Protein AF-A0A1W0E7B6-F1 (afdb_monomer_lite)

Radius of gyration: 56.84 Å; chains: 1; bounding box: 159×125×133 Å

Foldseek 3Di:
DVVVVVVVVVVVVVVVCPDPPDDVVVLVVVPVPDDVSVVVVVVVVVVVVVVVCVCCVPVVVVVVVVVVVVVVVVVVVVVVVVVVVVVVVVVVVPPPPPVVVVVVVVVVVVVVVVVVVVLVVLVVVLVVLVVVLVPDPDLQSNLQSLVVSQVSLPPPVNCPPPVSVVVNVVSVVVLVVSLVVLLVVLVCCLQVVDDDCSLVSCVSNVCLVVSQVVCVPCVLVSLLVSLVVLVVVQVVPPDDVVVSVVVNVVSVVSSLVSLVVSVVVVCVVPVPPQDDQPPVRDRPDPDPSHDPSVVVVVSNVVSVVVVCVVPPPDPDDPDQDDPVVQWDLDPVVVPDDCPDVLNVVVPPDDPVPVCVVVVVDDSTRGPDDDDLVCLVVCLVRDPDPVSNVVSVVVNVVVVLVVVLVVLLVVLVVLLVDDWDQDPVVLATPSLVVVVVVLVVLVPDPPCVPSSVVNLVSNLVSVLVVLVVLCVVLQVDPLLDDDPVLLPDDDPPDDDPDDPSVVSSLVCLQPDQQDPVRAQLDPRSLSSLLNSLVSLVVCCVSSVDPSSVSSNRSSLSSLLSRLLSLLSNLVLVCQQVLPLVDCVSLVVNLVVVCSNCVSHVDLVSPPCSLVSVLSNCLPPLVRGPDLALVSLVSNVVSVVVSQVSVVVSVNDDDNVSNVVLSVCLSVVNHPDPSSVVNNVNRVVSVVVVVD

Secondary structure (DSSP, 8-state):
--HHHHHHHHHHHHHTT-STT--HHHHHHHGGG-HHHHHHHHHHHHHHHHHHHHHIIIIIHHHHHHHHHHHHHHHHHHHHHHHHHHHHHHHHHT-----HHHHHHHHHHHHHHHHHHHHHHHHHHHHHHHHHHHT---HHHHHHHHHHHHHHH--TTTTTSHHHHHHHHHHHHHHHHHHHHHHHHHHHHHHH----THHHHHHHHT-HHHHHHHHHHHHHHHHHHHHHHHHHHHHTS---HHHHHHHHHHHHHHHHHHHHHHHHHHHHHS---S----TT---------S--HHHHHHHHHHHHHHHHHHH-----------GGGT-B---GGGTS-TTSHHHHTT--TT-HHHHHHHHTS-S-B--SPPPHHHHHHHHHH---HHHHHHHHHHHHHHHHHHHHHHHHHHHHHHTTS---EETTTTEEHHHHHHHHHHHHHTT-TT-HHHHHHHHHHHHHHHHHHHHHHHHHH---TTTSPPHHHHS---TTS-SS-SSHHHHHHHHHHHS---GGGS--SHHHHHHHHHHHHHHHHHHHHH--HHHHHHHHHHHHHHHHHHHHHHHHHHHHHHHH--TT-THHHHHHHHHHHHHHHHH--GGGSTTHHHHHHHHHHH-TTT----SHHHHHHHHHHHHHHHHHHHHTT-----HHHHHHHHHHHTT---SHHHHHHHHHHHHHHHHH--

InterPro domains:
  IPR007191 Exocyst complex component Sec8, N-terminal [PF04048] (3-83)

pLDDT: mean 71.93, std 15.32, range [31.41, 93.06]

Sequence (690 aa):
MELETLIKELKVDWDTVLTDEFNPLYLSLLINKGTISSAKFRDMYHKLENAMEKIISQNYKGFSDSVLAYNKFYNQNKELLNVLSETEQIVNEKEYDFEIDQITNDFTKTEYFSAKYEICRRLMDIKLTYEEYESCEQTLKRCYQLVKCLDLVDNKEYVNIKGVFEYRKLIYKSYMELTESINMEIFDFVFFNKINNSFKGLLILGSLYELEVFVKTYFRIFLYNAIEEIILKMYQEKVVLEKLCKLIMKKVENIIKNYETIIELTLKNFKLKKTESDFFGNQNEPYHYVTKLECILDIVKDELGRFINKYSVSTEFDNKFSLESIIDNVDYNKIYPEDYNIFKNKKNEDDQSFLQTINSSMEYTLIITPKIDIAAFLLKNTTNSVLRIFLNKKVETEYTKFKLEKSKKKLDFIFEEEIKCDPNNKTLSIYKDIQDILQQQKFNDDQKSYDKHLVSHLNKKIIKLFENIFDEIFVSKIVVPDRKKIFMYDGEKGGFGIGFEEEFKESLYKKYINKSSLLLKKSKYQKAIYSLNMFKDLDHELNTRETLRCYEVFYNSFKKQLNLEFFYYFDLFFREGNFTQNFYLRKIVSVFEFIYSETQNTSLFEGLYDNLIYYCKNNLNVLNVKTKEDVKLFIEQVRIFDEIMGEIEFHENLDDLYVFFDEILENKSNDENGKILQAKLRANEARIKK

Organism: NCBI:txid646526

Structure (mmCIF, N/CA/C/O backbone):
data_AF-A0A1W0E7B6-F1
#
_entry.id   AF-A0A1W0E7B6-F1
#
loop_
_atom_site.group_PDB
_atom_site.id
_atom_site.type_symbol
_atom_site.label_atom_id
_atom_site.label_alt_id
_atom_site.label_comp_id
_atom_site.label_asym_id
_atom_site.label_entity_id
_atom_site.label_seq_id
_atom_site.pdbx_PDB_ins_code
_atom_site.Cartn_x
_atom_site.Cartn_y
_atom_site.Cartn_z
_atom_site.occupancy
_atom_site.B_iso_or_equiv
_atom_site.auth_seq_id
_atom_site.auth_comp_id
_atom_site.auth_asym_id
_atom_site.auth_atom_id
_atom_site.pdbx_PDB_model_num
ATOM 1 N N . MET A 1 1 ? -110.390 -48.330 44.887 1.00 50.03 1 MET A N 1
ATOM 2 C CA . MET A 1 1 ? -111.301 -48.791 45.955 1.00 50.03 1 MET A CA 1
ATOM 3 C C . MET A 1 1 ? -110.848 -50.100 46.605 1.00 50.03 1 MET A C 1
ATOM 5 O O . MET A 1 1 ? -111.227 -50.323 47.737 1.00 50.03 1 MET A O 1
ATOM 9 N N . GLU A 1 2 ? -109.993 -50.915 45.971 1.00 48.72 2 GLU A N 1
ATOM 10 C CA . GLU A 1 2 ? -109.374 -52.095 46.615 1.00 48.72 2 GLU A CA 1
ATOM 11 C C . GLU A 1 2 ? -108.080 -51.777 47.389 1.00 48.72 2 GLU A C 1
ATOM 13 O O . GLU A 1 2 ? -107.756 -52.469 48.340 1.00 48.72 2 GLU A O 1
ATOM 18 N N . LEU A 1 3 ? -107.351 -50.707 47.040 1.00 44.88 3 LEU A N 1
ATOM 19 C CA . LEU A 1 3 ? -106.068 -50.377 47.681 1.00 44.88 3 LEU A CA 1
ATOM 20 C C . LEU A 1 3 ? -106.219 -49.877 49.131 1.00 44.88 3 LEU A C 1
ATOM 22 O O . LEU A 1 3 ? -105.394 -50.187 49.979 1.00 44.88 3 LEU A O 1
ATOM 26 N N . GLU A 1 4 ? -107.273 -49.113 49.435 1.00 49.06 4 GLU A N 1
ATOM 27 C CA . GLU A 1 4 ? -107.500 -48.565 50.783 1.00 49.06 4 GLU A CA 1
ATOM 28 C C . GLU A 1 4 ? -108.019 -49.616 51.768 1.00 49.06 4 GLU A C 1
ATOM 30 O O . GLU A 1 4 ? -107.680 -49.573 52.951 1.00 49.06 4 GLU A O 1
ATOM 35 N N . THR A 1 5 ? -108.799 -50.585 51.288 1.00 52.38 5 THR A N 1
ATOM 36 C CA . THR A 1 5 ? -109.184 -51.775 52.054 1.00 52.38 5 THR A CA 1
ATOM 37 C C . THR A 1 5 ? -107.985 -52.691 52.272 1.00 52.38 5 THR A C 1
ATOM 39 O O . THR A 1 5 ? -107.769 -53.101 53.407 1.00 52.38 5 THR A O 1
ATOM 42 N N . LEU A 1 6 ? -107.137 -52.899 51.255 1.00 48.47 6 LEU A N 1
ATOM 43 C CA . LEU A 1 6 ? -105.905 -53.686 51.393 1.00 48.47 6 LEU A CA 1
ATOM 44 C C . LEU A 1 6 ? -104.922 -53.051 52.388 1.00 48.47 6 LEU A C 1
ATOM 46 O O . LEU A 1 6 ? -104.316 -53.750 53.192 1.00 48.47 6 LEU A O 1
ATOM 50 N N . ILE A 1 7 ? -104.786 -51.721 52.369 1.00 54.31 7 ILE A N 1
ATOM 51 C CA . ILE A 1 7 ? -103.926 -50.983 53.305 1.00 54.31 7 ILE A CA 1
ATOM 52 C C . ILE A 1 7 ? -104.501 -51.020 54.724 1.00 54.31 7 ILE A C 1
ATOM 54 O O . ILE A 1 7 ? -103.729 -51.141 55.670 1.00 54.31 7 ILE A O 1
ATOM 58 N N . LYS A 1 8 ? -105.828 -50.948 54.904 1.00 54.62 8 LYS A N 1
ATOM 59 C CA . LYS A 1 8 ? -106.458 -51.090 56.229 1.00 54.62 8 LYS A CA 1
ATOM 60 C C . LYS A 1 8 ? -106.343 -52.507 56.787 1.00 54.62 8 LYS A C 1
ATOM 62 O O . LYS A 1 8 ? -106.053 -52.637 57.971 1.00 54.62 8 LYS A O 1
ATOM 67 N N . GLU A 1 9 ? -106.514 -53.538 55.963 1.00 51.94 9 GLU A N 1
ATOM 68 C CA . GLU A 1 9 ? -106.298 -54.931 56.377 1.00 51.94 9 GLU A CA 1
ATOM 69 C C . GLU A 1 9 ? -104.824 -55.185 56.722 1.00 51.94 9 GLU A C 1
ATOM 71 O O . GLU A 1 9 ? -104.536 -55.702 57.797 1.00 51.94 9 GLU A O 1
ATOM 76 N N . LEU A 1 10 ? -103.882 -54.700 55.902 1.00 51.69 10 LEU A N 1
ATOM 77 C CA . LEU A 1 10 ? -102.447 -54.774 56.204 1.00 51.69 10 LEU A CA 1
ATOM 78 C C . LEU A 1 10 ? -102.067 -54.020 57.486 1.00 51.69 10 LEU A C 1
ATOM 80 O O . LEU A 1 10 ? -101.167 -54.463 58.189 1.00 51.69 10 LEU A O 1
ATOM 84 N N . LYS A 1 11 ? -102.742 -52.911 57.818 1.00 53.53 11 LYS A N 1
ATOM 85 C CA . LYS A 1 11 ? -102.480 -52.148 59.051 1.00 53.53 11 LYS A CA 1
ATOM 86 C C . LYS A 1 11 ? -102.979 -52.863 60.306 1.00 53.53 11 LYS A C 1
ATOM 88 O O . LYS A 1 11 ? -102.265 -52.899 61.299 1.00 53.53 11 LYS A O 1
ATOM 93 N N . VAL A 1 12 ? -104.171 -53.458 60.251 1.00 53.03 12 VAL A N 1
ATOM 94 C CA . VAL A 1 12 ? -104.749 -54.223 61.372 1.00 53.03 12 VAL A CA 1
ATOM 95 C C . VAL A 1 12 ? -103.953 -55.510 61.635 1.00 53.03 12 VAL A C 1
ATOM 97 O O . VAL A 1 12 ? -103.745 -55.873 62.794 1.00 53.03 12 VAL A O 1
ATOM 100 N N . ASP A 1 13 ? -103.437 -56.145 60.580 1.00 53.38 13 ASP A N 1
ATOM 101 C CA . ASP A 1 13 ? -102.588 -57.338 60.687 1.00 53.38 13 ASP A CA 1
ATOM 102 C C . ASP A 1 13 ? -101.136 -57.010 61.094 1.00 53.38 13 ASP A C 1
ATOM 104 O O . ASP A 1 13 ? -100.462 -57.850 61.683 1.00 53.38 13 ASP A O 1
ATOM 108 N N . TRP A 1 14 ? -100.640 -55.792 60.841 1.00 55.25 14 TRP A N 1
ATOM 109 C CA . TRP A 1 14 ? -99.322 -55.346 61.319 1.00 55.25 14 TRP A CA 1
ATOM 110 C C . TRP A 1 14 ? -99.341 -54.865 62.775 1.00 55.25 14 TRP A C 1
ATOM 112 O O . TRP A 1 14 ? -98.423 -55.194 63.527 1.00 55.25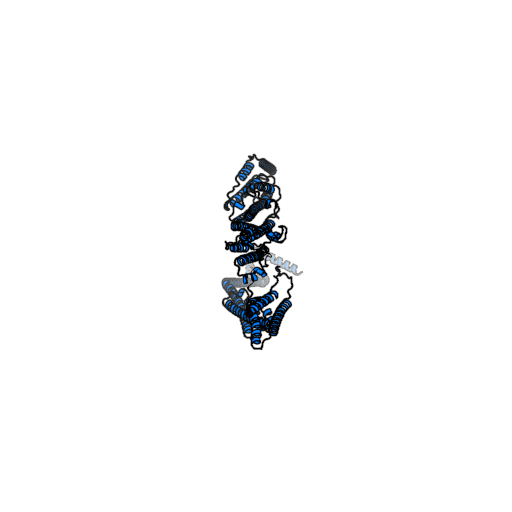 14 TRP A O 1
ATOM 122 N N . ASP A 1 15 ? -100.393 -54.169 63.213 1.00 50.72 15 ASP A N 1
ATOM 123 C CA . ASP A 1 15 ? -100.521 -53.693 64.601 1.00 50.72 15 ASP A CA 1
ATOM 124 C C . ASP A 1 15 ? -100.741 -54.844 65.608 1.00 50.72 15 ASP A C 1
ATOM 126 O O . ASP A 1 15 ? -100.479 -54.687 66.798 1.00 50.72 15 ASP A O 1
ATOM 130 N N . THR A 1 16 ? -101.158 -56.030 65.146 1.00 54.31 16 THR A N 1
ATOM 131 C CA . THR A 1 16 ? -101.228 -57.256 65.969 1.00 54.31 16 THR A CA 1
ATOM 132 C C . THR A 1 16 ? -99.928 -58.071 65.983 1.00 54.31 16 THR A C 1
ATOM 134 O O . THR A 1 16 ? -99.744 -58.898 66.875 1.00 54.31 16 THR A O 1
ATOM 137 N N . VAL A 1 17 ? -99.011 -57.833 65.039 1.00 53.62 17 VAL A N 1
ATOM 138 C CA . VAL A 1 17 ? -97.683 -58.478 64.976 1.00 53.62 17 VAL A CA 1
ATOM 139 C C . VAL A 1 17 ? -96.616 -57.657 65.723 1.00 53.62 17 VAL A C 1
ATOM 141 O O . VAL A 1 17 ? -95.625 -58.219 66.182 1.00 53.62 17 VAL A O 1
ATOM 144 N N . LEU A 1 18 ? -96.839 -56.350 65.903 1.00 50.09 18 LEU A N 1
ATOM 145 C CA . LEU A 1 18 ? -95.927 -55.383 66.536 1.00 50.09 18 LEU A CA 1
ATOM 146 C C . LEU A 1 18 ? -96.307 -55.003 67.984 1.00 50.09 18 LEU A C 1
ATOM 148 O O . LEU A 1 18 ? -96.071 -53.879 68.418 1.00 50.09 18 LEU A O 1
ATOM 152 N N . THR A 1 19 ? -96.879 -55.922 68.764 1.00 51.16 19 THR A N 1
ATOM 153 C CA . THR A 1 19 ? -96.852 -55.813 70.236 1.00 51.16 19 THR A CA 1
ATOM 154 C C . THR A 1 19 ? -95.654 -56.600 70.767 1.00 51.16 19 THR A C 1
ATOM 156 O O . THR A 1 19 ? -95.524 -57.776 70.427 1.00 51.16 19 THR A O 1
ATOM 159 N N . ASP A 1 20 ? -94.817 -55.969 71.601 1.00 49.91 20 ASP A N 1
ATOM 160 C CA . ASP A 1 20 ? -93.484 -56.408 72.089 1.00 49.91 20 ASP A CA 1
ATOM 161 C C . ASP A 1 20 ? -93.406 -57.783 72.807 1.00 49.91 20 ASP A C 1
ATOM 163 O O . ASP A 1 20 ? -92.355 -58.172 73.311 1.00 49.91 20 ASP A O 1
ATOM 167 N N . GLU A 1 21 ? -94.483 -58.570 72.814 1.00 48.38 21 GLU A N 1
ATOM 168 C CA . GLU A 1 21 ? -94.536 -59.940 73.343 1.00 48.38 21 GLU A CA 1
ATOM 169 C C . GLU A 1 21 ? -94.915 -60.998 72.281 1.00 48.38 21 GLU A C 1
ATOM 171 O O . GLU A 1 21 ? -95.285 -62.127 72.618 1.00 48.38 21 GLU A O 1
ATOM 176 N N . PHE A 1 22 ? -94.816 -60.691 70.978 1.00 50.75 22 PHE A N 1
ATOM 177 C CA . PHE A 1 22 ? -95.059 -61.688 69.927 1.00 50.75 22 PHE A CA 1
ATOM 178 C C . PHE A 1 22 ? -93.894 -62.687 69.805 1.00 50.75 22 PHE A C 1
ATOM 180 O O . PHE A 1 22 ? -92.924 -62.477 69.077 1.00 50.75 22 PHE A O 1
ATOM 187 N N . ASN A 1 23 ? -94.005 -63.817 70.511 1.00 51.53 23 ASN A N 1
ATOM 188 C CA . ASN A 1 23 ? -93.104 -64.961 70.376 1.00 51.53 23 ASN A CA 1
ATOM 189 C C . ASN A 1 23 ? -93.722 -66.050 69.463 1.00 51.53 23 ASN A C 1
ATOM 191 O O . ASN A 1 23 ? -94.582 -66.816 69.918 1.00 51.53 23 ASN A O 1
ATOM 195 N N . PRO A 1 24 ? -93.281 -66.194 68.197 1.00 53.72 24 PRO A N 1
ATOM 196 C CA . PRO A 1 24 ? -93.840 -67.170 67.253 1.00 53.72 24 PRO A CA 1
ATOM 197 C C . PRO A 1 24 ? -93.625 -68.648 67.657 1.00 53.72 24 PRO A C 1
ATOM 199 O O . PRO A 1 24 ? -94.302 -69.538 67.130 1.00 53.72 24 PRO A O 1
ATOM 202 N N . LEU A 1 25 ? -92.760 -68.939 68.640 1.00 54.44 25 LEU A N 1
ATOM 203 C CA . LEU A 1 25 ? -92.642 -70.276 69.246 1.00 54.44 25 LEU A CA 1
ATOM 204 C C . LEU A 1 25 ? -93.849 -70.649 70.129 1.00 54.44 25 LEU A C 1
ATOM 206 O O . LEU A 1 25 ? -94.170 -71.827 70.266 1.00 54.44 25 LEU A O 1
ATOM 210 N N . TYR A 1 26 ? -94.562 -69.673 70.700 1.00 55.41 26 TYR A N 1
ATOM 211 C CA . TYR A 1 26 ? -95.718 -69.942 71.565 1.00 55.41 26 TYR A CA 1
ATOM 212 C C . TYR A 1 26 ? -96.959 -70.365 70.761 1.00 55.41 26 TYR A C 1
ATOM 214 O O . TYR A 1 26 ? -97.662 -71.308 71.130 1.00 55.41 26 TYR A O 1
ATOM 222 N N . LEU A 1 27 ? -97.198 -69.728 69.609 1.00 54.59 27 LEU A N 1
ATOM 223 C CA . LEU A 1 27 ? -98.312 -70.071 68.717 1.00 54.59 27 LEU A CA 1
ATOM 224 C C . LEU A 1 27 ? -98.106 -71.408 67.997 1.00 54.59 27 LEU A C 1
ATOM 226 O O . LEU A 1 27 ? -99.077 -72.134 67.804 1.00 54.59 27 LEU A O 1
ATOM 230 N N . SER A 1 28 ? -96.864 -71.778 67.672 1.00 54.62 28 SER A N 1
ATOM 231 C CA . SER A 1 28 ? -96.553 -73.102 67.109 1.00 54.62 28 SER A CA 1
ATOM 232 C C . SER A 1 28 ? -96.745 -74.242 68.125 1.00 54.62 28 SER A C 1
ATOM 234 O O . SER A 1 28 ? -97.174 -75.328 67.737 1.00 54.62 28 SER A O 1
ATOM 236 N N . LEU A 1 29 ? -96.560 -73.987 69.428 1.00 56.34 29 LEU A N 1
ATOM 237 C CA . LEU A 1 29 ? -96.907 -74.925 70.511 1.00 56.34 29 LEU A CA 1
ATOM 238 C C . LEU A 1 29 ? -98.427 -75.033 70.772 1.00 56.34 29 LEU A C 1
ATOM 240 O O . LEU A 1 29 ? -98.905 -76.083 71.207 1.00 56.34 29 LEU A O 1
ATOM 244 N N . LEU A 1 30 ? -99.209 -73.987 70.474 1.00 55.53 30 LEU A N 1
ATOM 245 C CA . LEU A 1 30 ? -100.675 -73.959 70.637 1.00 55.53 30 LEU A CA 1
ATOM 246 C C . LEU A 1 30 ? -101.456 -74.697 69.529 1.00 55.53 30 LEU A C 1
ATOM 248 O O . LEU A 1 30 ? -102.655 -74.943 69.691 1.00 55.53 30 LEU A O 1
ATOM 252 N N . ILE A 1 31 ? -100.798 -75.109 68.437 1.00 54.28 31 ILE A N 1
ATOM 253 C CA . ILE A 1 31 ? -101.421 -75.844 67.314 1.00 54.28 31 ILE A CA 1
ATOM 254 C C . ILE A 1 31 ? -101.988 -77.208 67.755 1.00 54.28 31 ILE A C 1
ATOM 256 O O . ILE A 1 31 ? -102.942 -77.701 67.157 1.00 54.28 31 ILE A O 1
ATOM 260 N N . ASN A 1 32 ? -101.513 -77.777 68.868 1.00 53.94 32 ASN A N 1
ATOM 261 C CA . ASN A 1 32 ? -102.018 -79.053 69.387 1.00 53.94 32 ASN A CA 1
ATOM 262 C C . ASN A 1 32 ? -103.383 -78.984 70.108 1.00 53.94 32 ASN A C 1
ATOM 264 O O . ASN A 1 32 ? -103.811 -79.998 70.659 1.00 53.94 32 ASN A O 1
ATOM 268 N N . LYS A 1 33 ? -104.086 -77.837 70.137 1.00 53.06 33 LYS A N 1
ATOM 269 C CA . LYS A 1 33 ? -105.360 -77.713 70.885 1.00 53.06 33 LYS A CA 1
ATOM 270 C C . LYS A 1 33 ? -106.560 -77.087 70.157 1.00 53.06 33 LYS A C 1
ATOM 272 O O . LYS A 1 33 ? -107.577 -76.859 70.805 1.00 53.06 33 LYS A O 1
ATOM 277 N N . GLY A 1 34 ? -106.538 -76.877 68.837 1.00 52.47 34 GLY A N 1
ATOM 278 C CA . GLY A 1 34 ? -107.773 -76.479 68.141 1.00 52.47 34 GLY A CA 1
ATOM 279 C C . GLY A 1 34 ? -107.627 -76.143 66.659 1.00 52.47 34 GLY A C 1
ATOM 280 O O . GLY A 1 34 ? -106.734 -75.415 66.251 1.00 52.47 34 GLY A O 1
ATOM 281 N N . THR A 1 35 ? -108.552 -76.650 65.847 1.00 56.91 35 THR A N 1
ATOM 282 C CA . THR A 1 35 ? -108.522 -76.670 64.371 1.00 56.91 35 THR A CA 1
ATOM 283 C C . THR A 1 35 ? -108.724 -75.317 63.679 1.00 56.91 35 THR A C 1
ATOM 285 O O . THR A 1 35 ? -108.456 -75.198 62.488 1.00 56.91 35 THR A O 1
ATOM 288 N N . ILE A 1 36 ? -109.153 -74.274 64.394 1.00 57.19 36 ILE A N 1
ATOM 289 C CA . ILE A 1 36 ? -109.418 -72.952 63.797 1.00 57.19 36 ILE A CA 1
ATOM 290 C C . ILE A 1 36 ? -108.149 -72.074 63.782 1.00 57.19 36 ILE A C 1
ATOM 292 O O . ILE A 1 36 ? -107.973 -71.255 62.879 1.00 57.19 36 ILE A O 1
ATOM 296 N N . SER A 1 37 ? -107.212 -72.276 64.717 1.00 53.25 37 SER A N 1
ATOM 297 C CA . SER A 1 37 ? -105.930 -71.552 64.758 1.00 53.25 37 SER A CA 1
ATOM 298 C C . SER A 1 37 ? -104.890 -72.103 63.773 1.00 53.25 37 SER A C 1
ATOM 300 O O . SER A 1 37 ? -104.013 -71.355 63.343 1.00 53.25 37 SER A O 1
ATOM 302 N N . SER A 1 38 ? -105.010 -73.363 63.334 1.00 55.19 38 SER A N 1
ATOM 303 C CA . SER A 1 38 ? -104.079 -73.950 62.358 1.00 55.19 38 SER A CA 1
ATOM 304 C C . SER A 1 38 ? -104.297 -73.428 60.936 1.00 55.19 38 SER A C 1
ATOM 306 O O . SER A 1 38 ? -103.330 -73.282 60.197 1.00 55.19 38 SER A O 1
ATOM 308 N N . ALA A 1 39 ? -105.540 -73.129 60.543 1.00 58.75 39 ALA A N 1
ATOM 309 C CA . ALA A 1 39 ? -105.844 -72.601 59.211 1.00 58.75 39 ALA A CA 1
ATOM 310 C C . ALA A 1 39 ? -105.296 -71.175 59.035 1.00 58.75 39 ALA A C 1
ATOM 312 O O . ALA A 1 39 ? -104.615 -70.899 58.052 1.00 58.75 39 ALA A O 1
ATOM 313 N N . LYS A 1 40 ? -105.487 -70.308 60.042 1.00 56.91 40 LYS A N 1
ATOM 314 C CA . LYS A 1 40 ? -104.899 -68.958 60.053 1.00 56.91 40 LYS A CA 1
ATOM 315 C C . LYS A 1 40 ? -103.371 -68.988 60.066 1.00 56.91 40 LYS A C 1
ATOM 317 O O . LYS A 1 40 ? -102.754 -68.220 59.339 1.00 56.91 40 LYS A O 1
ATOM 322 N N . PHE A 1 41 ? -102.757 -69.894 60.833 1.00 57.34 41 PHE A N 1
ATOM 323 C CA . PHE A 1 41 ? -101.302 -70.064 60.811 1.00 57.34 41 PHE A CA 1
ATOM 324 C C . PHE A 1 41 ? -100.801 -70.523 59.437 1.00 57.34 41 PHE A C 1
ATOM 326 O O . PHE A 1 41 ? -99.801 -70.006 58.959 1.00 57.34 41 PHE A O 1
ATOM 333 N N . ARG A 1 42 ? -101.504 -71.450 58.776 1.00 60.72 42 ARG A N 1
ATOM 334 C CA . ARG A 1 42 ? -101.107 -71.976 57.461 1.00 60.72 42 ARG A CA 1
ATOM 335 C C . ARG A 1 42 ? -101.204 -70.924 56.357 1.00 60.72 42 ARG A C 1
ATOM 337 O O . ARG A 1 42 ? -100.279 -70.805 55.562 1.00 60.72 42 ARG A O 1
ATOM 344 N N . ASP A 1 43 ? -102.267 -70.123 56.354 1.00 61.62 43 ASP A N 1
ATOM 345 C CA . ASP A 1 43 ? -102.406 -69.006 55.411 1.00 61.62 43 ASP A CA 1
ATOM 346 C C . ASP A 1 43 ? -101.363 -67.916 55.663 1.00 61.62 43 ASP A C 1
ATOM 348 O O . ASP A 1 43 ? -100.777 -67.380 54.721 1.00 61.62 43 ASP A O 1
ATOM 352 N N . MET A 1 44 ? -101.087 -67.604 56.931 1.00 60.97 44 MET A N 1
ATOM 353 C CA . MET A 1 44 ? -100.050 -66.640 57.291 1.00 60.97 44 MET A CA 1
ATOM 354 C C . MET A 1 44 ? -98.655 -67.167 56.926 1.00 60.97 44 MET A C 1
ATOM 356 O O . MET A 1 44 ? -97.840 -66.408 56.409 1.00 60.97 44 MET A O 1
ATOM 360 N N . TYR A 1 45 ? -98.407 -68.468 57.103 1.00 63.44 45 TYR A N 1
ATOM 361 C CA . TYR A 1 45 ? -97.166 -69.130 56.708 1.00 63.44 45 TYR A CA 1
ATOM 362 C C . TYR A 1 45 ? -96.969 -69.088 55.194 1.00 63.44 45 TYR A C 1
ATOM 364 O O . TYR A 1 45 ? -95.926 -68.632 54.754 1.00 63.44 45 TYR A O 1
ATOM 372 N N . HIS A 1 46 ? -97.973 -69.442 54.386 1.00 69.06 46 HIS A N 1
ATOM 373 C CA . HIS A 1 46 ? -97.854 -69.374 52.924 1.00 69.06 46 HIS A CA 1
ATOM 374 C C . HIS A 1 46 ? -97.705 -67.944 52.395 1.00 69.06 46 HIS A C 1
ATOM 376 O O . HIS A 1 46 ? -97.018 -67.715 51.399 1.00 69.06 46 HIS A O 1
ATOM 382 N N . LYS A 1 47 ? -98.326 -66.952 53.046 1.00 64.50 47 LYS A N 1
ATOM 383 C CA . LYS A 1 47 ? -98.107 -65.539 52.703 1.00 64.50 47 LYS A CA 1
ATOM 384 C C . LYS A 1 47 ? -96.690 -65.088 53.060 1.00 64.50 47 LYS A C 1
ATOM 386 O O . LYS A 1 47 ? -96.074 -64.382 52.264 1.00 64.50 47 LYS A O 1
ATOM 391 N N . LEU A 1 48 ? -96.170 -65.514 54.211 1.00 63.66 48 LEU A N 1
ATOM 392 C CA . LEU A 1 48 ? -94.807 -65.217 54.647 1.00 63.66 48 LEU A CA 1
ATOM 393 C C . LEU A 1 48 ? -93.771 -65.925 53.768 1.00 63.66 48 LEU A C 1
ATOM 395 O O . LEU A 1 48 ? -92.795 -65.306 53.371 1.00 63.66 48 LEU A O 1
ATOM 399 N N . GLU A 1 49 ? -94.028 -67.173 53.391 1.00 63.94 49 GLU A N 1
ATOM 400 C CA . GLU A 1 49 ? -93.216 -67.977 52.478 1.00 63.94 49 GLU A CA 1
ATOM 401 C C . GLU A 1 49 ? -93.162 -67.331 51.089 1.00 63.94 49 GLU A C 1
ATOM 403 O O . GLU A 1 49 ? -92.075 -67.069 50.589 1.00 63.94 49 GLU A O 1
ATOM 408 N N . ASN A 1 50 ? -94.303 -66.916 50.524 1.00 68.50 50 ASN A N 1
ATOM 409 C CA . ASN A 1 50 ? -94.340 -66.179 49.254 1.00 68.50 50 ASN A CA 1
ATOM 410 C C . ASN A 1 50 ? -93.649 -64.806 49.332 1.00 68.50 50 ASN A C 1
ATOM 412 O O . ASN A 1 50 ? -93.011 -64.369 48.372 1.00 68.50 50 ASN A O 1
ATOM 416 N N . ALA A 1 51 ? -93.795 -64.086 50.449 1.00 61.22 51 ALA A N 1
ATOM 417 C CA . ALA A 1 51 ? -93.121 -62.805 50.649 1.00 61.22 51 ALA A CA 1
ATOM 418 C C . ALA A 1 51 ? -91.605 -62.994 50.800 1.00 61.22 51 ALA A C 1
ATOM 420 O O . ALA A 1 51 ? -90.836 -62.252 50.191 1.00 61.22 51 ALA A O 1
ATOM 421 N N . MET A 1 52 ? -91.171 -64.014 51.543 1.00 58.59 52 MET A N 1
ATOM 422 C CA . MET A 1 52 ? -89.768 -64.388 51.684 1.00 58.59 52 MET A CA 1
ATOM 423 C C . MET A 1 52 ? -89.185 -64.876 50.362 1.00 58.59 52 MET A C 1
ATOM 425 O O . MET A 1 52 ? -88.105 -64.424 50.009 1.00 58.59 52 MET A O 1
ATOM 429 N N . GLU A 1 53 ? -89.885 -65.700 49.583 1.00 67.06 53 GLU A N 1
ATOM 430 C CA . GLU A 1 53 ? -89.446 -66.092 48.238 1.00 67.06 53 GLU A CA 1
ATOM 431 C C . GLU A 1 53 ? -89.319 -64.882 47.312 1.00 67.06 53 GLU A C 1
ATOM 433 O O . GLU A 1 53 ? -88.332 -64.763 46.587 1.00 67.06 53 GLU A O 1
ATOM 438 N N . LYS A 1 54 ? -90.254 -63.926 47.359 1.00 65.19 54 LYS A N 1
ATOM 439 C CA . LYS A 1 54 ? -90.128 -62.681 46.585 1.00 65.19 54 LYS A CA 1
ATOM 440 C C . LYS A 1 54 ? -88.934 -61.839 47.034 1.00 65.19 54 LYS A C 1
ATOM 442 O O . LYS A 1 54 ? -88.172 -61.387 46.185 1.00 65.19 54 LYS A O 1
ATOM 447 N N . ILE A 1 55 ? -88.721 -61.679 48.339 1.00 59.50 55 ILE A N 1
ATOM 448 C CA . ILE A 1 55 ? -87.584 -60.926 48.888 1.00 59.50 55 ILE A CA 1
ATOM 449 C C . ILE A 1 55 ? -86.260 -61.631 48.575 1.00 59.50 55 ILE A C 1
ATOM 451 O O . ILE A 1 55 ? -85.315 -60.975 48.159 1.00 59.50 55 ILE A O 1
ATOM 455 N N . ILE A 1 56 ? -86.179 -62.953 48.711 1.00 59.62 56 ILE A N 1
ATOM 456 C CA . ILE A 1 56 ? -84.990 -63.744 48.371 1.00 59.62 56 ILE A CA 1
ATOM 457 C C . ILE A 1 56 ? -84.747 -63.679 46.858 1.00 59.62 56 ILE A C 1
ATOM 459 O O . ILE A 1 56 ? -83.643 -63.367 46.426 1.00 59.62 56 ILE A O 1
ATOM 463 N N . SER A 1 57 ? -85.765 -63.871 46.021 1.00 65.88 57 SER A N 1
ATOM 464 C CA . SER A 1 57 ? -85.594 -63.817 44.563 1.00 65.88 57 SER A CA 1
ATOM 465 C C . SER A 1 57 ? -85.192 -62.427 44.049 1.00 65.88 57 SER A C 1
ATOM 467 O O . SER A 1 57 ? -84.446 -62.347 43.075 1.00 65.88 57 SER A O 1
ATOM 469 N N . GLN A 1 58 ? -85.623 -61.339 44.700 1.00 65.25 58 GLN A N 1
ATOM 470 C CA . GLN A 1 58 ? -85.255 -59.972 44.309 1.00 65.25 58 GLN A CA 1
ATOM 471 C C . GLN A 1 58 ? -83.951 -59.490 44.965 1.00 65.25 58 GLN A C 1
ATOM 473 O O . GLN A 1 58 ? -83.051 -59.036 44.259 1.00 65.25 58 GLN A O 1
ATOM 478 N N . ASN A 1 59 ? -83.792 -59.630 46.283 1.00 60.16 59 ASN A N 1
ATOM 479 C CA . ASN A 1 59 ? -82.621 -59.122 47.009 1.00 60.16 59 ASN A CA 1
ATOM 480 C C . ASN A 1 59 ? -81.420 -60.068 46.947 1.00 60.16 59 ASN A C 1
ATOM 482 O O . ASN A 1 59 ? -80.292 -59.590 46.871 1.00 60.16 59 ASN A O 1
ATOM 486 N N . TYR A 1 60 ? -81.617 -61.390 46.944 1.00 63.16 60 TYR A N 1
ATOM 487 C CA . TYR A 1 60 ? -80.502 -62.340 46.831 1.00 63.16 60 TYR A CA 1
ATOM 488 C C . TYR A 1 60 ? -79.946 -62.365 45.406 1.00 63.16 60 TYR A C 1
ATOM 490 O O . TYR A 1 60 ? -78.738 -62.483 45.224 1.00 63.16 60 TYR A O 1
ATOM 498 N N . LYS A 1 61 ? -80.800 -62.155 44.394 1.00 65.06 61 LYS A N 1
ATOM 499 C CA . LYS A 1 61 ? -80.352 -61.925 43.017 1.00 65.06 61 LYS A CA 1
ATOM 500 C C . LYS A 1 61 ? -79.616 -60.591 42.889 1.00 65.06 61 LYS A C 1
ATOM 502 O O . LYS A 1 61 ? -78.512 -60.580 42.369 1.00 65.06 61 LYS A O 1
ATOM 507 N N . GLY A 1 62 ? -80.137 -59.508 43.474 1.00 65.31 62 GLY A N 1
ATOM 508 C CA . GLY A 1 62 ? -79.437 -58.218 43.526 1.00 65.31 62 GLY A CA 1
ATOM 509 C C . GLY A 1 62 ? -78.080 -58.278 44.243 1.00 65.31 62 GLY A C 1
ATOM 510 O O . GLY A 1 62 ? -77.105 -57.704 43.760 1.00 65.31 62 GLY A O 1
ATOM 511 N N . PHE A 1 63 ? -77.978 -59.013 45.354 1.00 67.44 63 PHE A N 1
ATOM 512 C CA . PHE A 1 63 ? -76.719 -59.224 46.072 1.00 67.44 63 PHE A CA 1
ATOM 513 C C . PHE A 1 63 ? -75.759 -60.126 45.288 1.00 67.44 63 PHE A C 1
ATOM 515 O O . PHE A 1 63 ? -74.594 -59.777 45.134 1.00 67.44 63 PHE A O 1
ATOM 522 N N . SER A 1 64 ? -76.245 -61.239 44.732 1.00 71.69 64 SER A N 1
ATOM 523 C CA . SER A 1 64 ? -75.460 -62.131 43.870 1.00 71.69 64 SER A CA 1
ATOM 524 C C . SER A 1 64 ? -74.910 -61.387 42.652 1.00 71.69 64 SER A C 1
ATOM 526 O O . SER A 1 64 ? -73.719 -61.472 42.371 1.00 71.69 64 SER A O 1
ATOM 528 N N . ASP A 1 65 ? -75.741 -60.600 41.970 1.00 74.00 65 ASP A N 1
ATOM 529 C CA . ASP A 1 65 ? -75.343 -59.805 40.807 1.00 74.00 65 ASP A CA 1
ATOM 530 C C . ASP A 1 65 ? -74.337 -58.713 41.203 1.00 74.00 65 ASP A C 1
ATOM 532 O O . ASP A 1 65 ? -73.363 -58.477 40.487 1.00 74.00 65 ASP A O 1
ATOM 536 N N . SER A 1 66 ? -74.502 -58.105 42.383 1.00 72.56 66 SER A N 1
ATOM 537 C CA . SER A 1 66 ? -73.553 -57.119 42.920 1.00 72.56 66 SER A CA 1
ATOM 538 C C . SER A 1 66 ? -72.207 -57.744 43.297 1.00 72.56 66 SER A C 1
ATOM 540 O O . SER A 1 66 ? -71.164 -57.164 43.008 1.00 72.56 66 SER A O 1
ATOM 542 N N . VAL A 1 67 ? -72.199 -58.941 43.891 1.00 75.88 67 VAL A N 1
ATOM 543 C CA . VAL A 1 67 ? -70.972 -59.688 44.217 1.00 75.88 67 VAL A CA 1
ATOM 544 C C . VAL A 1 67 ? -70.279 -60.174 42.945 1.00 75.88 67 VAL A C 1
ATOM 546 O O . VAL A 1 67 ? -69.055 -60.101 42.851 1.00 75.88 67 VAL A O 1
ATOM 549 N N . LEU A 1 68 ? -71.034 -60.612 41.934 1.00 77.62 68 LEU A N 1
ATOM 550 C CA . LEU A 1 68 ? -70.487 -60.969 40.624 1.00 77.62 68 LEU A CA 1
ATOM 551 C C . LEU A 1 68 ? -69.880 -59.752 39.919 1.00 77.62 68 LEU A C 1
ATOM 553 O O . LEU A 1 68 ? -68.777 -59.852 39.381 1.00 77.62 68 LEU A O 1
ATOM 557 N N . ALA A 1 69 ? -70.549 -58.598 39.963 1.00 76.69 69 ALA A N 1
ATOM 558 C CA . ALA A 1 69 ? -70.011 -57.348 39.439 1.00 76.69 69 ALA A CA 1
ATOM 559 C C . ALA A 1 69 ? -68.741 -56.929 40.192 1.00 76.69 69 ALA A C 1
ATOM 561 O O . ALA A 1 69 ? -67.736 -56.614 39.560 1.00 76.69 69 ALA A O 1
ATOM 562 N N . TYR A 1 70 ? -68.744 -57.002 41.526 1.00 79.75 70 TYR A N 1
ATOM 563 C CA . TYR A 1 70 ? -67.576 -56.697 42.350 1.00 79.75 70 TYR A CA 1
ATOM 564 C C . TYR A 1 70 ? -66.398 -57.627 42.046 1.00 79.75 70 TYR A C 1
ATOM 566 O O . TYR A 1 70 ? -65.292 -57.147 41.816 1.00 79.75 70 TYR A O 1
ATOM 574 N N . ASN A 1 71 ? -66.627 -58.940 41.953 1.00 80.56 71 ASN A N 1
ATOM 575 C CA . ASN A 1 71 ? -65.592 -59.901 41.565 1.00 80.56 71 ASN A CA 1
ATOM 576 C C . ASN A 1 71 ? -65.065 -59.635 40.152 1.00 80.56 71 ASN A C 1
ATOM 578 O O . ASN A 1 71 ? -63.867 -59.765 39.910 1.00 80.56 71 ASN A O 1
ATOM 582 N N . LYS A 1 72 ? -65.932 -59.222 39.221 1.00 82.56 72 LYS A N 1
ATOM 583 C CA . LYS A 1 72 ? -65.513 -58.837 37.871 1.00 82.56 72 LYS A CA 1
ATOM 584 C C . LYS A 1 72 ? -64.611 -57.601 37.897 1.00 82.56 72 LYS A C 1
ATOM 586 O O . LYS A 1 72 ? -63.552 -57.636 37.280 1.00 82.56 72 LYS A O 1
ATOM 591 N N . PHE A 1 73 ? -64.977 -56.559 38.643 1.00 81.56 73 PHE A N 1
ATOM 592 C CA . PHE A 1 73 ? -64.140 -55.365 38.806 1.00 81.56 73 PHE A CA 1
ATOM 593 C C . PHE A 1 73 ? -62.829 -55.668 39.533 1.00 81.56 73 PHE A C 1
ATOM 595 O O . PHE A 1 73 ? -61.779 -55.170 39.140 1.00 81.56 73 PHE A O 1
ATOM 602 N N . TYR A 1 74 ? -62.865 -56.515 40.560 1.00 86.06 74 TYR A N 1
ATOM 603 C CA . TYR A 1 74 ? -61.673 -56.951 41.278 1.00 86.06 74 TYR A CA 1
ATOM 604 C C . TYR A 1 74 ? -60.703 -57.697 40.354 1.00 86.06 74 TYR A C 1
ATOM 606 O O . TYR A 1 74 ? -59.514 -57.383 40.329 1.00 86.06 74 TYR A O 1
ATOM 614 N N . ASN A 1 75 ? -61.209 -58.625 39.537 1.00 84.38 75 ASN A N 1
ATOM 615 C CA . ASN A 1 75 ? -60.396 -59.351 38.563 1.00 84.38 75 ASN A CA 1
ATOM 616 C C . ASN A 1 75 ? -59.832 -58.422 37.480 1.00 84.38 75 ASN A C 1
ATOM 618 O O . ASN A 1 75 ? -58.649 -58.517 37.178 1.00 84.38 75 ASN A O 1
ATOM 622 N N . GLN A 1 76 ? -60.626 -57.477 36.965 1.00 84.00 76 GLN A N 1
ATOM 623 C CA . GLN A 1 76 ? -60.152 -56.476 35.999 1.00 84.00 76 GLN A CA 1
ATOM 624 C C . GLN A 1 76 ? -59.073 -55.563 36.584 1.00 84.00 76 GLN A C 1
ATOM 626 O O . GLN A 1 76 ? -58.086 -55.273 35.917 1.00 84.00 76 GLN A O 1
ATOM 631 N N . ASN A 1 77 ? -59.220 -55.136 37.838 1.00 83.12 77 ASN A N 1
ATOM 632 C CA . ASN A 1 77 ? -58.198 -54.341 38.514 1.00 83.12 77 ASN A CA 1
ATOM 633 C C . ASN A 1 77 ? -56.921 -55.147 38.750 1.00 83.12 77 ASN A C 1
ATOM 635 O O . ASN A 1 77 ? -55.831 -54.597 38.641 1.00 83.12 77 ASN A O 1
ATOM 639 N N . LYS A 1 78 ? -57.042 -56.446 39.042 1.00 87.25 78 LYS A N 1
ATOM 640 C CA . LYS A 1 78 ? -55.894 -57.345 39.174 1.00 87.25 78 LYS A CA 1
ATOM 641 C C . LYS A 1 78 ? -55.188 -57.565 37.834 1.00 87.25 78 LYS A C 1
ATOM 643 O O . LYS A 1 78 ? -53.965 -57.537 37.795 1.00 87.25 78 LYS A O 1
ATOM 648 N N . GLU A 1 79 ? -55.937 -57.725 36.744 1.00 86.06 79 GLU A N 1
ATOM 649 C CA . GLU A 1 79 ? -55.383 -57.773 35.385 1.00 86.06 79 GLU A CA 1
ATOM 650 C C . GLU A 1 79 ? -54.697 -56.457 35.015 1.00 86.06 79 GLU A C 1
ATOM 652 O O . GLU A 1 79 ? -53.575 -56.487 34.528 1.00 86.06 79 GLU A O 1
ATOM 657 N N . LEU A 1 80 ? -55.306 -55.306 35.311 1.00 82.81 80 LEU A N 1
ATOM 658 C CA . LEU A 1 80 ? -54.692 -53.993 35.089 1.00 82.81 80 LEU A CA 1
ATOM 659 C C . LEU A 1 80 ? -53.410 -53.805 35.899 1.00 82.81 80 LEU A C 1
ATOM 661 O O . LEU A 1 80 ? -52.455 -53.247 35.376 1.00 82.81 80 LEU A O 1
ATOM 665 N N . LEU A 1 81 ? -53.375 -54.273 37.148 1.00 86.31 81 LEU A N 1
ATOM 666 C CA . LEU A 1 81 ? -52.172 -54.259 37.981 1.00 86.31 81 LEU A CA 1
ATOM 667 C C . LEU A 1 81 ? -51.072 -55.139 37.393 1.00 86.31 81 LEU A C 1
ATOM 669 O O . LEU A 1 81 ? -49.925 -54.709 37.348 1.00 86.31 81 LEU A O 1
ATOM 673 N N . ASN A 1 82 ? -51.425 -56.330 36.906 1.00 86.31 82 ASN A N 1
ATOM 674 C CA . ASN A 1 82 ? -50.476 -57.210 36.236 1.00 86.31 82 ASN A CA 1
ATOM 675 C C . ASN A 1 82 ? -49.954 -56.569 34.946 1.00 86.31 82 ASN A C 1
ATOM 677 O O . ASN A 1 82 ? -48.747 -56.504 34.766 1.00 86.31 82 ASN A O 1
ATOM 681 N N . VAL A 1 83 ? -50.834 -56.016 34.105 1.00 82.50 83 VAL A N 1
ATOM 682 C CA . VAL A 1 83 ? -50.444 -55.301 32.880 1.00 82.50 83 VAL A CA 1
ATOM 683 C C . VAL A 1 83 ? -49.570 -54.097 33.211 1.00 82.50 83 VAL A C 1
ATOM 685 O O . VAL A 1 83 ? -48.572 -53.895 32.537 1.00 82.50 83 VAL A O 1
ATOM 688 N N . LEU A 1 84 ? -49.894 -53.332 34.259 1.00 83.50 84 LEU A N 1
ATOM 689 C CA . LEU A 1 84 ? -49.069 -52.218 34.725 1.00 83.50 84 LEU A CA 1
ATOM 690 C C . LEU A 1 84 ? -47.690 -52.700 35.160 1.00 83.50 84 LEU A C 1
ATOM 692 O O . LEU A 1 84 ? -46.701 -52.137 34.705 1.00 83.50 84 LEU A O 1
ATOM 696 N N . SER A 1 85 ? -47.624 -53.761 35.967 1.00 82.88 85 SER A N 1
ATOM 697 C CA . SER A 1 85 ? -46.356 -54.338 36.408 1.00 82.88 85 SER A CA 1
ATOM 698 C C . SER A 1 85 ? -45.551 -54.911 35.245 1.00 82.88 85 SER A C 1
ATOM 700 O O . SER A 1 85 ? -44.352 -54.693 35.198 1.00 82.88 85 SER A O 1
ATOM 702 N N . GLU A 1 86 ? -46.196 -55.548 34.264 1.00 82.12 86 GLU A N 1
ATOM 703 C CA . GLU A 1 86 ? -45.554 -56.034 33.042 1.00 82.12 86 GLU A CA 1
ATOM 704 C C . GLU A 1 86 ? -45.067 -54.868 32.184 1.00 82.12 86 GLU A C 1
ATOM 706 O O . GLU A 1 86 ? -43.952 -54.916 31.682 1.00 82.12 86 GLU A O 1
ATOM 711 N N . THR A 1 87 ? -45.841 -53.788 32.035 1.00 75.44 87 THR A N 1
ATOM 712 C CA . THR A 1 87 ? -45.374 -52.589 31.327 1.00 75.44 87 THR A CA 1
ATOM 713 C C . THR A 1 87 ? -44.249 -51.887 32.068 1.00 75.44 87 THR A C 1
ATOM 715 O O . THR A 1 87 ? -43.325 -51.422 31.419 1.00 75.44 87 THR A O 1
ATOM 718 N N . GLU A 1 88 ? -44.280 -51.833 33.398 1.00 78.06 88 GLU A N 1
ATOM 719 C CA . GLU A 1 88 ? -43.203 -51.274 34.214 1.00 78.06 88 GLU A CA 1
ATOM 720 C C . GLU A 1 88 ? -41.943 -52.137 34.103 1.00 78.06 88 GLU A C 1
ATOM 722 O O . GLU A 1 88 ? -40.852 -51.605 33.922 1.00 78.06 88 GLU A O 1
ATOM 727 N N . GLN A 1 89 ? -42.087 -53.465 34.097 1.00 76.44 89 GLN A N 1
ATOM 728 C CA . GLN A 1 89 ? -40.986 -54.389 33.845 1.00 76.44 89 GLN A CA 1
ATOM 729 C C . GLN A 1 89 ? -40.446 -54.241 32.425 1.00 76.44 89 GLN A C 1
ATOM 731 O O . GLN A 1 89 ? -39.246 -54.125 32.264 1.00 76.44 89 GLN A O 1
ATOM 736 N N . ILE A 1 90 ? -41.298 -54.155 31.400 1.00 72.25 90 ILE A N 1
ATOM 737 C CA . ILE A 1 90 ? -40.879 -53.933 30.009 1.00 72.25 90 ILE A CA 1
ATOM 738 C C . ILE A 1 90 ? -40.201 -52.570 29.852 1.00 72.25 90 ILE A C 1
ATOM 740 O O . ILE A 1 90 ? -39.278 -52.456 29.056 1.00 72.25 90 ILE A O 1
ATOM 744 N N . VAL A 1 91 ? -40.642 -51.537 30.571 1.00 65.38 91 VAL A N 1
ATOM 745 C CA . VAL A 1 91 ? -40.030 -50.200 30.540 1.00 65.38 91 VAL A CA 1
ATOM 746 C C . VAL A 1 91 ? -38.695 -50.185 31.288 1.00 65.38 91 VAL A C 1
ATOM 748 O O . VAL A 1 91 ? -37.765 -49.560 30.801 1.00 65.38 91 VAL A O 1
ATOM 751 N N . ASN A 1 92 ? -38.562 -50.909 32.401 1.00 65.38 92 ASN A N 1
ATOM 752 C CA . ASN A 1 92 ? -37.302 -51.014 33.147 1.00 65.38 92 ASN A CA 1
ATOM 753 C C . ASN A 1 92 ? -36.302 -51.991 32.493 1.00 65.38 92 ASN A C 1
ATOM 755 O O . ASN A 1 92 ? -35.102 -51.752 32.522 1.00 65.38 92 ASN A O 1
ATOM 759 N N . GLU A 1 93 ? -36.770 -53.077 31.870 1.00 62.53 93 GLU A N 1
ATOM 760 C CA . GLU A 1 93 ? -35.958 -54.001 31.057 1.00 62.53 93 GLU A CA 1
ATOM 761 C C . GLU A 1 93 ? -35.594 -53.385 29.698 1.00 62.53 93 GLU A C 1
ATOM 763 O O . GLU A 1 93 ? -34.611 -53.785 29.076 1.00 62.53 93 GLU A O 1
ATOM 768 N N . LYS A 1 94 ? -36.370 -52.392 29.245 1.00 55.84 94 LYS A N 1
ATOM 769 C CA . LYS A 1 94 ? -36.037 -51.495 28.138 1.00 55.84 94 LYS A CA 1
ATOM 770 C C . LYS A 1 94 ? -35.733 -50.094 28.662 1.00 55.84 94 LYS A C 1
ATOM 772 O O . LYS A 1 94 ? -36.286 -49.109 28.163 1.00 55.84 94 LYS A O 1
ATOM 777 N N . GLU A 1 95 ? -34.777 -49.984 29.581 1.00 50.88 95 GLU A N 1
ATOM 778 C CA . GLU A 1 95 ? -33.835 -48.877 29.449 1.00 50.88 95 GLU A CA 1
ATOM 779 C C . GLU A 1 95 ? -33.242 -49.015 28.045 1.00 50.88 95 GLU A C 1
ATOM 781 O O . GLU A 1 95 ? -32.352 -49.821 27.782 1.00 50.88 95 GLU A O 1
ATOM 786 N N . TYR A 1 96 ? -33.843 -48.315 27.083 1.00 53.69 96 TYR A N 1
ATOM 787 C CA . TYR A 1 96 ? -33.198 -48.079 25.814 1.00 53.69 96 TYR A CA 1
ATOM 788 C C . TYR A 1 96 ? -31.967 -47.248 26.159 1.00 53.69 96 TYR A C 1
ATOM 790 O O . TYR A 1 96 ? -32.034 -46.018 26.178 1.00 53.69 96 TYR A O 1
ATOM 798 N N . ASP A 1 97 ? -30.847 -47.928 26.400 1.00 50.41 97 ASP A N 1
ATOM 799 C CA . ASP A 1 97 ? -29.538 -47.430 26.018 1.00 50.41 97 ASP A CA 1
ATOM 800 C C . ASP A 1 97 ? -29.629 -47.213 24.506 1.00 50.41 97 ASP A C 1
ATOM 802 O O . ASP A 1 97 ? -29.222 -48.027 23.675 1.00 50.41 97 ASP A O 1
ATOM 806 N N . PHE A 1 98 ? -30.256 -46.102 24.114 1.00 51.44 98 PHE A N 1
ATOM 807 C CA . PHE A 1 98 ? -29.859 -45.451 22.895 1.00 51.44 98 PHE A CA 1
ATOM 808 C C . PHE A 1 98 ? -28.387 -45.183 23.134 1.00 51.44 98 PHE A C 1
ATOM 810 O O . PHE A 1 98 ? -28.029 -44.249 23.850 1.00 51.44 98 PHE A O 1
ATOM 817 N N . GLU A 1 99 ? -27.539 -46.042 22.576 1.00 55.12 99 GLU A N 1
ATOM 818 C CA . GLU A 1 99 ? -26.144 -45.733 22.355 1.00 55.12 99 GLU A CA 1
ATOM 819 C C . GLU A 1 99 ? -26.153 -44.545 21.390 1.00 55.12 99 GLU A C 1
ATOM 821 O O . GLU A 1 99 ? -26.002 -44.680 20.175 1.00 55.12 99 GLU A O 1
ATOM 826 N N . ILE A 1 100 ? -26.437 -43.358 21.934 1.00 58.66 100 ILE A N 1
ATOM 827 C CA . ILE A 1 100 ? -26.417 -42.082 21.233 1.00 58.66 100 ILE A CA 1
ATOM 828 C C . ILE A 1 100 ? -25.055 -41.979 20.560 1.00 58.66 100 ILE A C 1
ATOM 830 O O . ILE A 1 100 ? -24.986 -41.560 19.413 1.00 58.66 100 ILE A O 1
ATOM 834 N N . ASP A 1 101 ? -24.004 -42.497 21.193 1.00 58.62 101 ASP A N 1
ATOM 835 C CA . ASP A 1 101 ? -22.680 -42.641 20.605 1.00 58.62 101 ASP A CA 1
ATOM 836 C C . ASP A 1 101 ? -22.660 -43.529 19.349 1.00 58.62 101 ASP A C 1
ATOM 838 O O . ASP A 1 101 ? -22.047 -43.132 18.363 1.00 58.62 101 ASP A O 1
ATOM 842 N N . GLN A 1 102 ? -23.343 -44.681 19.296 1.00 60.34 102 GLN A N 1
ATOM 843 C CA . GLN A 1 102 ? -23.429 -45.499 18.072 1.00 60.34 102 GLN A CA 1
ATOM 844 C C . GLN A 1 102 ? -24.241 -44.822 16.971 1.00 60.34 102 GLN A C 1
ATOM 846 O O . GLN A 1 102 ? -23.794 -44.794 15.828 1.00 60.34 102 GLN A O 1
ATOM 851 N N . ILE A 1 103 ? -25.394 -44.232 17.295 1.00 59.75 103 ILE A N 1
ATOM 852 C CA . ILE A 1 103 ? -26.229 -43.539 16.302 1.00 59.75 103 ILE A CA 1
ATOM 853 C C . ILE A 1 103 ? -25.500 -42.303 15.768 1.00 59.75 103 ILE A C 1
ATOM 855 O O . ILE A 1 103 ? -25.484 -42.072 14.562 1.00 59.75 103 ILE A O 1
ATOM 859 N N . THR A 1 104 ? -24.829 -41.545 16.635 1.00 59.00 104 THR A N 1
ATOM 860 C CA . THR A 1 104 ? -24.000 -40.398 16.238 1.00 59.00 104 THR A CA 1
ATOM 861 C C . THR A 1 104 ? -22.789 -40.866 15.427 1.00 59.00 104 THR A C 1
ATOM 863 O O . THR A 1 104 ? -22.455 -40.250 14.415 1.00 59.00 104 THR A O 1
ATOM 866 N N . ASN A 1 105 ? -22.167 -41.994 15.785 1.00 63.75 105 ASN A N 1
ATOM 867 C CA . ASN A 1 105 ? -21.093 -42.612 15.003 1.00 63.75 105 ASN A CA 1
ATOM 868 C C . ASN A 1 105 ? -21.571 -43.105 13.629 1.00 63.75 105 ASN A C 1
ATOM 870 O O . ASN A 1 105 ? -20.832 -43.007 12.654 1.00 63.75 105 ASN A O 1
ATOM 874 N N . ASP A 1 106 ? -22.790 -43.616 13.509 1.00 62.03 106 ASP A N 1
ATOM 875 C CA . ASP A 1 106 ? -23.327 -44.092 12.235 1.00 62.03 106 ASP A CA 1
ATOM 876 C C . ASP A 1 106 ? -23.827 -42.937 11.354 1.00 62.03 106 ASP A C 1
ATOM 878 O O . ASP A 1 106 ? -23.599 -42.952 10.141 1.00 62.03 106 ASP A O 1
ATOM 882 N N . PHE A 1 107 ? -24.388 -41.874 11.940 1.00 59.06 107 PHE A N 1
ATOM 883 C CA . PHE A 1 107 ? -24.668 -40.620 11.231 1.00 59.06 107 PHE A CA 1
ATOM 884 C C . PHE A 1 107 ? -23.382 -39.961 10.718 1.00 59.06 107 PHE A C 1
ATOM 886 O O . PHE A 1 107 ? -23.284 -39.661 9.527 1.00 59.06 107 PHE A O 1
ATOM 893 N N . THR A 1 108 ? -22.359 -39.820 11.566 1.00 60.62 108 THR A N 1
ATOM 894 C CA . THR A 1 108 ? -21.056 -39.260 11.158 1.00 60.62 108 THR A CA 1
ATOM 895 C C . THR A 1 108 ? -20.345 -40.137 10.127 1.00 60.62 108 THR A C 1
ATOM 897 O O . THR A 1 108 ? -19.767 -39.603 9.181 1.00 60.62 108 THR A O 1
ATOM 900 N N . LYS A 1 109 ? -20.434 -41.474 10.214 1.00 67.62 109 LYS A N 1
ATOM 901 C CA . LYS A 1 109 ? -19.962 -42.378 9.146 1.00 67.62 109 LYS A CA 1
ATOM 902 C C . LYS A 1 109 ? -20.709 -42.141 7.837 1.00 67.62 109 LYS A C 1
ATOM 904 O O . LYS A 1 109 ? -20.079 -42.142 6.784 1.00 67.62 109 LYS A O 1
ATOM 909 N N . THR A 1 110 ? -22.023 -41.940 7.874 1.00 71.06 110 THR A N 1
ATOM 910 C CA . THR A 1 110 ? -22.836 -41.736 6.665 1.00 71.06 110 THR A CA 1
ATOM 911 C C . THR A 1 110 ? -22.500 -40.408 5.984 1.00 71.06 110 THR A C 1
ATOM 913 O O . THR A 1 110 ? -22.285 -40.382 4.771 1.00 71.06 110 THR A O 1
ATOM 916 N N . GLU A 1 111 ? -22.350 -39.327 6.751 1.00 67.00 111 GLU A N 1
ATOM 917 C CA . GLU A 1 111 ? -21.862 -38.037 6.244 1.00 67.00 111 GLU A CA 1
ATOM 918 C C . GLU A 1 111 ? -20.433 -38.147 5.702 1.00 67.00 111 GLU A C 1
ATOM 920 O O . GLU A 1 111 ? -20.145 -37.672 4.603 1.00 67.00 111 GLU A O 1
ATOM 925 N N . TYR A 1 112 ? -19.555 -38.858 6.413 1.00 72.38 112 TYR A N 1
ATOM 926 C CA . TYR A 1 112 ? -18.191 -39.136 5.970 1.00 72.38 112 TYR A CA 1
ATOM 927 C C . TYR A 1 112 ? -18.156 -39.910 4.643 1.00 72.38 112 TYR A C 1
ATOM 929 O O . TYR A 1 112 ? -17.404 -39.550 3.734 1.00 72.38 112 TYR A O 1
ATOM 937 N N . PHE A 1 113 ? -18.977 -40.952 4.484 1.00 72.06 113 PHE A N 1
ATOM 938 C CA . PHE A 1 113 ? -19.063 -41.717 3.237 1.00 72.06 113 PHE A CA 1
ATOM 939 C C . PHE A 1 113 ? -19.694 -40.909 2.102 1.00 72.06 113 PHE A C 1
ATOM 941 O O . PHE A 1 113 ? -19.236 -41.029 0.965 1.00 72.06 113 PHE A O 1
ATOM 948 N N . SER A 1 114 ? -20.679 -40.058 2.396 1.00 71.69 114 SER A N 1
ATOM 949 C CA . SER A 1 114 ? -21.272 -39.137 1.422 1.00 71.69 114 SER A CA 1
ATOM 950 C C . SER A 1 114 ? -20.239 -38.133 0.909 1.00 71.69 114 SER A C 1
ATOM 952 O O . SER A 1 114 ? -20.039 -38.018 -0.300 1.00 71.69 114 SER A O 1
ATOM 954 N N . ALA A 1 115 ? -19.504 -37.483 1.817 1.00 72.25 115 ALA A N 1
ATOM 955 C CA . ALA A 1 115 ? -18.427 -36.560 1.467 1.00 72.25 115 ALA A CA 1
ATOM 956 C C . ALA A 1 115 ? -17.316 -37.267 0.674 1.00 72.25 115 ALA A C 1
ATOM 958 O O . ALA A 1 115 ? -16.850 -36.766 -0.350 1.00 72.25 115 ALA A O 1
ATOM 959 N N . LYS A 1 116 ? -16.926 -38.482 1.085 1.00 75.62 116 LYS A N 1
ATOM 960 C CA . LYS A 1 116 ? -15.939 -39.295 0.362 1.00 75.62 116 LYS A CA 1
ATOM 961 C C . LYS A 1 116 ? -16.413 -39.661 -1.046 1.00 75.62 116 LYS A C 1
ATOM 963 O O . LYS A 1 116 ? -15.622 -39.589 -1.984 1.00 75.62 116 LYS A O 1
ATOM 968 N N . TYR A 1 117 ? -17.680 -40.039 -1.209 1.00 77.56 117 TYR A N 1
ATOM 969 C CA . TYR A 1 117 ? -18.263 -40.350 -2.514 1.00 77.56 117 TYR A CA 1
ATOM 970 C C . TYR A 1 117 ? -18.300 -39.120 -3.425 1.00 77.56 117 TYR A C 1
ATOM 972 O O . TYR A 1 117 ? -17.934 -39.220 -4.596 1.00 77.56 117 TYR A O 1
ATOM 980 N N . GLU A 1 118 ? -18.676 -37.956 -2.895 1.00 78.06 118 GLU A N 1
ATOM 981 C CA . GLU A 1 118 ? -18.688 -36.702 -3.648 1.00 78.06 118 GLU A CA 1
ATOM 982 C C . GLU A 1 118 ? -17.284 -36.308 -4.121 1.00 78.06 118 GLU A C 1
ATOM 984 O O . GLU A 1 118 ? -17.095 -36.020 -5.306 1.00 78.06 118 GLU A O 1
ATOM 989 N N . ILE A 1 119 ? -16.282 -36.406 -3.241 1.00 76.38 119 ILE A N 1
ATOM 990 C CA . ILE A 1 119 ? -14.874 -36.192 -3.598 1.00 76.38 119 ILE A CA 1
ATOM 991 C C . ILE A 1 119 ? -14.454 -37.177 -4.698 1.00 76.38 119 ILE A C 1
ATOM 993 O O . ILE A 1 119 ? -13.945 -36.759 -5.736 1.00 76.38 119 ILE A O 1
ATOM 997 N N . CYS A 1 120 ? -14.703 -38.480 -4.529 1.00 77.88 120 CYS A N 1
ATOM 998 C CA . CYS A 1 120 ? -14.342 -39.490 -5.528 1.00 77.88 120 CYS A CA 1
ATOM 999 C C . CYS A 1 120 ? -15.021 -39.257 -6.886 1.00 77.88 120 CYS A C 1
ATOM 1001 O O . CYS A 1 120 ? -14.381 -39.432 -7.922 1.00 77.88 120 CYS A O 1
ATOM 1003 N N . ARG A 1 121 ? -16.287 -38.829 -6.898 1.00 80.75 121 ARG A N 1
ATOM 1004 C CA . ARG A 1 121 ? -17.022 -38.504 -8.125 1.00 80.75 121 ARG A CA 1
ATOM 1005 C C . ARG A 1 121 ? -16.386 -37.328 -8.863 1.00 80.75 121 ARG A C 1
ATOM 1007 O O . ARG A 1 121 ? -16.133 -37.433 -10.057 1.00 80.75 121 ARG A O 1
ATOM 1014 N N . ARG A 1 122 ? -16.063 -36.245 -8.153 1.00 78.19 122 ARG A N 1
ATOM 1015 C CA . ARG A 1 122 ? -15.404 -35.067 -8.743 1.00 78.19 122 ARG A CA 1
ATOM 1016 C C . ARG A 1 122 ? -14.012 -35.389 -9.282 1.00 78.19 122 ARG A C 1
ATOM 1018 O O . ARG A 1 122 ? -13.652 -34.921 -10.357 1.00 78.19 122 ARG A O 1
ATOM 1025 N N . LEU A 1 123 ? -13.255 -36.237 -8.584 1.00 80.50 123 LEU A N 1
ATOM 1026 C CA . LEU A 1 123 ? -11.959 -36.727 -9.065 1.00 80.50 123 LEU A CA 1
ATOM 1027 C C . LEU A 1 123 ? -12.090 -37.571 -10.336 1.00 80.50 123 LEU A C 1
ATOM 1029 O O . LEU A 1 123 ? -11.251 -37.468 -11.231 1.00 80.50 123 LEU A O 1
ATOM 1033 N N . MET A 1 124 ? -13.149 -38.375 -10.437 1.00 81.69 124 MET A N 1
ATOM 1034 C CA . MET A 1 124 ? -13.447 -39.132 -11.650 1.00 81.69 124 MET A CA 1
ATOM 1035 C C . MET A 1 124 ? -13.799 -38.203 -12.821 1.00 81.69 124 MET A C 1
ATOM 1037 O O . MET A 1 124 ? -13.299 -38.411 -13.923 1.00 81.69 124 MET A O 1
ATOM 1041 N N . ASP A 1 125 ? -14.586 -37.150 -12.582 1.00 82.00 125 ASP A N 1
ATOM 1042 C CA . ASP A 1 125 ? -14.945 -36.161 -13.609 1.00 82.00 125 ASP A CA 1
ATOM 1043 C C . ASP A 1 125 ? -13.706 -35.424 -14.153 1.00 82.00 125 ASP A C 1
ATOM 1045 O O . ASP A 1 125 ? -13.574 -35.234 -15.365 1.00 82.00 125 ASP A O 1
ATOM 1049 N N . ILE A 1 126 ? -12.766 -35.055 -13.272 1.00 82.69 126 ILE A N 1
ATOM 1050 C CA . ILE A 1 126 ? -11.474 -34.456 -13.649 1.00 82.69 126 ILE A CA 1
ATOM 1051 C C . ILE A 1 126 ? -10.677 -35.416 -14.538 1.00 82.69 126 ILE A C 1
ATOM 1053 O O . ILE A 1 126 ? -10.192 -35.021 -15.599 1.00 82.69 126 ILE A O 1
ATOM 1057 N N . LYS A 1 127 ? -10.567 -36.684 -14.124 1.00 84.12 127 LYS A N 1
ATOM 1058 C CA . LYS A 1 127 ? -9.826 -37.706 -14.867 1.00 84.12 127 LYS A CA 1
ATOM 1059 C C . LYS A 1 127 ? -10.415 -37.932 -16.262 1.00 84.12 127 LYS A C 1
ATOM 1061 O O . LYS A 1 127 ? -9.675 -37.896 -17.239 1.00 84.12 127 LYS A O 1
ATOM 1066 N N . LEU A 1 128 ? -11.732 -38.115 -16.360 1.00 85.50 128 LEU A N 1
ATOM 1067 C CA . LEU A 1 128 ? -12.418 -38.323 -17.640 1.00 85.50 128 LEU A CA 1
ATOM 1068 C C . LEU A 1 128 ? -12.236 -37.125 -18.579 1.00 85.50 128 LEU A C 1
ATOM 1070 O O . LEU A 1 128 ? -11.933 -37.303 -19.754 1.00 85.50 128 LEU A O 1
ATOM 1074 N N . THR A 1 129 ? -12.348 -35.901 -18.055 1.00 84.75 129 THR A N 1
ATOM 1075 C CA . THR A 1 129 ? -12.164 -34.681 -18.861 1.00 84.75 129 THR A CA 1
ATOM 1076 C C . THR A 1 129 ? -10.720 -34.556 -19.376 1.00 84.75 129 THR A C 1
ATOM 1078 O O . THR A 1 129 ? -10.496 -34.099 -20.498 1.00 84.75 129 THR A O 1
ATOM 1081 N N . TYR A 1 130 ? -9.726 -35.003 -18.601 1.00 86.50 130 TYR A N 1
ATOM 1082 C CA . TYR A 1 130 ? -8.328 -35.005 -19.038 1.00 86.50 130 TYR A CA 1
ATOM 1083 C C . TYR A 1 130 ? -8.031 -36.099 -20.077 1.00 86.50 130 TYR A C 1
ATOM 1085 O O . TYR A 1 130 ? -7.346 -35.834 -21.063 1.00 86.50 130 TYR A O 1
ATOM 1093 N N . GLU A 1 131 ? -8.601 -37.296 -19.929 1.00 86.31 131 GLU A N 1
ATOM 1094 C CA . GLU A 1 131 ? -8.514 -38.361 -20.944 1.00 86.31 131 GLU A CA 1
ATOM 1095 C C . GLU A 1 131 ? -9.188 -37.937 -22.269 1.00 86.31 131 GLU A C 1
ATOM 1097 O O . GLU A 1 131 ? -8.683 -38.212 -23.364 1.00 86.31 131 GLU A O 1
ATOM 1102 N N . GLU A 1 132 ? -10.294 -37.187 -22.198 1.00 85.69 132 GLU A N 1
ATOM 1103 C CA . GLU A 1 132 ? -10.924 -36.548 -23.363 1.00 85.69 132 GLU A CA 1
ATOM 1104 C C . GLU A 1 132 ? -10.018 -35.492 -24.019 1.00 85.69 132 GLU A C 1
ATOM 1106 O O . GLU A 1 132 ? -10.048 -35.324 -25.239 1.00 85.69 132 GLU A O 1
ATOM 1111 N N . TYR A 1 133 ? -9.202 -34.780 -23.237 1.00 88.50 133 TYR A N 1
ATOM 1112 C CA . TYR A 1 133 ? -8.201 -33.850 -23.763 1.00 88.50 133 TYR A CA 1
ATOM 1113 C C . TYR A 1 133 ? -7.064 -34.583 -24.493 1.00 88.50 133 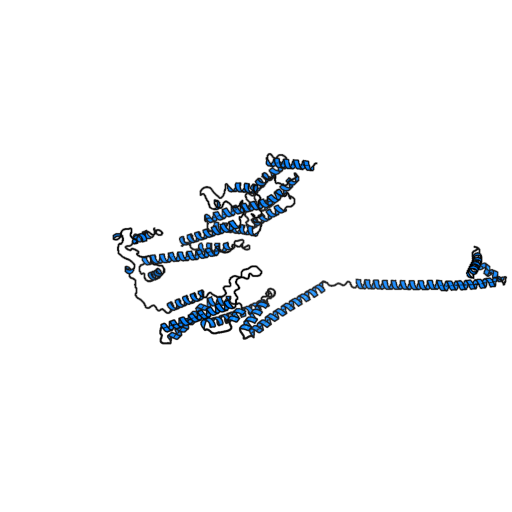TYR A C 1
ATOM 1115 O O . TYR A 1 133 ? -6.699 -34.171 -25.597 1.00 88.50 133 TYR A O 1
ATOM 1123 N N . GLU A 1 134 ? -6.524 -35.661 -23.915 1.00 85.44 134 GLU A N 1
ATOM 1124 C CA . GLU A 1 134 ? -5.418 -36.426 -24.513 1.00 85.44 134 GLU A CA 1
ATOM 1125 C C . GLU A 1 134 ? -5.823 -37.123 -25.817 1.00 85.44 134 GLU A C 1
ATOM 1127 O O . GLU A 1 134 ? -5.036 -37.191 -26.760 1.00 85.44 134 GLU A O 1
ATOM 1132 N N . SER A 1 135 ? -7.063 -37.607 -25.892 1.00 85.12 135 SER A N 1
ATOM 1133 C CA . SER A 1 135 ? -7.593 -38.314 -27.064 1.00 85.12 135 SER A CA 1
ATOM 1134 C C . SER A 1 135 ? -8.084 -37.393 -28.189 1.00 85.12 135 SER A C 1
ATOM 1136 O O . SER A 1 135 ? -8.392 -37.868 -29.285 1.00 85.12 135 SER A O 1
ATOM 1138 N N . CYS A 1 136 ? -8.174 -36.079 -27.961 1.00 85.50 136 CYS A N 1
ATOM 1139 C CA . CYS A 1 136 ? -8.707 -35.146 -28.948 1.00 85.50 136 CYS A CA 1
ATOM 1140 C C . CYS A 1 136 ? -7.613 -34.582 -29.866 1.00 85.50 136 CYS A C 1
ATOM 1142 O O . CYS A 1 136 ? -6.696 -33.911 -29.411 1.00 85.50 136 CYS A O 1
ATOM 1144 N N . GLU A 1 137 ? -7.759 -34.743 -31.184 1.00 79.75 137 GLU A N 1
ATOM 1145 C CA . GLU A 1 137 ? -6.818 -34.172 -32.166 1.00 79.75 137 GLU A CA 1
ATOM 1146 C C . GLU A 1 137 ? -7.104 -32.696 -32.505 1.00 79.75 137 GLU A C 1
ATOM 1148 O O . GLU A 1 137 ? -6.232 -31.969 -32.977 1.00 79.75 137 GLU A O 1
ATOM 1153 N N . GLN A 1 138 ? -8.329 -32.213 -32.268 1.00 84.12 138 GLN A N 1
ATOM 1154 C CA . GLN A 1 138 ? -8.742 -30.861 -32.660 1.00 84.12 138 GLN A CA 1
ATOM 1155 C C . GLN A 1 138 ? -8.288 -29.808 -31.638 1.00 84.12 138 GLN A C 1
ATOM 1157 O O . GLN A 1 138 ? -8.824 -29.750 -30.531 1.00 84.12 138 GLN A O 1
ATOM 1162 N N . THR A 1 139 ? -7.394 -28.894 -32.037 1.00 80.62 139 THR A N 1
ATOM 1163 C CA . THR A 1 139 ? -6.793 -27.857 -31.169 1.00 80.62 139 THR A CA 1
ATOM 1164 C C . THR A 1 139 ? -7.818 -27.046 -30.368 1.00 80.62 139 THR A C 1
ATOM 1166 O O . THR A 1 139 ? -7.646 -26.851 -29.169 1.00 80.62 139 THR A O 1
ATOM 1169 N N . LEU A 1 140 ? -8.931 -26.619 -30.980 1.00 81.88 140 LEU A N 1
ATOM 1170 C CA . LEU A 1 140 ? -9.970 -25.846 -30.278 1.00 81.88 140 LEU A CA 1
ATOM 1171 C C . LEU A 1 140 ? -10.688 -26.655 -29.193 1.00 81.88 140 LEU A C 1
ATOM 1173 O O . LEU A 1 140 ? -10.943 -26.139 -28.108 1.00 81.88 140 LEU A O 1
ATOM 1177 N N . LYS A 1 141 ? -11.010 -27.922 -29.472 1.00 83.25 141 LYS A N 1
ATOM 1178 C CA . LYS A 1 141 ? -11.651 -28.801 -28.487 1.00 83.25 141 LYS A CA 1
ATOM 1179 C C . LYS A 1 141 ? -10.695 -29.130 -27.347 1.00 83.25 141 LYS A C 1
ATOM 1181 O O . LYS A 1 141 ? -11.122 -29.111 -26.199 1.00 83.25 141 LYS A O 1
ATOM 1186 N N . ARG A 1 142 ? -9.407 -29.332 -27.649 1.00 84.62 142 ARG A N 1
ATOM 1187 C CA . ARG A 1 142 ? -8.359 -29.472 -26.630 1.00 84.62 142 ARG A CA 1
ATOM 1188 C C . ARG A 1 142 ? -8.306 -28.257 -25.704 1.00 84.62 142 ARG A C 1
ATOM 1190 O O . ARG A 1 142 ? -8.270 -28.446 -24.497 1.00 84.62 142 ARG A O 1
ATOM 1197 N N . CYS A 1 143 ? -8.380 -27.037 -26.246 1.00 81.50 143 CYS A N 1
ATOM 1198 C CA . CYS A 1 143 ? -8.416 -25.814 -25.434 1.00 81.50 143 CYS A CA 1
ATOM 1199 C C . CYS A 1 143 ? -9.618 -25.803 -24.475 1.00 81.50 143 CYS A C 1
ATOM 1201 O O . CYS A 1 143 ? -9.440 -25.590 -23.282 1.00 81.50 143 CYS A O 1
ATOM 1203 N N . TYR A 1 144 ? -10.828 -26.092 -24.971 1.00 82.44 144 TYR A N 1
ATOM 1204 C CA . TYR A 1 144 ? -12.034 -26.133 -24.131 1.00 82.44 144 TYR A CA 1
ATOM 1205 C C . TYR A 1 144 ? -11.956 -27.182 -23.020 1.00 82.44 144 TYR A C 1
ATOM 1207 O O . TYR A 1 144 ? -12.313 -26.892 -21.879 1.00 82.44 144 TYR A O 1
ATOM 1215 N N . GLN A 1 145 ? -11.497 -28.391 -23.344 1.00 83.19 145 GLN A N 1
ATOM 1216 C CA . GLN A 1 145 ? -11.397 -29.468 -22.359 1.00 83.19 145 GLN A CA 1
ATOM 1217 C C . GLN A 1 145 ? -10.345 -29.161 -21.297 1.00 83.19 145 GLN A C 1
ATOM 1219 O O . GLN A 1 145 ? -10.563 -29.422 -20.119 1.00 83.19 145 GLN A O 1
ATOM 1224 N N . LEU A 1 146 ? -9.235 -28.536 -21.685 1.00 82.81 146 LEU A N 1
ATOM 1225 C CA . LEU A 1 146 ? -8.174 -28.184 -20.755 1.00 82.81 146 LEU A CA 1
ATOM 1226 C C . LEU A 1 146 ? -8.580 -27.061 -19.792 1.00 82.81 146 LEU A C 1
ATOM 1228 O O . LEU A 1 146 ? -8.290 -27.156 -18.603 1.00 82.81 146 LEU A O 1
ATOM 1232 N N . VAL A 1 147 ? -9.307 -26.046 -20.270 1.00 81.12 147 VAL A N 1
ATOM 1233 C CA . VAL A 1 147 ? -9.888 -24.999 -19.406 1.00 81.12 147 VAL A CA 1
ATOM 1234 C C . VAL A 1 147 ? -10.886 -25.611 -18.428 1.00 81.12 147 VAL A C 1
ATOM 1236 O O . VAL A 1 147 ? -10.807 -25.366 -17.231 1.00 81.12 147 VAL A O 1
ATOM 1239 N N . LYS A 1 148 ? -11.755 -26.504 -18.911 1.00 82.69 148 LYS A N 1
ATOM 1240 C CA . LYS A 1 148 ? -12.696 -27.233 -18.056 1.00 82.69 148 LYS A CA 1
ATOM 1241 C C . LYS A 1 148 ? -11.977 -28.085 -17.000 1.00 82.69 148 LYS A C 1
ATOM 1243 O O . LYS A 1 148 ? -12.432 -28.146 -15.861 1.00 82.69 148 LYS A O 1
ATOM 1248 N N . CYS A 1 149 ? -10.850 -28.714 -17.342 1.00 81.81 149 CYS A N 1
ATOM 1249 C CA . CYS A 1 149 ? -10.000 -29.416 -16.376 1.00 81.81 149 CYS A CA 1
ATOM 1250 C C . CYS A 1 149 ? -9.432 -28.469 -15.314 1.00 81.81 149 CYS A C 1
ATOM 1252 O O . CYS A 1 149 ? -9.450 -28.814 -14.135 1.00 81.81 149 CYS A O 1
ATOM 1254 N N . LEU A 1 150 ? -8.943 -27.292 -15.712 1.00 80.06 150 LEU A N 1
ATOM 1255 C CA . LEU A 1 150 ? -8.415 -26.289 -14.784 1.00 80.06 150 LEU A CA 1
ATOM 1256 C C . LEU A 1 150 ? -9.502 -25.786 -13.827 1.00 80.06 150 LEU A C 1
ATOM 1258 O O . LEU A 1 150 ? -9.291 -25.819 -12.617 1.00 80.06 150 LEU A O 1
ATOM 1262 N N . ASP A 1 151 ? -10.689 -25.455 -14.339 1.00 79.25 151 ASP A N 1
ATOM 1263 C CA . ASP A 1 151 ? -11.832 -25.010 -13.530 1.00 79.25 151 ASP A CA 1
ATOM 1264 C C . ASP A 1 151 ? -12.264 -26.062 -12.496 1.00 79.25 151 ASP A C 1
ATOM 1266 O O . ASP A 1 151 ? -12.594 -25.736 -11.354 1.00 79.25 151 ASP A O 1
ATOM 1270 N N . LEU A 1 152 ? -12.256 -27.345 -12.878 1.00 77.81 152 LEU A N 1
ATOM 1271 C CA . LEU A 1 152 ? -12.619 -28.444 -11.980 1.00 77.81 152 LEU A CA 1
ATOM 1272 C C . LEU A 1 152 ? -11.552 -28.707 -10.904 1.00 77.81 152 LEU A C 1
ATOM 1274 O O . LEU A 1 152 ? -11.893 -29.109 -9.790 1.00 77.81 152 LEU A O 1
ATOM 1278 N N . VAL A 1 153 ? -10.273 -28.489 -11.221 1.00 76.06 153 VAL A N 1
ATOM 1279 C CA . VAL A 1 153 ? -9.134 -28.765 -10.329 1.00 76.06 153 VAL A CA 1
ATOM 1280 C C . VAL A 1 153 ? -8.816 -27.596 -9.392 1.00 76.06 153 VAL A C 1
ATOM 1282 O O . VAL A 1 153 ? -8.323 -27.827 -8.287 1.00 76.06 153 VAL A O 1
ATOM 1285 N N . ASP A 1 154 ? -9.122 -26.358 -9.784 1.00 68.56 154 ASP A N 1
ATOM 1286 C CA . ASP A 1 154 ? -8.828 -25.146 -9.006 1.00 68.56 154 ASP A CA 1
ATOM 1287 C C . ASP A 1 154 ? -9.815 -24.867 -7.854 1.00 68.56 154 ASP A C 1
ATOM 1289 O O . ASP A 1 154 ? -9.706 -23.852 -7.159 1.00 68.56 154 ASP A O 1
ATOM 1293 N N . ASN A 1 155 ? -10.740 -25.788 -7.563 1.00 73.12 155 ASN A N 1
ATOM 1294 C CA . ASN A 1 155 ? -11.562 -25.698 -6.359 1.00 73.12 155 ASN A CA 1
ATOM 1295 C C . ASN A 1 155 ? -10.686 -25.844 -5.092 1.00 73.12 155 ASN A C 1
ATOM 1297 O O . ASN A 1 155 ? -10.020 -26.861 -4.876 1.00 73.12 155 ASN A O 1
ATOM 1301 N N . LYS A 1 156 ? -10.707 -24.805 -4.241 1.00 66.19 156 LYS A N 1
ATOM 1302 C CA . LYS A 1 156 ? -9.841 -24.623 -3.058 1.00 66.19 156 LYS A CA 1
ATOM 1303 C C . LYS A 1 156 ? -9.864 -25.805 -2.085 1.00 66.19 156 LYS A C 1
ATOM 1305 O O . LYS A 1 156 ? -8.875 -26.039 -1.396 1.00 66.19 156 LYS A O 1
ATOM 1310 N N . GLU A 1 157 ? -10.961 -26.552 -2.043 1.00 68.31 157 GLU A N 1
ATOM 1311 C CA . GLU A 1 157 ? -11.143 -27.698 -1.147 1.00 68.31 157 GLU A CA 1
ATOM 1312 C C . GLU A 1 157 ? -10.298 -28.919 -1.556 1.00 68.31 157 GLU A C 1
ATOM 1314 O O . GLU A 1 157 ? -9.850 -29.678 -0.695 1.00 68.31 157 GLU A O 1
ATOM 1319 N N . TYR A 1 158 ? -10.005 -29.091 -2.851 1.00 66.94 158 TYR A N 1
ATOM 1320 C CA . TYR A 1 158 ? -9.316 -30.281 -3.375 1.00 66.94 158 TYR A CA 1
ATOM 1321 C C . TYR A 1 158 ? -7.797 -30.122 -3.488 1.00 66.94 158 TYR A C 1
ATOM 1323 O O . TYR A 1 158 ? -7.078 -31.121 -3.551 1.00 66.94 158 TYR A O 1
ATOM 1331 N N . VAL A 1 159 ? -7.288 -28.886 -3.459 1.00 65.38 159 VAL A N 1
ATOM 1332 C CA . VAL A 1 159 ? -5.849 -28.575 -3.587 1.00 65.38 159 VAL A CA 1
ATOM 1333 C C . VAL A 1 159 ? -5.015 -29.211 -2.464 1.00 65.38 159 VAL A C 1
ATOM 1335 O O . VAL A 1 159 ? -3.849 -29.541 -2.673 1.00 65.38 159 VAL A O 1
ATOM 1338 N N . ASN A 1 160 ? -5.622 -29.454 -1.299 1.00 67.88 160 ASN A N 1
ATOM 1339 C CA . ASN A 1 160 ? -4.965 -30.066 -0.140 1.00 67.88 160 ASN A CA 1
ATOM 1340 C C . ASN A 1 160 ? -4.786 -31.593 -0.261 1.00 67.88 160 ASN A C 1
ATOM 1342 O O . ASN A 1 160 ? -4.092 -32.202 0.555 1.00 67.88 160 ASN A O 1
ATOM 1346 N N . ILE A 1 161 ? -5.389 -32.238 -1.266 1.00 73.12 161 ILE A N 1
ATOM 1347 C CA . ILE A 1 161 ? -5.269 -33.683 -1.480 1.00 73.12 161 ILE A CA 1
ATOM 1348 C C . ILE A 1 161 ? -3.990 -33.963 -2.283 1.00 73.12 161 ILE A C 1
ATOM 1350 O O . ILE A 1 161 ? -3.866 -33.564 -3.440 1.00 73.12 161 ILE A O 1
ATOM 1354 N N . LYS A 1 162 ? -3.045 -34.710 -1.692 1.00 70.75 162 LYS A N 1
ATOM 1355 C CA . LYS A 1 162 ? -1.702 -34.960 -2.260 1.00 70.75 162 LYS A CA 1
ATOM 1356 C C . LYS A 1 162 ? -1.712 -35.428 -3.728 1.00 70.75 162 LYS A C 1
ATOM 1358 O O . LYS A 1 162 ? -0.937 -34.915 -4.527 1.00 70.75 162 LYS A O 1
ATOM 1363 N N . GLY A 1 163 ? -2.604 -36.353 -4.096 1.00 70.81 163 GLY A N 1
ATOM 1364 C CA . GLY A 1 163 ? -2.712 -36.855 -5.476 1.00 70.81 163 GLY A CA 1
ATOM 1365 C C . GLY A 1 163 ? -3.322 -35.855 -6.468 1.00 70.81 163 GLY A C 1
ATOM 1366 O O . GLY A 1 163 ? -2.955 -35.846 -7.639 1.00 70.81 163 GLY A O 1
ATOM 1367 N N . VAL A 1 164 ? -4.203 -34.963 -6.003 1.00 76.62 164 VAL A N 1
ATOM 1368 C CA . VAL A 1 164 ? -4.817 -33.912 -6.835 1.00 76.62 164 VAL A CA 1
ATOM 1369 C C . VAL A 1 164 ? -3.794 -32.847 -7.186 1.00 76.62 164 VAL A C 1
ATOM 1371 O O . VAL A 1 164 ? -3.768 -32.364 -8.312 1.00 76.62 164 VAL A O 1
ATOM 1374 N N . PHE A 1 165 ? -2.902 -32.521 -6.253 1.00 76.19 165 PHE A N 1
ATOM 1375 C CA . PHE A 1 165 ? -1.826 -31.569 -6.497 1.00 76.19 165 PHE A CA 1
ATOM 1376 C C . PHE A 1 165 ? -0.846 -32.043 -7.584 1.00 76.19 165 PHE A C 1
ATOM 1378 O O . PHE A 1 165 ? -0.429 -31.252 -8.432 1.00 76.19 165 PHE A O 1
ATOM 1385 N N . GLU A 1 166 ? -0.495 -33.331 -7.601 1.00 78.31 166 GLU A N 1
ATOM 1386 C CA . GLU A 1 166 ? 0.334 -33.914 -8.667 1.00 78.31 166 GLU A CA 1
ATOM 1387 C C . GLU A 1 166 ? -0.395 -33.905 -10.017 1.00 78.31 166 GLU A C 1
ATOM 1389 O O . GLU A 1 166 ? 0.189 -33.518 -11.032 1.00 78.31 166 GLU A O 1
ATOM 1394 N N . TYR A 1 167 ? -1.690 -34.228 -10.025 1.00 79.62 167 TYR A N 1
ATOM 1395 C CA . TYR A 1 167 ? -2.515 -34.187 -11.234 1.00 79.62 167 TYR A CA 1
ATOM 1396 C C . TYR A 1 167 ? -2.700 -32.760 -11.773 1.00 79.62 167 TYR A C 1
ATOM 1398 O O . TYR A 1 167 ? -2.613 -32.515 -12.974 1.00 79.62 167 TYR A O 1
ATOM 1406 N N . ARG A 1 168 ? -2.844 -31.779 -10.879 1.00 80.56 168 ARG A N 1
ATOM 1407 C CA . ARG A 1 168 ? -2.885 -30.349 -11.205 1.00 80.56 168 ARG A CA 1
ATOM 1408 C C . ARG A 1 168 ? -1.609 -29.891 -11.903 1.00 80.56 168 ARG A C 1
ATOM 1410 O O . ARG A 1 168 ? -1.678 -29.185 -12.905 1.00 80.56 168 ARG A O 1
ATOM 1417 N N . LYS A 1 169 ? -0.439 -30.315 -11.413 1.00 82.19 169 LYS A N 1
ATOM 1418 C CA . LYS A 1 169 ? 0.846 -30.020 -12.071 1.00 82.19 169 LYS A CA 1
ATOM 1419 C C . LYS A 1 169 ? 0.909 -30.592 -13.484 1.00 82.19 169 LYS A C 1
ATOM 1421 O O . LYS A 1 169 ? 1.411 -29.915 -14.376 1.00 82.19 169 LYS A O 1
ATOM 1426 N N . LEU A 1 170 ? 0.403 -31.809 -13.683 1.00 85.19 170 LEU A N 1
ATOM 1427 C CA . LEU A 1 170 ? 0.335 -32.432 -15.004 1.00 85.19 170 LEU A CA 1
ATOM 1428 C C . LEU A 1 170 ? -0.549 -31.611 -15.958 1.00 85.19 170 LEU A C 1
ATOM 1430 O O . LEU A 1 170 ? -0.105 -31.271 -17.052 1.00 85.19 170 LEU A O 1
ATOM 1434 N N . ILE A 1 171 ? -1.745 -31.213 -15.512 1.00 84.75 171 ILE A N 1
ATOM 1435 C CA . ILE A 1 171 ? -2.681 -30.395 -16.301 1.00 84.75 171 ILE A CA 1
ATOM 1436 C C . ILE A 1 171 ? -2.067 -29.037 -16.656 1.00 84.75 171 ILE A C 1
ATOM 1438 O O . ILE A 1 171 ? -2.116 -28.634 -17.817 1.00 84.75 171 ILE A O 1
ATOM 1442 N N . TYR A 1 172 ? -1.426 -28.353 -15.703 1.00 83.69 172 TYR A N 1
ATOM 1443 C CA . TYR A 1 172 ? -0.736 -27.092 -15.993 1.00 83.69 172 TYR A CA 1
ATOM 1444 C C . TYR A 1 172 ? 0.428 -27.265 -16.961 1.00 83.69 172 TYR A C 1
ATOM 1446 O O . TYR A 1 172 ? 0.633 -26.413 -17.822 1.00 83.69 172 TYR A O 1
ATOM 1454 N N . LYS A 1 173 ? 1.187 -28.360 -16.859 1.00 87.19 173 LYS A N 1
ATOM 1455 C CA . LYS A 1 173 ? 2.254 -28.643 -17.821 1.00 87.19 173 LYS A CA 1
ATOM 1456 C C . LYS A 1 173 ? 1.679 -28.770 -19.234 1.00 87.19 173 LYS A C 1
ATOM 1458 O O . LYS A 1 173 ? 2.168 -28.111 -20.146 1.00 87.19 173 LYS A O 1
ATOM 1463 N N . SER A 1 174 ? 0.597 -29.531 -19.392 1.00 85.75 174 SER A N 1
ATOM 1464 C CA . SER A 1 174 ? -0.119 -29.651 -20.666 1.00 85.75 174 SER A CA 1
ATOM 1465 C C . SER A 1 174 ? -0.691 -28.316 -21.161 1.00 85.75 174 SER A C 1
ATOM 1467 O O . SER A 1 174 ? -0.698 -28.068 -22.364 1.00 85.75 174 SER A O 1
ATOM 1469 N N . TYR A 1 175 ? -1.137 -27.441 -20.255 1.00 84.75 175 TYR A N 1
ATOM 1470 C CA . TYR A 1 175 ? -1.583 -26.080 -20.578 1.00 84.75 175 TYR A CA 1
ATOM 1471 C C . TYR A 1 175 ? -0.459 -25.213 -21.133 1.00 84.75 175 TYR A C 1
ATOM 1473 O O . TYR A 1 175 ? -0.653 -24.557 -22.159 1.00 84.75 175 TYR A O 1
ATOM 1481 N N . MET A 1 176 ? 0.722 -25.252 -20.518 1.00 82.69 176 MET A N 1
ATOM 1482 C CA . MET A 1 176 ? 1.879 -24.502 -21.008 1.00 82.69 176 MET A CA 1
ATOM 1483 C C . MET A 1 176 ? 2.336 -25.017 -22.377 1.00 82.69 176 MET A C 1
ATOM 1485 O O . MET A 1 176 ? 2.522 -24.217 -23.291 1.00 82.69 176 MET A O 1
ATOM 1489 N N . GLU A 1 177 ? 2.426 -26.339 -22.552 1.00 87.06 177 GLU A N 1
ATOM 1490 C CA . GLU A 1 177 ? 2.807 -26.969 -23.826 1.00 87.06 177 GLU A CA 1
ATOM 1491 C C . GLU A 1 177 ? 1.828 -26.609 -24.963 1.00 87.06 177 GLU A C 1
ATOM 1493 O O . GLU A 1 177 ? 2.245 -26.247 -26.066 1.00 87.06 177 GLU A O 1
ATOM 1498 N N . LEU A 1 178 ? 0.515 -26.653 -24.701 1.00 86.19 178 LEU A N 1
ATOM 1499 C CA . LEU A 1 178 ? -0.501 -26.284 -25.691 1.00 86.19 178 LEU A CA 1
ATOM 1500 C C . LEU A 1 178 ? -0.468 -24.783 -26.018 1.00 86.19 178 LEU A C 1
ATOM 1502 O O . LEU A 1 178 ? -0.596 -24.403 -27.184 1.00 86.19 178 LEU A O 1
ATOM 1506 N N . THR A 1 179 ? -0.279 -23.936 -25.005 1.00 83.31 179 THR A N 1
ATOM 1507 C CA . THR A 1 179 ? -0.177 -22.478 -25.167 1.00 83.31 179 THR A CA 1
ATOM 1508 C C . THR A 1 179 ? 1.033 -22.101 -26.017 1.00 83.31 179 THR A C 1
ATOM 1510 O O . THR A 1 179 ? 0.910 -21.291 -26.934 1.00 83.31 179 THR A O 1
ATOM 1513 N N . GLU A 1 180 ? 2.187 -22.726 -25.782 1.00 86.06 180 GLU A N 1
ATOM 1514 C CA . GLU A 1 180 ? 3.395 -22.507 -26.581 1.00 86.06 180 GLU A CA 1
ATOM 1515 C C . GLU A 1 180 ? 3.195 -22.934 -28.044 1.00 86.06 180 GLU A C 1
ATOM 1517 O O . GLU A 1 180 ? 3.528 -22.176 -28.958 1.00 86.06 180 GLU A O 1
ATOM 1522 N N . SER A 1 181 ? 2.561 -24.089 -28.282 1.00 86.81 181 SER A N 1
ATOM 1523 C CA . SER A 1 181 ? 2.209 -24.544 -29.636 1.00 86.81 181 SER A CA 1
ATOM 1524 C C . SER A 1 181 ? 1.307 -23.541 -30.364 1.00 86.81 181 SER A C 1
ATOM 1526 O O . SER A 1 181 ? 1.532 -23.237 -31.535 1.00 86.81 181 SER A O 1
ATOM 1528 N N . ILE A 1 182 ? 0.301 -22.990 -29.681 1.00 85.50 182 ILE A N 1
ATOM 1529 C CA . ILE A 1 182 ? -0.613 -21.991 -30.254 1.00 85.50 182 ILE A CA 1
ATOM 1530 C C . ILE A 1 182 ? 0.112 -20.668 -30.528 1.00 85.50 182 ILE A C 1
ATOM 1532 O O . ILE A 1 182 ? -0.093 -20.071 -31.587 1.00 85.50 182 ILE A O 1
ATOM 1536 N N . ASN A 1 183 ? 0.990 -20.227 -29.625 1.00 85.75 183 ASN A N 1
ATOM 1537 C CA . ASN A 1 183 ? 1.802 -19.022 -29.811 1.00 85.75 183 ASN A CA 1
ATOM 1538 C C . ASN A 1 183 ? 2.733 -19.145 -31.025 1.00 85.75 183 ASN A C 1
ATOM 1540 O O . ASN A 1 183 ? 2.857 -18.200 -31.808 1.00 85.75 183 ASN A O 1
ATOM 1544 N N . MET A 1 184 ? 3.323 -20.323 -31.234 1.00 85.69 184 MET A N 1
ATOM 1545 C CA . MET A 1 184 ? 4.122 -20.628 -32.422 1.00 85.69 184 MET A CA 1
ATOM 1546 C C . MET A 1 184 ? 3.296 -20.585 -33.710 1.00 85.69 184 MET A C 1
ATOM 1548 O O . MET A 1 184 ? 3.734 -20.000 -34.699 1.00 85.69 184 MET A O 1
ATOM 1552 N N . GLU A 1 185 ? 2.078 -21.129 -33.708 1.00 85.00 185 GLU A N 1
ATOM 1553 C CA . GLU A 1 185 ? 1.175 -21.038 -34.863 1.00 85.00 185 GLU A CA 1
ATOM 1554 C C . GLU A 1 185 ? 0.759 -19.586 -35.172 1.00 85.00 185 GLU A C 1
ATOM 1556 O O . GLU A 1 185 ? 0.647 -19.201 -36.338 1.00 85.00 185 GLU A O 1
ATOM 1561 N N . ILE A 1 186 ? 0.582 -18.750 -34.143 1.00 83.81 186 ILE A N 1
ATOM 1562 C CA . ILE A 1 186 ? 0.323 -17.309 -34.301 1.00 83.81 186 ILE A CA 1
ATOM 1563 C C . ILE A 1 186 ? 1.543 -16.601 -34.904 1.00 83.81 186 ILE A C 1
ATOM 1565 O O . ILE A 1 186 ? 1.394 -15.759 -35.791 1.00 83.81 186 ILE A O 1
ATOM 1569 N N . PHE A 1 187 ? 2.757 -16.957 -34.487 1.00 85.06 187 PHE A N 1
ATOM 1570 C CA . PHE A 1 187 ? 3.989 -16.460 -35.105 1.00 85.06 187 PHE A CA 1
ATOM 1571 C C . PHE A 1 187 ? 4.112 -16.886 -36.571 1.00 85.06 187 PHE A C 1
ATOM 1573 O O . PHE A 1 187 ? 4.489 -16.078 -37.422 1.00 85.06 187 PHE A O 1
ATOM 1580 N N . ASP A 1 188 ? 3.719 -18.114 -36.896 1.00 84.94 188 ASP A N 1
ATOM 1581 C CA . ASP A 1 188 ? 3.677 -18.602 -38.272 1.00 84.94 188 ASP A CA 1
ATOM 1582 C C . ASP A 1 188 ? 2.711 -17.788 -39.150 1.00 84.94 188 ASP A C 1
ATOM 1584 O O . ASP A 1 188 ? 2.995 -17.529 -40.326 1.00 84.94 188 ASP A O 1
ATOM 1588 N N . PHE A 1 189 ? 1.607 -17.297 -38.583 1.00 85.62 189 PHE A N 1
ATOM 1589 C CA . PHE A 1 189 ? 0.753 -16.312 -39.242 1.00 85.62 189 PHE A CA 1
ATOM 1590 C C . PHE A 1 189 ? 1.466 -14.960 -39.420 1.00 85.62 189 PHE A C 1
ATOM 1592 O O . PHE A 1 189 ? 1.526 -14.443 -40.537 1.00 85.62 189 PHE A O 1
ATOM 1599 N N . VAL A 1 190 ? 2.073 -14.404 -38.366 1.00 84.62 190 VAL A N 1
ATOM 1600 C CA . VAL A 1 190 ? 2.762 -13.098 -38.422 1.00 84.62 190 VAL A CA 1
ATOM 1601 C C . VAL A 1 190 ? 3.865 -13.084 -39.482 1.00 84.62 190 VAL A C 1
ATOM 1603 O O . VAL A 1 190 ? 3.892 -12.197 -40.337 1.00 84.62 190 VAL A O 1
ATOM 1606 N N . PHE A 1 191 ? 4.745 -14.085 -39.472 1.00 84.56 191 PHE A N 1
ATOM 1607 C CA . PHE A 1 191 ? 5.936 -14.111 -40.320 1.00 84.56 191 PHE A CA 1
ATOM 1608 C C . PHE A 1 191 ? 5.712 -14.787 -41.676 1.00 84.56 191 PHE A C 1
ATOM 1610 O O . PHE A 1 191 ? 6.326 -14.372 -42.665 1.00 84.56 191 PHE A O 1
ATOM 1617 N N . PHE A 1 192 ? 4.838 -15.791 -41.775 1.00 82.12 192 PHE A N 1
ATOM 1618 C CA . PHE A 1 192 ? 4.660 -16.594 -42.995 1.00 82.12 192 PHE A CA 1
ATOM 1619 C C . PHE A 1 192 ? 3.239 -16.568 -43.568 1.00 82.12 192 PHE A C 1
ATOM 1621 O O . PHE A 1 192 ? 3.014 -17.159 -44.623 1.00 82.12 192 PHE A O 1
ATOM 1628 N N . ASN A 1 193 ? 2.305 -15.846 -42.939 1.00 78.75 193 ASN A N 1
ATOM 1629 C CA . ASN A 1 193 ? 0.905 -15.729 -43.356 1.00 78.75 193 ASN A CA 1
ATOM 1630 C C . ASN A 1 193 ? 0.182 -17.086 -43.480 1.00 78.75 193 ASN A C 1
ATOM 1632 O O . ASN A 1 193 ? -0.685 -17.269 -44.337 1.00 78.75 193 ASN A O 1
ATOM 1636 N N . LYS A 1 194 ? 0.551 -18.064 -42.642 1.00 78.25 194 LYS A N 1
ATOM 1637 C CA . LYS A 1 194 ? -0.159 -19.346 -42.550 1.00 78.25 194 LYS A CA 1
ATOM 1638 C C . LYS A 1 194 ? -1.403 -19.162 -41.679 1.00 78.25 194 LYS A C 1
ATOM 1640 O O . LYS A 1 194 ? -1.292 -18.840 -40.504 1.00 78.25 194 LYS A O 1
ATOM 1645 N N . ILE A 1 195 ? -2.589 -19.325 -42.260 1.00 61.56 195 ILE A N 1
ATOM 1646 C CA . ILE A 1 195 ? -3.864 -19.106 -41.561 1.00 61.56 195 ILE A CA 1
ATOM 1647 C C . ILE A 1 195 ? -4.245 -20.363 -40.768 1.00 61.56 195 ILE A C 1
ATOM 1649 O O . ILE A 1 195 ? -4.362 -21.438 -41.353 1.00 61.56 195 ILE A O 1
ATOM 1653 N N . ASN A 1 196 ? -4.516 -20.219 -39.466 1.00 65.44 196 ASN A N 1
ATOM 1654 C CA . ASN A 1 196 ? -5.139 -21.262 -38.645 1.00 65.44 196 ASN A CA 1
ATOM 1655 C C . ASN A 1 196 ? -6.098 -20.658 -37.592 1.00 65.44 196 ASN A C 1
ATOM 1657 O O . ASN A 1 196 ? -6.056 -19.465 -37.290 1.00 65.44 196 ASN A O 1
ATOM 1661 N N . ASN A 1 197 ? -6.984 -21.481 -37.022 1.00 69.75 197 ASN A N 1
ATOM 1662 C CA . ASN A 1 197 ? -7.920 -21.124 -35.946 1.00 69.75 197 ASN A CA 1
ATOM 1663 C C . ASN A 1 197 ? -7.233 -20.902 -34.576 1.00 69.75 197 ASN A C 1
ATOM 1665 O O . ASN A 1 197 ? -7.916 -20.782 -33.559 1.00 69.75 197 ASN A O 1
ATOM 1669 N N . SER A 1 198 ? -5.904 -20.836 -34.528 1.00 75.94 198 SER A N 1
ATOM 1670 C CA . SER A 1 198 ? -5.076 -20.780 -33.314 1.00 75.94 198 SER A CA 1
ATOM 1671 C C . SER A 1 198 ? -5.374 -19.556 -32.456 1.00 75.94 198 SER A C 1
ATOM 1673 O O . SER A 1 198 ? -5.403 -19.657 -31.235 1.00 75.94 198 SER A O 1
ATOM 1675 N N . PHE A 1 199 ? -5.725 -18.425 -33.077 1.00 72.38 199 PHE A N 1
ATOM 1676 C CA . PHE A 1 199 ? -6.132 -17.225 -32.344 1.00 72.38 199 PHE A CA 1
ATOM 1677 C C . PHE A 1 199 ? -7.405 -17.448 -31.510 1.00 72.38 199 PHE A C 1
ATOM 1679 O O . PHE A 1 199 ? -7.500 -16.973 -30.384 1.00 72.38 199 PHE A O 1
ATOM 1686 N N . LYS A 1 200 ? -8.370 -18.237 -32.007 1.00 72.56 200 LYS A N 1
ATOM 1687 C CA . LYS A 1 200 ? -9.543 -18.630 -31.204 1.00 72.56 200 LYS A CA 1
ATOM 1688 C C . LYS A 1 200 ? -9.140 -19.542 -30.043 1.00 72.56 200 LYS A C 1
ATOM 1690 O O . LYS A 1 200 ? -9.719 -19.422 -28.972 1.00 72.56 200 LYS A O 1
ATOM 1695 N N . GLY A 1 201 ? -8.150 -20.415 -30.245 1.00 70.56 201 GLY A N 1
ATOM 1696 C CA . GLY A 1 201 ? -7.575 -21.249 -29.185 1.00 70.56 201 GLY A CA 1
ATOM 1697 C C . GLY A 1 201 ? -6.946 -20.414 -28.070 1.00 70.56 201 GLY A C 1
ATOM 1698 O O . GLY A 1 201 ? -7.254 -20.633 -26.905 1.00 70.56 201 GLY A O 1
ATOM 1699 N N . LEU A 1 202 ? -6.168 -19.391 -28.433 1.00 75.19 202 LEU A N 1
ATOM 1700 C CA . LEU A 1 202 ? -5.580 -18.437 -27.489 1.00 75.19 202 LEU A CA 1
ATOM 1701 C C . LEU A 1 202 ? -6.648 -17.703 -26.659 1.00 75.19 202 LEU A C 1
ATOM 1703 O O . LEU A 1 202 ? -6.518 -17.579 -25.445 1.00 75.19 202 LEU A O 1
ATOM 1707 N N . LEU A 1 203 ? -7.734 -17.255 -27.302 1.00 72.44 203 LEU A N 1
ATOM 1708 C CA . LEU A 1 203 ? -8.852 -16.610 -26.603 1.00 72.44 203 LEU A CA 1
ATOM 1709 C C . LEU A 1 203 ? -9.550 -17.551 -25.615 1.00 72.44 203 LEU A C 1
ATOM 1711 O O . LEU A 1 203 ? -9.921 -17.113 -24.532 1.00 72.44 203 LEU A O 1
ATOM 1715 N N . ILE A 1 204 ? -9.732 -18.824 -25.983 1.00 73.44 204 ILE A N 1
ATOM 1716 C CA . ILE A 1 204 ? -10.349 -19.834 -25.109 1.00 73.44 204 ILE A CA 1
ATOM 1717 C C . ILE A 1 204 ? -9.458 -20.107 -23.895 1.00 73.44 204 ILE A C 1
ATOM 1719 O O . ILE A 1 204 ? -9.973 -20.209 -22.790 1.00 73.44 204 ILE A O 1
ATOM 1723 N N . LEU A 1 205 ? -8.140 -20.202 -24.095 1.00 75.12 205 LEU A N 1
ATOM 1724 C CA . LEU A 1 205 ? -7.173 -20.433 -23.018 1.00 75.12 205 LEU A CA 1
ATOM 1725 C C . LEU A 1 205 ? -6.977 -19.211 -22.109 1.00 75.12 205 LEU A C 1
ATOM 1727 O O . LEU A 1 205 ? -6.487 -19.365 -20.999 1.00 75.12 205 LEU A O 1
ATOM 1731 N N . GLY A 1 206 ? -7.348 -18.009 -22.561 1.00 69.12 206 GLY A N 1
ATOM 1732 C CA . GLY A 1 206 ? -7.121 -16.773 -21.811 1.00 69.12 206 GLY A CA 1
ATOM 1733 C C . GLY A 1 206 ? -5.649 -16.345 -21.755 1.00 69.12 206 GLY A C 1
ATOM 1734 O O . GLY A 1 206 ? -5.294 -15.506 -20.932 1.00 69.12 206 GLY A O 1
ATOM 1735 N N . SER A 1 207 ? -4.799 -16.874 -22.641 1.00 73.81 207 SER A N 1
ATOM 1736 C CA . SER A 1 207 ? -3.334 -16.798 -22.545 1.00 73.81 207 SER A CA 1
ATOM 1737 C C . SER A 1 207 ? -2.687 -15.618 -23.295 1.00 73.81 207 SER A C 1
ATOM 1739 O O . SER A 1 207 ? -1.625 -15.726 -23.916 1.00 73.81 207 SER A O 1
ATOM 1741 N N . LEU A 1 208 ? -3.344 -14.454 -23.283 1.00 73.12 208 LEU A N 1
ATOM 1742 C CA . LEU A 1 208 ? -2.858 -13.252 -23.984 1.00 73.12 208 LEU A CA 1
ATOM 1743 C C . LEU A 1 208 ? -1.560 -12.700 -23.391 1.00 73.12 208 LEU A C 1
ATOM 1745 O O . LEU A 1 208 ? -0.712 -12.192 -24.125 1.00 73.12 208 LEU A O 1
ATOM 1749 N N . TYR A 1 209 ? -1.400 -12.810 -22.074 1.00 74.88 209 TYR A N 1
ATOM 1750 C CA . TYR A 1 209 ? -0.187 -12.374 -21.391 1.00 74.88 209 TYR A CA 1
ATOM 1751 C C . TYR A 1 209 ? 1.015 -13.235 -21.799 1.00 74.88 209 TYR A C 1
ATOM 1753 O O . TYR A 1 209 ? 2.097 -12.724 -22.089 1.00 74.88 209 TYR A O 1
ATOM 1761 N N . GLU A 1 210 ? 0.816 -14.546 -21.904 1.00 76.44 210 GLU A N 1
ATOM 1762 C CA . GLU A 1 210 ? 1.823 -15.503 -22.343 1.00 76.44 210 GLU A CA 1
ATOM 1763 C C . GLU A 1 210 ? 2.244 -15.234 -23.789 1.00 76.44 210 GLU A C 1
ATOM 1765 O O . GLU A 1 210 ? 3.436 -15.303 -24.093 1.00 76.44 210 GLU A O 1
ATOM 1770 N N . LEU A 1 211 ? 1.308 -14.846 -24.664 1.00 78.50 211 LEU A N 1
ATOM 1771 C CA . LEU A 1 211 ? 1.636 -14.376 -26.011 1.00 78.50 211 LEU A CA 1
ATOM 1772 C C . LEU A 1 211 ? 2.515 -13.118 -25.971 1.00 78.50 211 LEU A C 1
ATOM 1774 O O . LEU A 1 211 ? 3.470 -13.023 -26.735 1.00 78.50 211 LEU A O 1
ATOM 1778 N N . GLU A 1 212 ? 2.251 -12.162 -25.079 1.00 75.38 212 GLU A N 1
ATOM 1779 C CA . GLU A 1 212 ? 3.064 -10.945 -24.953 1.00 75.38 212 GLU A CA 1
ATOM 1780 C C . GLU A 1 212 ? 4.505 -11.247 -24.505 1.00 75.38 212 GLU A C 1
ATOM 1782 O O . GLU A 1 212 ? 5.472 -10.715 -25.067 1.00 75.38 212 GLU A O 1
ATOM 1787 N N . VAL A 1 213 ? 4.664 -12.125 -23.511 1.00 80.38 213 VAL A N 1
ATOM 1788 C CA . VAL A 1 213 ? 5.978 -12.594 -23.042 1.00 80.38 213 VAL A CA 1
ATOM 1789 C C . VAL A 1 213 ? 6.711 -13.337 -24.161 1.00 80.38 213 VAL A C 1
ATOM 1791 O O . VAL A 1 213 ? 7.909 -13.115 -24.384 1.00 80.38 213 VAL A O 1
ATOM 1794 N N . PHE A 1 214 ? 5.984 -14.162 -24.915 1.00 81.94 214 PHE A N 1
ATOM 1795 C CA . PHE A 1 214 ? 6.516 -14.869 -26.073 1.00 81.94 214 PHE A CA 1
ATOM 1796 C C . PHE A 1 214 ? 6.974 -13.891 -27.169 1.00 81.94 214 PHE A C 1
ATOM 1798 O O . PHE A 1 214 ? 8.086 -14.014 -27.688 1.00 81.94 214 PHE A O 1
ATOM 1805 N N . VAL A 1 215 ? 6.181 -12.850 -27.453 1.00 82.06 215 VAL A N 1
ATOM 1806 C CA . VAL A 1 215 ? 6.520 -11.781 -28.404 1.00 82.06 215 VAL A CA 1
ATOM 1807 C C . VAL A 1 215 ? 7.811 -11.073 -28.012 1.00 82.06 215 VAL A C 1
ATOM 1809 O O . VAL A 1 215 ? 8.735 -10.987 -28.822 1.00 82.06 215 VAL A O 1
ATOM 1812 N N . LYS A 1 216 ? 7.927 -10.624 -26.761 1.00 81.44 216 LYS A N 1
ATOM 1813 C CA . LYS A 1 216 ? 9.128 -9.929 -26.266 1.00 81.44 216 LYS A CA 1
ATOM 1814 C C . LYS A 1 216 ? 10.397 -10.776 -26.387 1.00 81.44 216 LYS A C 1
ATOM 1816 O O . LYS A 1 216 ? 11.465 -10.237 -26.668 1.00 81.44 216 LYS A O 1
ATOM 1821 N N . THR A 1 217 ? 10.272 -12.086 -26.196 1.00 82.25 217 THR A N 1
ATOM 1822 C CA . THR A 1 217 ? 11.407 -13.016 -26.200 1.00 82.25 217 THR A CA 1
ATOM 1823 C C . THR A 1 217 ? 11.844 -13.396 -27.616 1.00 82.25 217 THR A C 1
ATOM 1825 O O . THR A 1 217 ? 13.034 -13.340 -27.932 1.00 82.25 217 THR A O 1
ATOM 1828 N N . TYR A 1 218 ? 10.901 -13.761 -28.489 1.00 85.06 218 TYR A N 1
ATOM 1829 C CA . TYR A 1 218 ? 11.220 -14.432 -29.754 1.00 85.06 218 TYR A CA 1
ATOM 1830 C C . TYR A 1 218 ? 11.079 -13.555 -31.000 1.00 85.06 218 TYR A C 1
ATOM 1832 O O . TYR A 1 218 ? 11.720 -13.846 -32.011 1.00 85.06 218 TYR A O 1
ATOM 1840 N N . PHE A 1 219 ? 10.307 -12.463 -30.965 1.00 85.00 219 PHE A N 1
ATOM 1841 C CA . PHE A 1 219 ? 9.989 -11.677 -32.169 1.00 85.00 219 PHE A CA 1
ATOM 1842 C C . PHE A 1 219 ? 11.237 -11.186 -32.915 1.00 85.00 219 PHE A C 1
ATOM 1844 O O . PHE A 1 219 ? 11.322 -11.287 -34.138 1.00 85.00 219 PHE A O 1
ATOM 1851 N N . ARG A 1 220 ? 12.250 -10.732 -32.171 1.00 85.31 220 ARG A N 1
ATOM 1852 C CA . ARG A 1 220 ? 13.542 -10.294 -32.711 1.00 85.31 220 ARG A CA 1
ATOM 1853 C C . ARG A 1 220 ? 14.273 -11.405 -33.476 1.00 85.31 220 ARG A C 1
ATOM 1855 O O . ARG A 1 220 ? 14.821 -11.150 -34.543 1.00 85.31 220 ARG A O 1
ATOM 1862 N N . ILE A 1 221 ? 14.265 -12.627 -32.943 1.00 86.31 221 ILE A N 1
ATOM 1863 C CA . ILE A 1 221 ? 14.935 -13.792 -33.543 1.00 86.31 221 ILE A CA 1
ATOM 1864 C C . ILE A 1 221 ? 14.233 -14.187 -34.847 1.00 86.31 221 ILE A C 1
ATOM 1866 O O . ILE A 1 221 ? 14.884 -14.366 -35.874 1.00 86.31 221 ILE A O 1
ATOM 1870 N N . PHE A 1 222 ? 12.900 -14.267 -34.833 1.00 84.44 222 PHE A N 1
ATOM 1871 C CA . PHE A 1 222 ? 12.118 -14.602 -36.027 1.00 84.44 222 PHE A CA 1
ATOM 1872 C C . PHE A 1 222 ? 12.227 -13.535 -37.118 1.00 84.44 222 PHE A C 1
ATOM 1874 O O . PHE A 1 222 ? 12.357 -13.875 -38.294 1.00 84.44 222 PHE A O 1
ATOM 1881 N N . LEU A 1 223 ? 12.237 -12.253 -36.740 1.00 85.50 223 LEU A N 1
ATOM 1882 C CA . LEU A 1 223 ? 12.448 -11.152 -37.675 1.00 85.50 223 LEU A CA 1
ATOM 1883 C C . LEU A 1 223 ? 13.830 -11.229 -38.331 1.00 85.50 223 LEU A C 1
ATOM 1885 O O . LEU A 1 223 ? 13.931 -11.088 -39.550 1.00 85.50 223 LEU A O 1
ATOM 1889 N N . TYR A 1 224 ? 14.871 -11.496 -37.538 1.00 84.31 224 TYR A N 1
ATOM 1890 C CA . TYR A 1 224 ? 16.225 -11.681 -38.046 1.00 84.31 224 TYR A CA 1
ATOM 1891 C C . TYR A 1 224 ? 16.281 -12.820 -39.072 1.00 84.31 224 TYR A C 1
ATOM 1893 O O . TYR A 1 224 ? 16.698 -12.601 -40.209 1.00 84.31 224 TYR A O 1
ATOM 1901 N N . ASN A 1 225 ? 15.760 -13.997 -38.725 1.00 85.19 225 ASN A N 1
ATOM 1902 C CA . ASN A 1 225 ? 15.752 -15.156 -39.622 1.00 85.19 225 ASN A CA 1
ATOM 1903 C C . ASN A 1 225 ? 14.964 -14.886 -40.916 1.00 85.19 225 ASN A C 1
ATOM 1905 O O . ASN A 1 225 ? 15.410 -15.249 -42.002 1.00 85.19 225 ASN A O 1
ATOM 1909 N N . ALA A 1 226 ? 13.818 -14.203 -40.823 1.00 83.56 226 ALA A N 1
ATOM 1910 C CA . ALA A 1 226 ? 12.987 -13.876 -41.981 1.00 83.56 226 ALA A CA 1
ATOM 1911 C C . ALA A 1 226 ? 13.675 -12.911 -42.966 1.00 83.56 226 ALA A C 1
ATOM 1913 O O . ALA A 1 226 ? 13.446 -13.002 -44.174 1.00 83.56 226 ALA A O 1
ATOM 1914 N N . ILE A 1 227 ? 14.501 -11.984 -42.468 1.00 84.19 227 ILE A N 1
ATOM 1915 C CA . ILE A 1 227 ? 15.285 -11.055 -43.296 1.00 84.19 227 ILE A CA 1
ATOM 1916 C C . ILE A 1 227 ? 16.536 -11.755 -43.849 1.00 84.19 227 ILE A C 1
ATOM 1918 O O . ILE A 1 227 ? 16.841 -11.617 -45.036 1.00 84.19 227 ILE A O 1
ATOM 1922 N N . GLU A 1 228 ? 17.231 -12.543 -43.027 1.00 83.12 228 GLU A N 1
ATOM 1923 C CA . GLU A 1 228 ? 18.427 -13.293 -43.423 1.00 83.12 228 GLU A CA 1
ATOM 1924 C C . GLU A 1 228 ? 18.124 -14.309 -44.537 1.00 83.12 228 GLU A C 1
ATOM 1926 O O . GLU A 1 228 ? 18.884 -14.404 -45.501 1.00 83.12 228 GLU A O 1
ATOM 1931 N N . GLU A 1 229 ? 16.973 -14.986 -44.491 1.00 84.12 229 GLU A N 1
ATOM 1932 C CA . GLU A 1 229 ? 16.532 -15.912 -45.543 1.00 84.12 229 GLU A CA 1
ATOM 1933 C C . GLU A 1 229 ? 16.409 -15.221 -46.916 1.00 84.12 229 GLU A C 1
ATOM 1935 O O . GLU A 1 229 ? 16.787 -15.789 -47.944 1.00 84.12 229 GLU A O 1
ATOM 1940 N N . ILE A 1 230 ? 15.920 -13.975 -46.949 1.00 82.56 230 ILE A N 1
ATOM 1941 C CA . ILE A 1 230 ? 15.807 -13.180 -48.183 1.00 82.56 230 ILE A CA 1
ATOM 1942 C C . ILE A 1 230 ? 17.197 -12.825 -48.716 1.00 82.56 230 ILE A C 1
ATOM 1944 O O . ILE A 1 230 ? 17.438 -12.935 -49.920 1.00 82.56 230 ILE A O 1
ATOM 1948 N N . ILE A 1 231 ? 18.113 -12.425 -47.831 1.00 77.44 231 ILE A N 1
ATOM 1949 C CA . ILE A 1 231 ? 19.491 -12.063 -48.187 1.00 77.44 231 ILE A CA 1
ATOM 1950 C C . ILE A 1 231 ? 20.238 -13.282 -48.745 1.00 77.44 231 ILE A C 1
ATOM 1952 O O . ILE A 1 231 ? 20.859 -13.183 -49.804 1.00 77.44 231 ILE A O 1
ATOM 1956 N N . LEU A 1 232 ? 20.134 -14.442 -48.088 1.00 80.12 232 LEU A N 1
ATOM 1957 C CA . LEU A 1 232 ? 20.783 -15.685 -48.519 1.00 80.12 232 LEU A CA 1
ATOM 1958 C C . LEU A 1 232 ? 20.246 -16.186 -49.867 1.00 80.12 232 LEU A C 1
ATOM 1960 O O . LEU A 1 232 ? 21.037 -16.565 -50.730 1.00 80.12 232 LEU A O 1
ATOM 1964 N N . LYS A 1 233 ? 18.924 -16.133 -50.086 1.00 78.06 233 LYS A N 1
ATOM 1965 C CA . LYS A 1 233 ? 18.303 -16.467 -51.383 1.00 78.06 233 LYS A CA 1
ATOM 1966 C C . LYS A 1 233 ? 18.784 -15.544 -52.501 1.00 78.06 233 LYS A C 1
ATOM 1968 O O . LYS A 1 233 ? 19.086 -15.997 -53.599 1.00 78.06 233 LYS A O 1
ATOM 1973 N N . MET A 1 234 ? 18.890 -14.250 -52.214 1.00 71.94 234 MET A N 1
ATOM 1974 C CA . MET A 1 234 ? 19.342 -13.243 -53.173 1.00 71.94 234 MET A CA 1
ATOM 1975 C C . MET A 1 234 ? 20.835 -13.345 -53.492 1.00 71.94 234 MET A C 1
ATOM 1977 O O . MET A 1 234 ? 21.209 -13.027 -54.611 1.00 71.94 234 MET A O 1
ATOM 1981 N N . TYR A 1 235 ? 21.683 -13.811 -52.569 1.00 66.56 235 TYR A N 1
ATOM 1982 C CA . TYR A 1 235 ? 23.116 -14.022 -52.823 1.00 66.56 235 TYR A CA 1
ATOM 1983 C C . TYR A 1 235 ? 23.381 -15.089 -53.906 1.00 66.56 235 TYR A C 1
ATOM 1985 O O . TYR A 1 235 ? 24.433 -15.086 -54.540 1.00 66.56 235 TYR A O 1
ATOM 1993 N N . GLN A 1 236 ? 22.417 -15.987 -54.144 1.00 65.00 236 GLN A N 1
ATOM 1994 C CA . GLN A 1 236 ? 22.484 -17.029 -55.175 1.00 65.00 236 GLN A CA 1
ATOM 1995 C C . GLN A 1 236 ? 22.048 -16.532 -56.571 1.00 65.00 236 GLN A C 1
ATOM 1997 O O . GLN A 1 236 ? 22.405 -17.143 -57.578 1.00 65.00 236 GLN A O 1
ATOM 2002 N N . GLU A 1 237 ? 21.322 -15.412 -56.659 1.00 60.34 237 GLU A N 1
ATOM 2003 C CA . GLU A 1 237 ? 20.926 -14.757 -57.914 1.00 60.34 237 GLU A CA 1
ATOM 2004 C C . GLU A 1 237 ? 21.864 -13.565 -58.211 1.00 60.34 237 GLU A C 1
ATOM 2006 O O . GLU A 1 237 ? 22.290 -12.863 -57.301 1.00 60.34 237 GLU A O 1
ATOM 2011 N N . LYS A 1 238 ? 22.200 -13.268 -59.479 1.00 55.06 238 LYS A N 1
ATOM 2012 C CA . LYS A 1 238 ? 22.980 -12.050 -59.811 1.00 55.06 238 LYS A CA 1
ATOM 2013 C C . LYS A 1 238 ? 22.232 -10.797 -59.311 1.00 55.06 238 LYS A C 1
ATOM 2015 O O . LYS A 1 238 ? 21.134 -10.498 -59.778 1.00 55.06 238 LYS A O 1
ATOM 2020 N N . VAL A 1 239 ? 22.825 -10.089 -58.346 1.00 61.12 239 VAL A N 1
ATOM 2021 C CA . VAL A 1 239 ? 22.139 -9.132 -57.456 1.00 61.12 239 VAL A CA 1
ATOM 2022 C C . VAL A 1 239 ? 21.935 -7.745 -58.078 1.00 61.12 239 VAL A C 1
ATOM 2024 O O . VAL A 1 239 ? 22.868 -7.143 -58.601 1.00 61.12 239 VAL A O 1
ATOM 2027 N N . VAL A 1 240 ? 20.733 -7.184 -57.888 1.00 73.25 240 VAL A N 1
ATOM 2028 C CA . VAL A 1 240 ? 20.458 -5.735 -57.940 1.00 73.25 240 VAL A CA 1
ATOM 2029 C C . VAL A 1 240 ? 20.017 -5.296 -56.540 1.00 73.25 240 VAL A C 1
ATOM 2031 O O . VAL A 1 240 ? 19.002 -5.781 -56.038 1.00 73.25 240 VAL A O 1
ATOM 2034 N N . LEU A 1 241 ? 20.765 -4.385 -55.906 1.00 69.12 241 LEU A N 1
ATOM 2035 C CA . LEU A 1 241 ? 20.528 -3.908 -54.530 1.00 69.12 241 LEU A CA 1
ATOM 2036 C C . LEU A 1 241 ? 19.097 -3.380 -54.329 1.00 69.12 241 LEU A C 1
ATOM 2038 O O . LEU A 1 241 ? 18.457 -3.641 -53.315 1.00 69.12 241 LEU A O 1
ATOM 2042 N N . GLU A 1 242 ? 18.560 -2.701 -55.340 1.00 73.81 242 GLU A N 1
ATOM 2043 C CA . GLU A 1 242 ? 17.195 -2.176 -55.328 1.00 73.81 242 GLU A CA 1
ATOM 2044 C C . GLU A 1 242 ? 16.134 -3.287 -55.198 1.00 73.81 242 GLU A C 1
ATOM 2046 O O . GLU A 1 242 ? 15.143 -3.124 -54.483 1.00 73.81 242 GLU A O 1
ATOM 2051 N N . LYS A 1 243 ? 16.356 -4.448 -55.837 1.00 79.25 243 LYS A N 1
ATOM 2052 C CA . LYS A 1 243 ? 15.462 -5.617 -55.752 1.00 79.25 243 LYS A CA 1
ATOM 2053 C C . LYS A 1 243 ? 15.481 -6.212 -54.339 1.00 79.25 243 LYS A C 1
ATOM 2055 O O . LYS A 1 243 ? 14.422 -6.555 -53.820 1.00 79.25 243 LYS A O 1
ATOM 2060 N N . LEU A 1 244 ? 16.654 -6.268 -53.701 1.00 80.31 244 LEU A N 1
ATOM 2061 C CA . LEU A 1 244 ? 16.813 -6.744 -52.322 1.00 80.31 244 LEU A CA 1
ATOM 2062 C C . LEU A 1 244 ? 16.062 -5.846 -51.328 1.00 80.31 244 LEU A C 1
ATOM 2064 O O . LEU A 1 244 ? 15.246 -6.340 -50.550 1.00 80.31 244 LEU A O 1
ATOM 2068 N N . CYS A 1 245 ? 16.274 -4.528 -51.398 1.00 78.75 245 CYS A N 1
ATOM 2069 C CA . CYS A 1 245 ? 15.603 -3.572 -50.514 1.00 78.75 245 CYS A CA 1
ATOM 2070 C C . CYS A 1 245 ? 14.076 -3.628 -50.668 1.00 78.75 245 CYS A C 1
ATOM 2072 O O . CYS A 1 245 ? 13.358 -3.646 -49.670 1.00 78.75 245 CYS A O 1
ATOM 2074 N N . LYS A 1 246 ? 13.567 -3.733 -51.905 1.00 83.88 246 LYS A N 1
ATOM 2075 C CA . LYS A 1 246 ? 12.125 -3.877 -52.173 1.00 83.88 246 LYS A CA 1
ATOM 2076 C C . LYS A 1 246 ? 11.534 -5.155 -51.567 1.00 83.88 246 LYS A C 1
ATOM 2078 O O . LYS A 1 246 ? 10.424 -5.115 -51.040 1.00 83.88 246 LYS A O 1
ATOM 2083 N N . LEU A 1 247 ? 12.256 -6.277 -51.614 1.00 83.50 247 LEU A N 1
ATOM 2084 C CA . LEU A 1 247 ? 11.802 -7.544 -51.027 1.00 83.50 247 LEU A CA 1
ATOM 2085 C C . LEU A 1 247 ? 11.775 -7.501 -49.496 1.00 83.50 247 LEU A C 1
ATOM 2087 O O . LEU A 1 247 ? 10.794 -7.948 -48.900 1.00 83.50 247 LEU A O 1
ATOM 2091 N N . ILE A 1 248 ? 12.806 -6.924 -48.872 1.00 85.06 248 ILE A N 1
ATOM 2092 C CA . ILE A 1 248 ? 12.869 -6.757 -47.413 1.00 85.06 248 ILE A CA 1
ATOM 2093 C C . ILE A 1 248 ? 11.748 -5.824 -46.941 1.00 85.06 248 ILE A C 1
ATOM 2095 O O . ILE A 1 248 ? 11.000 -6.198 -46.041 1.00 85.06 248 ILE A O 1
ATOM 2099 N N . MET A 1 249 ? 11.558 -4.666 -47.587 1.00 84.38 249 MET A N 1
ATOM 2100 C CA . MET A 1 249 ? 10.472 -3.741 -47.232 1.00 84.38 249 MET A CA 1
ATOM 2101 C C . MET A 1 249 ? 9.100 -4.406 -47.346 1.00 84.38 249 MET A C 1
ATOM 2103 O O . MET A 1 249 ? 8.325 -4.366 -46.396 1.00 84.38 249 MET A O 1
ATOM 2107 N N . LYS A 1 250 ? 8.824 -5.112 -48.451 1.00 86.81 250 LYS A N 1
ATOM 2108 C CA . LYS A 1 250 ? 7.552 -5.828 -48.634 1.00 86.81 250 LYS A CA 1
ATOM 2109 C C . LYS A 1 250 ? 7.324 -6.901 -47.563 1.00 86.81 250 LYS A C 1
ATOM 2111 O O . LYS A 1 250 ? 6.193 -7.109 -47.128 1.00 86.81 250 LYS A O 1
ATOM 2116 N N . LYS A 1 251 ? 8.379 -7.603 -47.137 1.00 85.62 251 LYS A N 1
ATOM 2117 C CA . LYS A 1 251 ? 8.287 -8.607 -46.067 1.00 85.62 251 LYS A CA 1
ATOM 2118 C C . LYS A 1 251 ? 7.976 -7.955 -44.719 1.00 85.62 251 LYS A C 1
ATOM 2120 O O . LYS A 1 251 ? 7.089 -8.437 -44.022 1.00 85.62 251 LYS A O 1
ATOM 2125 N N . VAL A 1 252 ? 8.664 -6.865 -44.386 1.00 86.94 252 VAL A N 1
ATOM 2126 C CA . VAL A 1 252 ? 8.454 -6.107 -43.144 1.00 86.94 252 VAL A CA 1
ATOM 2127 C C . VAL A 1 252 ? 7.052 -5.492 -43.100 1.00 86.94 252 VAL A C 1
ATOM 2129 O O . VAL A 1 252 ? 6.365 -5.635 -42.095 1.00 86.94 252 VAL A O 1
ATOM 2132 N N . GLU A 1 253 ? 6.578 -4.898 -44.198 1.00 86.25 253 GLU A N 1
ATOM 2133 C CA . GLU A 1 253 ? 5.208 -4.373 -44.301 1.00 86.25 253 GLU A CA 1
ATOM 2134 C C . GLU A 1 253 ? 4.151 -5.454 -44.054 1.00 86.25 253 GLU A C 1
ATOM 2136 O O . GLU A 1 253 ? 3.166 -5.210 -43.360 1.00 86.25 253 GLU A O 1
ATOM 2141 N N . ASN A 1 254 ? 4.349 -6.660 -44.595 1.00 86.56 254 ASN A N 1
ATOM 2142 C CA . ASN A 1 254 ? 3.430 -7.773 -44.366 1.00 86.56 254 ASN A CA 1
ATOM 2143 C C . ASN A 1 254 ? 3.440 -8.240 -42.904 1.00 86.56 254 ASN A C 1
ATOM 2145 O O . ASN A 1 254 ? 2.378 -8.519 -42.359 1.00 86.56 254 ASN A O 1
ATOM 2149 N N . ILE A 1 255 ? 4.611 -8.294 -42.260 1.00 87.31 255 ILE A N 1
ATOM 2150 C CA . ILE A 1 255 ? 4.731 -8.640 -40.834 1.00 87.31 255 ILE A CA 1
ATOM 2151 C C . ILE A 1 255 ? 3.969 -7.625 -39.974 1.00 87.31 255 ILE A C 1
ATOM 2153 O O . ILE A 1 255 ? 3.197 -8.021 -39.102 1.00 87.31 255 ILE A O 1
ATOM 2157 N N . ILE A 1 256 ? 4.137 -6.328 -40.256 1.00 86.38 256 ILE A N 1
ATOM 2158 C CA . ILE A 1 256 ? 3.439 -5.244 -39.551 1.00 86.38 256 ILE A CA 1
ATOM 2159 C C . ILE A 1 256 ? 1.923 -5.388 -39.728 1.00 86.38 256 ILE A C 1
ATOM 2161 O O . ILE A 1 256 ? 1.207 -5.447 -38.733 1.00 86.38 256 ILE A O 1
ATOM 2165 N N . LYS A 1 257 ? 1.435 -5.553 -40.964 1.00 86.56 257 LYS A N 1
ATOM 2166 C CA . LYS A 1 257 ? -0.002 -5.725 -41.251 1.00 86.56 257 LYS A CA 1
ATOM 2167 C C . LYS A 1 257 ? -0.606 -6.964 -40.591 1.00 86.56 257 LYS A C 1
ATOM 2169 O O . LYS A 1 257 ? -1.725 -6.920 -40.078 1.00 86.56 257 LYS A O 1
ATOM 2174 N N . ASN A 1 258 ? 0.118 -8.081 -40.591 1.00 85.81 258 ASN A N 1
ATOM 2175 C CA . ASN A 1 258 ? -0.346 -9.307 -39.945 1.00 85.81 258 ASN A CA 1
ATOM 2176 C C . ASN A 1 258 ? -0.436 -9.121 -38.425 1.00 85.81 258 ASN A C 1
ATOM 2178 O O . ASN A 1 258 ? -1.405 -9.558 -37.808 1.00 85.81 258 ASN A O 1
ATOM 2182 N N . TYR A 1 259 ? 0.529 -8.426 -37.823 1.00 83.75 259 TYR A N 1
ATOM 2183 C CA . TYR A 1 259 ? 0.501 -8.120 -36.396 1.00 83.75 259 TYR A CA 1
ATOM 2184 C C . TYR A 1 259 ? -0.602 -7.109 -36.029 1.00 83.75 259 TYR A C 1
ATOM 2186 O O . TYR A 1 259 ? -1.311 -7.302 -35.043 1.00 83.75 259 TYR A O 1
ATOM 2194 N N . GLU A 1 260 ? -0.826 -6.081 -36.853 1.00 83.31 260 GLU A N 1
ATOM 2195 C CA . GLU A 1 260 ? -1.971 -5.163 -36.728 1.00 83.31 260 GLU A CA 1
ATOM 2196 C C . GLU A 1 260 ? -3.302 -5.921 -36.757 1.00 83.31 260 GLU A C 1
ATOM 2198 O O . GLU A 1 260 ? -4.179 -5.673 -35.932 1.00 83.31 260 GLU A O 1
ATOM 2203 N N . THR A 1 261 ? -3.424 -6.917 -37.638 1.00 80.62 261 THR A N 1
ATOM 2204 C CA . THR A 1 261 ? -4.617 -7.770 -37.721 1.00 80.62 261 THR A CA 1
ATOM 2205 C C . THR A 1 261 ? -4.853 -8.544 -36.417 1.00 80.62 261 THR A C 1
ATOM 2207 O O . THR A 1 261 ? -5.998 -8.675 -35.986 1.00 80.62 261 THR A O 1
ATOM 2210 N N . ILE A 1 262 ? -3.796 -9.022 -35.747 1.00 78.88 262 ILE A N 1
ATOM 2211 C CA . ILE A 1 262 ? -3.909 -9.663 -34.423 1.00 78.88 262 ILE A CA 1
ATOM 2212 C C . ILE A 1 262 ? -4.433 -8.662 -33.393 1.00 78.88 262 ILE A C 1
ATOM 2214 O O . ILE A 1 262 ? -5.379 -8.975 -32.673 1.00 78.88 262 ILE A O 1
ATOM 2218 N N . ILE A 1 263 ? -3.869 -7.451 -33.353 1.00 75.31 263 ILE A N 1
ATOM 2219 C CA . ILE A 1 263 ? -4.315 -6.388 -32.440 1.00 75.31 263 ILE A CA 1
ATOM 2220 C C . ILE A 1 263 ? -5.801 -6.082 -32.664 1.00 75.31 263 ILE A C 1
ATOM 2222 O O . ILE A 1 263 ? -6.577 -6.057 -31.709 1.00 75.31 263 ILE A O 1
ATOM 2226 N N . GLU A 1 264 ? -6.225 -5.896 -33.914 1.00 74.44 264 GLU A N 1
ATOM 2227 C CA . GLU A 1 264 ? -7.623 -5.619 -34.249 1.00 74.44 264 GLU A CA 1
ATOM 2228 C C . GLU A 1 264 ? -8.567 -6.763 -33.862 1.00 74.44 264 GLU A C 1
ATOM 2230 O O . GLU A 1 264 ? -9.670 -6.514 -33.368 1.00 74.44 264 GLU A O 1
ATOM 2235 N N . LEU A 1 265 ? -8.158 -8.016 -34.077 1.00 73.06 265 LEU A N 1
ATOM 2236 C CA . LEU A 1 265 ? -8.941 -9.188 -33.689 1.00 73.06 265 LEU A CA 1
ATOM 2237 C C . LEU A 1 265 ? -9.063 -9.308 -32.167 1.00 73.06 265 LEU A C 1
ATOM 2239 O O . LEU A 1 265 ? -10.142 -9.654 -31.681 1.00 73.06 265 LEU A O 1
ATOM 2243 N N . THR A 1 266 ? -8.015 -8.980 -31.409 1.00 70.06 266 THR A N 1
ATOM 2244 C CA . THR A 1 266 ? -8.093 -8.890 -29.945 1.00 70.06 266 THR A CA 1
ATOM 2245 C C . THR A 1 266 ? -9.083 -7.795 -29.545 1.00 70.06 266 THR A C 1
ATOM 2247 O O . THR A 1 266 ? -10.050 -8.064 -28.836 1.00 70.06 266 THR A O 1
ATOM 2250 N N . LEU A 1 267 ? -8.933 -6.579 -30.076 1.00 68.31 267 LEU A N 1
ATOM 2251 C CA . LEU A 1 267 ? -9.793 -5.435 -29.742 1.00 68.31 267 LEU A CA 1
ATOM 2252 C C . LEU A 1 267 ? -11.268 -5.620 -30.142 1.00 68.31 267 LEU A C 1
ATOM 2254 O O . LEU A 1 267 ? -12.148 -5.065 -29.490 1.00 68.31 267 LEU A O 1
ATOM 2258 N N . LYS A 1 268 ? -11.568 -6.380 -31.204 1.00 67.25 268 LYS A N 1
ATOM 2259 C CA . LYS A 1 268 ? -12.951 -6.686 -31.619 1.00 67.25 268 LYS A CA 1
ATOM 2260 C C . LYS A 1 268 ? -13.627 -7.731 -30.732 1.00 67.25 268 LYS A C 1
ATOM 2262 O O . LYS A 1 268 ? -14.830 -7.623 -30.495 1.00 67.25 268 LYS A O 1
ATOM 2267 N N . ASN A 1 269 ? -12.889 -8.749 -30.286 1.00 61.97 269 ASN A N 1
ATOM 2268 C CA . ASN A 1 269 ? -13.449 -9.854 -29.498 1.00 61.97 269 ASN A CA 1
ATOM 2269 C C . ASN A 1 269 ? -13.579 -9.499 -28.016 1.00 61.97 269 ASN A C 1
ATOM 2271 O O . ASN A 1 269 ? -14.591 -9.817 -27.391 1.00 61.97 269 ASN A O 1
ATOM 2275 N N . PHE A 1 270 ? -12.615 -8.762 -27.471 1.00 59.47 270 PHE A N 1
ATOM 2276 C CA . PHE A 1 270 ? -12.790 -8.097 -26.192 1.00 59.47 270 PHE A CA 1
ATOM 2277 C C . PHE A 1 270 ? -13.535 -6.799 -26.464 1.00 59.47 270 PHE A C 1
ATOM 2279 O O . PHE A 1 270 ? -12.916 -5.783 -26.763 1.00 59.47 270 PHE A O 1
ATOM 2286 N N . LYS A 1 271 ? -14.873 -6.811 -26.368 1.00 43.97 271 LYS A N 1
ATOM 2287 C CA . LYS A 1 271 ? -15.627 -5.566 -26.168 1.00 43.97 271 LYS A CA 1
ATOM 2288 C C . LYS A 1 271 ? -15.066 -4.922 -24.903 1.00 43.97 271 LYS A C 1
ATOM 2290 O O . LYS A 1 271 ? -15.533 -5.211 -23.805 1.00 43.97 271 LYS A O 1
ATOM 2295 N N . LEU A 1 272 ? -14.056 -4.072 -25.057 1.00 45.44 272 LEU A N 1
ATOM 2296 C CA . LEU A 1 272 ? -13.531 -3.210 -24.016 1.00 45.44 272 LEU A CA 1
ATOM 2297 C C . LEU A 1 272 ? -14.637 -2.198 -23.716 1.00 45.44 272 LEU A C 1
ATOM 2299 O O . LEU A 1 272 ? -14.619 -1.064 -24.194 1.00 45.44 272 LEU A O 1
ATOM 2303 N N . LYS A 1 273 ? -15.656 -2.628 -22.962 1.00 37.72 273 LYS A N 1
ATOM 2304 C CA . LYS A 1 273 ? -16.499 -1.707 -22.218 1.00 37.72 273 LYS A CA 1
ATOM 2305 C C . LYS A 1 273 ? -15.540 -0.962 -21.299 1.00 37.72 273 LYS A C 1
ATOM 2307 O O . LYS A 1 273 ? -15.126 -1.473 -20.263 1.00 37.72 273 LYS A O 1
ATOM 2312 N N . LYS A 1 274 ? -15.168 0.254 -21.696 1.00 43.22 274 LYS A N 1
ATOM 2313 C CA . LYS A 1 274 ? -14.809 1.264 -20.710 1.00 43.22 274 LYS A CA 1
ATOM 2314 C C . LYS A 1 274 ? -15.990 1.332 -19.741 1.00 43.22 274 LYS A C 1
ATOM 2316 O O . LYS A 1 274 ? -17.127 1.445 -20.188 1.00 43.22 274 LYS A O 1
ATOM 2321 N N . THR A 1 275 ? -15.672 1.220 -18.455 1.00 40.47 275 THR A N 1
ATOM 2322 C CA . THR A 1 275 ? -16.545 1.502 -17.311 1.00 40.47 275 THR A CA 1
ATOM 2323 C C . THR A 1 275 ? -17.734 0.561 -17.108 1.00 40.47 275 THR A C 1
ATOM 2325 O O . THR A 1 275 ? -18.875 0.950 -17.320 1.00 40.47 275 THR A O 1
ATOM 2328 N N . GLU A 1 276 ? -17.487 -0.632 -16.574 1.00 39.62 276 GLU A N 1
ATOM 2329 C CA . GLU A 1 276 ? -18.364 -1.181 -15.532 1.00 39.62 276 GLU A CA 1
ATOM 2330 C C . GLU A 1 276 ? -17.449 -1.525 -14.353 1.00 39.62 276 GLU A C 1
ATOM 2332 O O . GLU A 1 276 ? -16.506 -2.302 -14.499 1.00 39.62 276 GLU A O 1
ATOM 2337 N N . SER A 1 277 ? -17.652 -0.841 -13.226 1.00 39.50 277 SER A N 1
ATOM 2338 C CA . SER A 1 277 ? -17.051 -1.227 -11.953 1.00 39.50 277 SER A CA 1
ATOM 2339 C C . SER A 1 277 ? -17.547 -2.621 -11.589 1.00 39.50 277 SER A C 1
ATOM 2341 O O . SER A 1 277 ? -18.727 -2.921 -11.799 1.00 39.50 277 SER A O 1
ATOM 2343 N N . ASP A 1 278 ? -16.678 -3.457 -11.030 1.00 41.12 278 ASP A N 1
ATOM 2344 C CA . ASP A 1 278 ? -17.129 -4.711 -10.432 1.00 41.12 278 ASP A CA 1
ATOM 2345 C C . ASP A 1 278 ? -18.102 -4.438 -9.261 1.00 41.12 278 ASP A C 1
ATOM 2347 O O . ASP A 1 278 ? -18.302 -3.299 -8.825 1.00 41.12 278 ASP A O 1
ATOM 2351 N N . PHE A 1 279 ? -18.732 -5.492 -8.735 1.00 32.59 279 PHE A N 1
ATOM 2352 C CA . PHE A 1 279 ? -19.661 -5.408 -7.598 1.00 32.59 279 PHE A CA 1
ATOM 2353 C C . PHE A 1 279 ? -19.025 -4.773 -6.336 1.00 32.59 279 PHE A C 1
ATOM 2355 O O . PHE A 1 279 ? -19.739 -4.393 -5.410 1.00 32.59 279 PHE A O 1
ATOM 2362 N N . PHE A 1 280 ? -17.694 -4.623 -6.313 1.00 32.19 280 PHE A N 1
ATOM 2363 C CA . PHE A 1 280 ? -16.907 -4.027 -5.235 1.00 32.19 280 PHE A CA 1
ATOM 2364 C C . PHE A 1 280 ? -16.393 -2.610 -5.546 1.00 32.19 280 PHE A C 1
ATOM 2366 O O . PHE A 1 280 ? -15.721 -2.014 -4.706 1.00 32.19 280 PHE A O 1
ATOM 2373 N N . GLY A 1 281 ? -16.744 -2.030 -6.697 1.00 31.41 281 GLY A N 1
ATOM 2374 C CA . GLY A 1 281 ? -16.375 -0.660 -7.055 1.00 31.41 281 GLY A CA 1
ATOM 2375 C C . GLY A 1 281 ? -14.960 -0.499 -7.618 1.00 31.41 281 GLY A C 1
ATOM 2376 O O . GLY A 1 281 ? -14.531 0.638 -7.829 1.00 31.41 281 GLY A O 1
ATOM 2377 N N . ASN A 1 282 ? -14.238 -1.585 -7.901 1.00 39.88 282 ASN A N 1
ATOM 2378 C CA . ASN A 1 282 ? -12.929 -1.501 -8.536 1.00 39.88 282 ASN A CA 1
ATOM 2379 C C . ASN A 1 282 ? -13.106 -1.156 -10.016 1.00 39.88 282 ASN A C 1
ATOM 2381 O O . ASN A 1 282 ? -13.834 -1.820 -10.762 1.00 39.88 282 ASN A O 1
ATOM 2385 N N . GLN A 1 283 ? -12.426 -0.098 -10.452 1.00 40.69 283 GLN A N 1
ATOM 2386 C CA . GLN A 1 283 ? -12.222 0.144 -11.872 1.00 40.69 283 GLN A CA 1
ATOM 2387 C C . GLN A 1 283 ? -11.203 -0.887 -12.355 1.00 40.69 283 GLN A C 1
ATOM 2389 O O . GLN A 1 283 ? -10.066 -0.871 -11.892 1.00 40.69 283 GLN A O 1
ATOM 2394 N N . ASN A 1 284 ? -11.599 -1.789 -13.256 1.00 35.47 284 ASN A N 1
ATOM 2395 C CA . ASN A 1 284 ? -10.637 -2.667 -13.918 1.00 35.47 284 ASN A CA 1
ATOM 2396 C C . ASN A 1 284 ? -9.529 -1.806 -14.542 1.00 35.47 284 ASN A C 1
ATOM 2398 O O . ASN A 1 284 ? -9.827 -0.868 -15.291 1.00 35.47 284 ASN A O 1
ATOM 2402 N N . GLU A 1 285 ? -8.268 -2.121 -14.231 1.00 38.84 285 GLU A N 1
ATOM 2403 C CA . GLU A 1 285 ? -7.117 -1.538 -14.919 1.00 38.84 285 GLU A CA 1
ATOM 2404 C C . GLU A 1 285 ? -7.305 -1.677 -16.441 1.00 38.84 285 GLU A C 1
ATOM 2406 O O . GLU A 1 285 ? -7.869 -2.675 -16.909 1.00 38.84 285 GLU A O 1
ATOM 2411 N N . PRO A 1 286 ? -6.876 -0.689 -17.249 1.00 41.19 286 PRO A N 1
ATOM 2412 C CA . PRO A 1 286 ? -6.948 -0.800 -18.695 1.00 41.19 286 PRO A CA 1
ATOM 2413 C C . PRO A 1 286 ? -6.066 -1.966 -19.124 1.00 41.19 286 PRO A C 1
ATOM 2415 O O . PRO A 1 286 ? -4.844 -1.855 -19.161 1.00 41.19 286 PRO A O 1
ATOM 2418 N N . TYR A 1 287 ? -6.688 -3.095 -19.440 1.00 43.38 287 TYR A N 1
ATOM 2419 C CA . TYR A 1 287 ? -5.940 -4.277 -19.798 1.00 43.38 287 TYR A CA 1
ATOM 2420 C C . TYR A 1 287 ? -5.049 -4.027 -21.029 1.00 43.38 287 TYR A C 1
ATOM 2422 O O . TYR A 1 287 ? -5.528 -3.813 -22.147 1.00 43.38 287 TYR A O 1
ATOM 2430 N N . HIS A 1 288 ? -3.733 -4.054 -20.827 1.00 47.16 288 HIS A N 1
ATOM 2431 C CA . HIS A 1 288 ? -2.720 -3.959 -21.877 1.00 47.16 288 HIS A CA 1
ATOM 2432 C C . HIS A 1 288 ? -2.379 -5.359 -22.401 1.00 47.16 288 HIS A C 1
ATOM 2434 O O . HIS A 1 288 ? -1.282 -5.851 -22.197 1.00 47.16 288 HIS A O 1
ATOM 2440 N N . TYR A 1 289 ? -3.330 -6.031 -23.052 1.00 52.19 289 TYR A N 1
ATOM 2441 C CA . TYR A 1 289 ? -3.165 -7.444 -23.428 1.00 52.19 289 TYR A CA 1
ATOM 2442 C C . TYR A 1 289 ? -2.306 -7.712 -24.674 1.00 52.19 289 TYR A C 1
ATOM 2444 O O . TYR A 1 289 ? -2.010 -8.865 -24.966 1.00 52.19 289 TYR A O 1
ATOM 2452 N N . VAL A 1 290 ? -1.930 -6.691 -25.451 1.00 56.25 290 VAL A N 1
ATOM 2453 C CA . VAL A 1 290 ? -1.094 -6.869 -26.649 1.00 56.25 290 VAL A CA 1
ATOM 2454 C C . VAL A 1 290 ? -0.037 -5.778 -26.682 1.00 56.25 290 VAL A C 1
ATOM 2456 O O . VAL A 1 290 ? -0.346 -4.601 -26.476 1.00 56.25 290 VAL A O 1
ATOM 2459 N N . THR A 1 291 ? 1.213 -6.161 -26.956 1.00 58.91 291 THR A N 1
ATOM 2460 C CA . THR A 1 291 ? 2.330 -5.223 -27.111 1.00 58.91 291 THR A CA 1
ATOM 2461 C C . THR A 1 291 ? 1.941 -4.152 -28.128 1.00 58.91 291 THR A C 1
ATOM 2463 O O . THR A 1 291 ? 1.519 -4.483 -29.239 1.00 58.91 291 THR A O 1
ATOM 2466 N N . LYS A 1 292 ? 2.061 -2.872 -27.750 1.00 67.88 292 LYS A N 1
ATOM 2467 C CA . LYS A 1 292 ? 1.732 -1.750 -28.638 1.00 67.88 292 LYS A CA 1
ATOM 2468 C C . LYS A 1 292 ? 2.501 -1.890 -29.949 1.00 67.88 292 LYS A C 1
ATOM 2470 O O . LYS A 1 292 ? 3.679 -2.247 -29.936 1.00 67.88 292 LYS A O 1
ATOM 2475 N N . LEU A 1 293 ? 1.849 -1.550 -31.061 1.00 74.94 293 LEU A N 1
ATOM 2476 C CA . LEU A 1 293 ? 2.468 -1.555 -32.388 1.00 74.94 293 LEU A CA 1
ATOM 2477 C C . LEU A 1 293 ? 3.791 -0.766 -32.401 1.00 74.94 293 LEU A C 1
ATOM 2479 O O . LEU A 1 293 ? 4.758 -1.200 -33.014 1.00 74.94 293 LEU A O 1
ATOM 2483 N N . GLU A 1 294 ? 3.856 0.330 -31.640 1.00 75.00 294 GLU A N 1
ATOM 2484 C CA . GLU A 1 294 ? 5.057 1.148 -31.414 1.00 75.00 294 GLU A CA 1
ATOM 2485 C C . GLU A 1 294 ? 6.274 0.314 -30.982 1.00 75.00 294 GLU A C 1
ATOM 2487 O O . GLU A 1 294 ? 7.349 0.452 -31.556 1.00 75.00 294 GLU A O 1
ATOM 2492 N N . CYS A 1 295 ? 6.103 -0.627 -30.047 1.00 72.94 295 CYS A N 1
ATOM 2493 C CA . CYS A 1 295 ? 7.195 -1.477 -29.572 1.00 72.94 295 CYS A CA 1
ATOM 2494 C C . CYS A 1 295 ? 7.704 -2.432 -30.659 1.00 72.94 295 CYS A C 1
ATOM 2496 O O . CYS A 1 295 ? 8.899 -2.705 -30.737 1.00 72.94 295 CYS A O 1
ATOM 2498 N N . ILE A 1 296 ? 6.806 -2.945 -31.504 1.00 78.50 296 ILE A N 1
ATOM 2499 C CA . ILE A 1 296 ? 7.183 -3.795 -32.637 1.00 78.50 296 ILE A CA 1
ATOM 2500 C C . ILE A 1 296 ? 7.935 -2.980 -33.690 1.00 78.50 296 ILE A C 1
ATOM 2502 O O . ILE A 1 296 ? 8.947 -3.444 -34.212 1.00 78.50 296 ILE A O 1
ATOM 2506 N N . LEU A 1 297 ? 7.485 -1.754 -33.966 1.00 79.94 297 LEU A N 1
ATOM 2507 C CA . LEU A 1 297 ? 8.154 -0.840 -34.892 1.00 79.94 297 LEU A CA 1
ATOM 2508 C C . LEU A 1 297 ? 9.569 -0.484 -34.419 1.00 79.94 297 LEU A C 1
ATOM 2510 O O . LEU A 1 297 ? 10.491 -0.473 -35.235 1.00 79.94 297 LEU A O 1
ATOM 2514 N N . ASP A 1 298 ? 9.760 -0.270 -33.117 1.00 80.50 298 ASP A N 1
ATOM 2515 C CA . ASP A 1 298 ? 11.082 -0.035 -32.532 1.00 80.50 298 ASP A CA 1
ATOM 2516 C C . ASP A 1 298 ? 11.998 -1.259 -32.685 1.00 80.50 298 ASP A C 1
ATOM 2518 O O . ASP A 1 298 ? 13.137 -1.121 -33.132 1.00 80.50 298 ASP A O 1
ATOM 2522 N N . ILE A 1 299 ? 11.495 -2.475 -32.421 1.00 81.44 299 ILE A N 1
ATOM 2523 C CA . ILE A 1 299 ? 12.265 -3.719 -32.619 1.00 81.44 299 ILE A CA 1
ATOM 2524 C C . ILE A 1 299 ? 12.651 -3.897 -34.093 1.00 81.44 299 ILE A C 1
ATOM 2526 O O . ILE A 1 299 ? 13.787 -4.269 -34.396 1.00 81.44 299 ILE A O 1
ATOM 2530 N N . VAL A 1 300 ? 11.727 -3.614 -35.014 1.00 83.69 300 VAL A N 1
ATOM 2531 C CA . VAL A 1 300 ? 11.983 -3.665 -36.458 1.00 83.69 300 VAL A CA 1
ATOM 2532 C C . VAL A 1 300 ? 13.063 -2.663 -36.854 1.00 83.69 300 VAL A C 1
ATOM 2534 O O . VAL A 1 300 ? 13.989 -3.018 -37.584 1.00 83.69 300 VAL A O 1
ATOM 2537 N N . LYS A 1 301 ? 12.985 -1.427 -36.356 1.00 82.44 301 LYS A N 1
ATOM 2538 C CA . LYS A 1 301 ? 13.964 -0.370 -36.630 1.00 82.44 301 LYS A CA 1
ATOM 2539 C C . LYS A 1 301 ? 15.354 -0.736 -36.111 1.00 82.44 301 LYS A C 1
ATOM 2541 O O . LYS A 1 301 ? 16.335 -0.581 -36.842 1.00 82.44 301 LYS A O 1
ATOM 2546 N N . ASP A 1 302 ? 15.433 -1.251 -34.889 1.00 82.62 302 ASP A N 1
ATOM 2547 C CA . ASP A 1 302 ? 16.685 -1.674 -34.267 1.00 82.62 302 ASP A CA 1
ATOM 2548 C C . ASP A 1 302 ? 17.330 -2.838 -35.025 1.00 82.62 302 ASP A C 1
ATOM 2550 O O . ASP A 1 302 ? 18.531 -2.803 -35.301 1.00 82.62 302 ASP A O 1
ATOM 2554 N N . GLU A 1 303 ? 16.553 -3.858 -35.402 1.00 79.94 303 GLU A N 1
ATOM 2555 C CA . GLU A 1 303 ? 17.074 -4.985 -36.180 1.00 79.94 303 GLU A CA 1
ATOM 2556 C C . GLU A 1 303 ? 17.505 -4.570 -37.584 1.00 79.94 303 GLU A C 1
ATOM 2558 O O . GLU A 1 303 ? 18.606 -4.927 -37.999 1.00 79.94 303 GLU A O 1
ATOM 2563 N N . LEU A 1 304 ? 16.726 -3.748 -38.293 1.00 80.12 304 LEU A N 1
ATOM 2564 C CA . LEU A 1 304 ? 17.150 -3.196 -39.584 1.00 80.12 304 LEU A CA 1
ATOM 2565 C C . LEU A 1 304 ? 18.458 -2.400 -39.452 1.00 80.12 304 LEU A C 1
ATOM 2567 O O . LEU A 1 304 ? 19.349 -2.552 -40.287 1.00 80.12 304 LEU A O 1
ATOM 2571 N N . GLY A 1 305 ? 18.622 -1.618 -38.380 1.00 76.88 305 GLY A N 1
ATOM 2572 C CA . GLY A 1 305 ? 19.878 -0.932 -38.066 1.00 76.88 305 GLY A CA 1
ATOM 2573 C C . GLY A 1 305 ? 21.046 -1.897 -37.833 1.00 76.88 305 GLY A C 1
ATOM 2574 O O . GLY A 1 305 ? 22.143 -1.676 -38.349 1.00 76.88 305 GLY A O 1
ATOM 2575 N N . ARG A 1 306 ? 20.820 -3.008 -37.117 1.00 78.19 306 ARG A N 1
ATOM 2576 C CA . ARG A 1 306 ? 21.828 -4.070 -36.935 1.00 78.19 306 ARG A CA 1
ATOM 2577 C C . ARG A 1 306 ? 22.187 -4.758 -38.248 1.00 78.19 306 ARG A C 1
ATOM 2579 O O . ARG A 1 306 ? 23.369 -4.995 -38.482 1.00 78.19 306 ARG A O 1
ATOM 2586 N N . PHE A 1 307 ? 21.212 -5.038 -39.110 1.00 74.75 307 PHE A N 1
ATOM 2587 C CA . PHE A 1 307 ? 21.450 -5.596 -40.443 1.00 74.75 307 PHE A CA 1
ATOM 2588 C C . PHE A 1 307 ? 22.276 -4.655 -41.312 1.00 74.75 307 PHE A C 1
ATOM 2590 O O . PHE A 1 307 ? 23.258 -5.097 -41.907 1.00 74.75 307 PHE A O 1
ATOM 2597 N N . ILE A 1 308 ? 21.932 -3.364 -41.341 1.00 71.81 308 ILE A N 1
ATOM 2598 C CA . ILE A 1 308 ? 22.715 -2.356 -42.063 1.00 71.81 308 ILE A CA 1
ATOM 2599 C C . ILE A 1 308 ? 24.154 -2.383 -41.556 1.00 71.81 308 ILE A C 1
ATOM 2601 O O . ILE A 1 308 ? 25.047 -2.584 -42.361 1.00 71.81 308 ILE A O 1
ATOM 2605 N N . ASN A 1 309 ? 24.379 -2.313 -40.242 1.00 70.06 309 ASN A N 1
ATOM 2606 C CA . ASN A 1 309 ? 25.727 -2.320 -39.667 1.00 70.06 309 ASN A CA 1
ATOM 2607 C C . ASN A 1 309 ? 26.508 -3.623 -39.923 1.00 70.06 309 ASN A C 1
ATOM 2609 O O . ASN A 1 309 ? 27.727 -3.585 -40.077 1.00 70.06 309 ASN A O 1
ATOM 2613 N N . LYS A 1 310 ? 25.831 -4.779 -39.945 1.00 70.38 310 LYS A N 1
ATOM 2614 C CA . LYS A 1 310 ? 26.457 -6.099 -40.137 1.00 70.38 310 LYS A CA 1
ATOM 2615 C C . LYS A 1 310 ? 26.858 -6.352 -41.593 1.00 70.38 310 LYS A C 1
ATOM 2617 O O . LYS A 1 310 ? 27.884 -6.981 -41.831 1.00 70.38 310 LYS A O 1
ATOM 2622 N N . TYR A 1 311 ? 26.058 -5.880 -42.549 1.00 63.84 311 TYR A N 1
ATOM 2623 C CA . TYR A 1 311 ? 26.286 -6.093 -43.984 1.00 63.84 311 TYR A CA 1
ATOM 2624 C C . TYR A 1 311 ? 26.850 -4.856 -44.704 1.00 63.84 311 TYR A C 1
ATOM 2626 O O . TYR A 1 311 ? 27.268 -4.965 -45.858 1.00 63.84 311 TYR A O 1
ATOM 2634 N N . SER A 1 312 ? 26.933 -3.696 -44.042 1.00 57.41 312 SER A N 1
ATOM 2635 C CA . SER A 1 312 ? 27.711 -2.548 -44.507 1.00 57.41 312 SER A CA 1
ATOM 2636 C C . SER A 1 312 ? 29.196 -2.827 -44.290 1.00 57.41 312 SER A C 1
ATOM 2638 O O . SER A 1 312 ? 29.782 -2.446 -43.276 1.00 57.41 312 SER A O 1
ATOM 2640 N N . VAL A 1 313 ? 29.830 -3.501 -45.244 1.00 47.19 313 VAL A N 1
ATOM 2641 C CA . VAL A 1 313 ? 31.290 -3.465 -45.340 1.00 47.19 313 VAL A CA 1
ATOM 2642 C C . VAL A 1 313 ? 31.673 -2.015 -45.632 1.00 47.19 313 VAL A C 1
ATOM 2644 O O . VAL A 1 313 ? 31.300 -1.461 -46.665 1.00 47.19 313 VAL A O 1
ATOM 2647 N N . SER A 1 314 ? 32.371 -1.380 -44.692 1.00 40.56 314 SER A N 1
ATOM 2648 C CA . SER A 1 314 ? 32.932 -0.047 -44.874 1.00 40.56 314 SER A CA 1
ATOM 2649 C C . SER A 1 314 ? 33.952 -0.086 -46.009 1.00 40.56 314 SER A C 1
ATOM 2651 O O . SER A 1 314 ? 35.041 -0.630 -45.839 1.00 40.56 314 SER A O 1
ATOM 2653 N N . THR A 1 315 ? 33.631 0.508 -47.157 1.00 38.09 315 THR A N 1
ATOM 2654 C CA . THR A 1 315 ? 34.669 1.023 -48.052 1.00 38.09 315 THR A CA 1
ATOM 2655 C C . THR A 1 315 ? 35.448 2.073 -47.268 1.00 38.09 315 THR A C 1
ATOM 2657 O O . THR A 1 315 ? 34.861 3.062 -46.823 1.00 38.09 315 THR A O 1
ATOM 2660 N N . GLU A 1 316 ? 36.735 1.824 -47.045 1.00 35.22 316 GLU A N 1
ATOM 2661 C CA . GLU A 1 316 ? 37.679 2.776 -46.465 1.00 35.22 316 GLU A CA 1
ATOM 2662 C C . GLU A 1 316 ? 37.624 4.087 -47.265 1.00 35.22 316 GLU A C 1
ATOM 2664 O O . GLU A 1 316 ? 38.143 4.179 -48.374 1.00 35.22 316 GLU A O 1
ATOM 2669 N N . PHE A 1 317 ? 36.949 5.103 -46.725 1.00 37.62 317 PHE A N 1
ATOM 2670 C CA . PHE A 1 317 ? 37.143 6.480 -47.159 1.00 37.62 317 PHE A CA 1
ATOM 2671 C C . PHE A 1 317 ? 38.248 7.075 -46.295 1.00 37.62 317 PHE A C 1
ATOM 2673 O O . PHE A 1 317 ? 38.087 7.239 -45.084 1.00 37.62 317 PHE A O 1
ATOM 2680 N N . ASP A 1 318 ? 39.363 7.397 -46.940 1.00 37.97 318 ASP A N 1
ATOM 2681 C CA . ASP A 1 318 ? 40.524 8.068 -46.365 1.00 37.97 318 ASP A CA 1
ATOM 2682 C C . ASP A 1 318 ? 40.196 9.557 -46.126 1.00 37.97 318 ASP A C 1
ATOM 2684 O O . ASP A 1 318 ? 40.677 10.448 -46.814 1.00 37.97 318 ASP A O 1
ATOM 2688 N N . ASN A 1 319 ? 39.296 9.844 -45.181 1.00 39.34 319 ASN A N 1
ATOM 2689 C CA . ASN A 1 319 ? 38.949 11.210 -44.783 1.00 39.34 319 ASN A CA 1
ATOM 2690 C C . ASN A 1 319 ? 39.533 11.516 -43.402 1.00 39.34 319 ASN A C 1
ATOM 2692 O O . ASN A 1 319 ? 38.827 11.566 -42.392 1.00 39.34 319 ASN A O 1
ATOM 2696 N N . LYS A 1 320 ? 40.845 11.765 -43.365 1.00 41.31 320 LYS A N 1
ATOM 2697 C CA . LYS A 1 320 ? 41.466 12.516 -42.268 1.00 41.31 320 LYS A CA 1
ATOM 2698 C C . LYS A 1 320 ? 40.978 13.964 -42.359 1.00 41.31 320 LYS A C 1
ATOM 2700 O O . LYS A 1 320 ? 41.369 14.691 -43.264 1.00 41.31 320 LYS A O 1
ATOM 2705 N N . PHE A 1 321 ? 40.117 14.384 -41.436 1.00 44.75 321 PHE A N 1
ATOM 2706 C CA . PHE A 1 321 ? 39.778 15.801 -41.273 1.00 44.75 321 PHE A CA 1
ATOM 2707 C C . PHE A 1 321 ? 41.039 16.574 -40.844 1.00 44.75 321 PHE A C 1
ATOM 2709 O O . PHE A 1 321 ? 41.626 16.249 -39.809 1.00 44.75 321 PHE A O 1
ATOM 2716 N N . SER A 1 322 ? 41.469 17.584 -41.615 1.00 44.31 322 SER A N 1
ATOM 2717 C CA . SER A 1 322 ? 42.544 18.491 -41.187 1.00 44.31 322 SER A CA 1
ATOM 2718 C C . SER A 1 322 ? 42.000 19.528 -40.197 1.00 44.31 322 SER A C 1
ATOM 2720 O O . SER A 1 322 ? 40.880 20.026 -40.340 1.00 44.31 322 SER A O 1
ATOM 2722 N N . LEU A 1 323 ? 42.797 19.844 -39.169 1.00 40.09 323 LEU A N 1
ATOM 2723 C CA . LEU A 1 323 ? 42.456 20.774 -38.079 1.00 40.09 323 LEU A CA 1
ATOM 2724 C C . LEU A 1 323 ? 42.032 22.168 -38.597 1.00 40.09 323 LEU A C 1
ATOM 2726 O O . LEU A 1 323 ? 41.188 22.830 -37.997 1.00 40.09 323 LEU A O 1
ATOM 2730 N N . GLU A 1 324 ? 42.577 22.556 -39.751 1.00 43.69 324 GLU A N 1
ATOM 2731 C CA . GLU A 1 324 ? 42.353 23.822 -40.469 1.00 43.69 324 GLU A CA 1
ATOM 2732 C C . GLU A 1 324 ? 40.903 24.000 -40.946 1.00 43.69 324 GLU A C 1
ATOM 2734 O O . GLU A 1 324 ? 40.481 25.102 -41.273 1.00 43.69 324 GLU A O 1
ATOM 2739 N N . SER A 1 325 ? 40.120 22.917 -40.984 1.00 48.06 325 SER A N 1
ATOM 2740 C CA . SER A 1 325 ? 38.725 22.940 -41.448 1.00 48.06 325 SER A CA 1
ATOM 2741 C C . SER A 1 325 ? 37.734 23.417 -40.376 1.00 48.06 325 SER A C 1
ATOM 2743 O O . SER A 1 325 ? 36.570 23.672 -40.679 1.00 48.06 325 SER A O 1
ATOM 2745 N N . ILE A 1 326 ? 38.155 23.445 -39.107 1.00 44.44 326 ILE A N 1
ATOM 2746 C CA . ILE A 1 326 ? 37.291 23.707 -37.937 1.00 44.44 326 ILE A CA 1
ATOM 2747 C C . ILE A 1 326 ? 37.863 24.831 -37.070 1.00 44.44 326 ILE A C 1
ATOM 2749 O O . ILE A 1 326 ? 37.114 25.532 -36.388 1.00 44.44 326 ILE A O 1
ATOM 2753 N N . ILE A 1 327 ? 39.184 24.990 -37.083 1.00 42.56 327 ILE A N 1
ATOM 2754 C CA . ILE A 1 327 ? 39.894 25.978 -36.292 1.00 42.56 327 ILE A CA 1
ATOM 2755 C C . ILE A 1 327 ? 40.439 27.044 -37.229 1.00 42.56 327 ILE A C 1
ATOM 2757 O O . ILE A 1 327 ? 41.082 26.739 -38.229 1.00 42.56 327 ILE A O 1
ATOM 2761 N N . ASP A 1 328 ? 40.171 28.293 -36.877 1.00 44.28 328 ASP A N 1
ATOM 2762 C CA . ASP A 1 328 ? 40.695 29.447 -37.579 1.00 44.28 328 ASP A CA 1
ATOM 2763 C C . ASP A 1 328 ? 41.882 30.021 -36.799 1.00 44.28 328 ASP A C 1
ATOM 2765 O O . ASP A 1 328 ? 41.785 30.254 -35.591 1.00 44.28 328 ASP A O 1
ATOM 2769 N N . ASN A 1 329 ? 43.006 30.211 -37.492 1.00 45.38 329 ASN A N 1
ATOM 2770 C CA . ASN A 1 329 ? 44.269 30.700 -36.926 1.00 45.38 329 ASN A CA 1
ATOM 2771 C C . ASN A 1 329 ? 44.345 32.236 -36.917 1.00 45.38 329 ASN A C 1
ATOM 2773 O O . ASN A 1 329 ? 45.391 32.817 -36.623 1.00 45.38 329 ASN A O 1
ATOM 2777 N N . VAL A 1 330 ? 43.258 32.914 -37.287 1.00 47.91 330 VAL A N 1
ATOM 2778 C CA . VAL A 1 330 ? 43.177 34.373 -37.292 1.00 47.91 330 VAL A CA 1
ATOM 2779 C C . VAL A 1 330 ? 42.979 34.899 -35.863 1.00 47.91 330 VAL A C 1
ATOM 2781 O O . VAL A 1 330 ? 42.028 34.548 -35.166 1.00 47.91 330 VAL A O 1
ATOM 2784 N N . ASP A 1 331 ? 43.874 35.789 -35.419 1.00 50.06 331 ASP A N 1
ATOM 2785 C CA . ASP A 1 331 ? 43.773 36.490 -34.130 1.00 50.06 331 ASP A CA 1
ATOM 2786 C C . ASP A 1 331 ? 42.687 37.575 -34.194 1.00 50.06 331 ASP A C 1
ATOM 2788 O O . ASP A 1 331 ? 42.939 38.764 -34.414 1.00 50.06 331 ASP A O 1
ATOM 2792 N N . TYR A 1 332 ? 41.440 37.145 -34.008 1.00 52.25 332 TYR A N 1
ATOM 2793 C CA . TYR A 1 332 ? 40.252 37.995 -34.065 1.00 52.25 332 TYR A CA 1
ATOM 2794 C C . TYR A 1 332 ? 40.241 39.129 -33.026 1.00 52.25 332 TYR A C 1
ATOM 2796 O O . TYR A 1 332 ? 39.508 40.102 -33.214 1.00 52.25 332 TYR A O 1
ATOM 2804 N N . ASN A 1 333 ? 41.082 39.059 -31.983 1.00 51.41 333 ASN A N 1
ATOM 2805 C CA . ASN A 1 333 ? 41.241 40.129 -30.989 1.00 51.41 333 ASN A CA 1
ATOM 2806 C C . ASN A 1 333 ? 41.914 41.383 -31.562 1.00 51.41 333 ASN A C 1
ATOM 2808 O O . ASN A 1 333 ? 41.742 42.466 -31.013 1.00 51.41 333 ASN A O 1
ATOM 2812 N N . LYS A 1 334 ? 42.657 41.261 -32.669 1.00 53.84 334 LYS A N 1
ATOM 2813 C CA . LYS A 1 334 ? 43.293 42.402 -33.349 1.00 53.84 334 LYS A CA 1
ATOM 2814 C C . LYS A 1 334 ? 42.421 43.044 -34.426 1.00 53.84 334 LYS A C 1
ATOM 2816 O O . LYS A 1 334 ? 42.747 44.134 -34.885 1.00 53.84 334 LYS A O 1
ATOM 2821 N N . ILE A 1 335 ? 41.359 42.365 -34.862 1.00 52.56 335 ILE A N 1
ATOM 2822 C CA . ILE A 1 335 ? 40.625 42.709 -36.092 1.00 52.56 335 ILE A CA 1
ATOM 2823 C C . ILE A 1 335 ? 39.231 43.277 -35.798 1.00 52.56 335 ILE A C 1
ATOM 2825 O O . ILE A 1 335 ? 38.762 44.135 -36.545 1.00 52.56 335 ILE A O 1
ATOM 2829 N N . TYR A 1 336 ? 38.575 42.853 -34.712 1.00 49.38 336 TYR A N 1
ATOM 2830 C CA . TYR A 1 336 ? 37.214 43.286 -34.386 1.00 49.38 336 TYR A CA 1
ATOM 2831 C C . TYR A 1 336 ? 37.137 43.962 -33.007 1.00 49.38 336 TYR A C 1
ATOM 2833 O O . TYR A 1 336 ? 37.744 43.462 -32.061 1.00 49.38 336 TYR A O 1
ATOM 2841 N N . PRO A 1 337 ? 36.367 45.061 -32.858 1.00 55.12 337 PRO A N 1
ATOM 2842 C CA . PRO A 1 337 ? 36.062 45.655 -31.554 1.00 55.12 337 PRO A CA 1
ATOM 2843 C C . PRO A 1 337 ? 35.338 44.664 -30.628 1.00 55.12 337 PRO A C 1
ATOM 2845 O O . PRO A 1 337 ? 34.555 43.836 -31.102 1.00 55.12 337 PRO A O 1
ATOM 2848 N N . GLU A 1 338 ? 35.541 44.789 -29.312 1.00 55.88 338 GLU A N 1
ATOM 2849 C CA . GLU A 1 338 ? 35.013 43.877 -28.274 1.00 55.88 338 GLU A CA 1
ATOM 2850 C C . GLU A 1 338 ? 33.477 43.709 -28.276 1.00 55.88 338 GLU A C 1
ATOM 2852 O O . GLU A 1 338 ? 32.953 42.752 -27.703 1.00 55.88 338 GLU A O 1
ATOM 2857 N N . ASP A 1 339 ? 32.749 44.592 -28.961 1.00 52.69 339 ASP A N 1
ATOM 2858 C CA . ASP A 1 339 ? 31.285 44.595 -29.045 1.00 52.69 339 ASP A CA 1
ATOM 2859 C C . ASP A 1 339 ? 30.703 43.586 -30.061 1.00 52.69 339 ASP A C 1
ATOM 2861 O O . ASP A 1 339 ? 29.482 43.393 -30.127 1.00 52.69 339 ASP A O 1
ATOM 2865 N N . TYR A 1 340 ? 31.546 42.919 -30.860 1.00 51.50 340 TYR A N 1
ATOM 2866 C CA . TYR A 1 340 ? 31.109 41.941 -31.863 1.00 51.50 340 TYR A CA 1
ATOM 2867 C C . TYR A 1 340 ? 30.632 40.609 -31.250 1.00 51.50 340 TYR A C 1
ATOM 2869 O O . TYR A 1 340 ? 31.154 40.121 -30.248 1.00 51.50 340 TYR A O 1
ATOM 2877 N N . ASN A 1 341 ? 29.665 39.953 -31.908 1.00 48.53 341 ASN A N 1
ATOM 2878 C CA . ASN A 1 341 ? 29.025 38.710 -31.434 1.00 48.53 341 ASN A CA 1
ATOM 2879 C C . ASN A 1 341 ? 30.005 37.554 -31.130 1.00 48.53 341 ASN A C 1
ATOM 2881 O O . ASN A 1 341 ? 29.703 36.698 -30.301 1.00 48.53 341 ASN A O 1
ATOM 2885 N N . ILE A 1 342 ? 31.189 37.551 -31.751 1.00 45.47 342 ILE A N 1
ATOM 2886 C CA . ILE A 1 342 ? 32.259 36.567 -31.514 1.00 45.47 342 ILE A CA 1
ATOM 2887 C C . ILE A 1 342 ? 32.771 36.655 -30.060 1.00 45.47 342 ILE A C 1
ATOM 2889 O O . ILE A 1 342 ? 33.053 35.634 -29.434 1.00 45.47 342 ILE A O 1
ATOM 2893 N N . PHE A 1 343 ? 32.799 37.860 -29.481 1.00 48.00 343 PHE A N 1
ATOM 2894 C CA . PHE A 1 343 ? 33.160 38.103 -28.081 1.00 48.00 343 PHE A CA 1
ATOM 2895 C C . PHE A 1 343 ? 31.985 37.930 -27.117 1.00 48.00 343 PHE A C 1
ATOM 2897 O O . PHE A 1 343 ? 32.192 37.517 -25.977 1.00 48.00 343 PHE A O 1
ATOM 2904 N N . LYS A 1 344 ? 30.740 38.143 -27.564 1.00 46.88 344 LYS A N 1
ATOM 2905 C CA . LYS A 1 344 ? 29.550 37.789 -26.765 1.00 46.88 344 LYS A CA 1
ATOM 2906 C C . LYS A 1 344 ? 29.466 36.285 -26.500 1.00 46.88 344 LYS A C 1
ATOM 2908 O O . LYS A 1 344 ? 29.142 35.890 -25.386 1.00 46.88 344 LYS A O 1
ATOM 2913 N N . ASN A 1 345 ? 29.865 35.451 -27.463 1.00 45.16 345 ASN A N 1
ATOM 2914 C CA . ASN A 1 345 ? 29.945 33.999 -27.269 1.00 45.16 345 ASN A CA 1
ATOM 2915 C C . ASN A 1 345 ? 31.043 33.571 -26.273 1.00 45.16 345 ASN A C 1
ATOM 2917 O O . ASN A 1 345 ? 30.921 32.501 -25.682 1.00 45.16 345 ASN A O 1
ATOM 2921 N N . LYS A 1 346 ? 32.071 34.405 -26.031 1.00 45.03 346 LYS A N 1
ATOM 2922 C CA . LYS A 1 346 ? 33.059 34.204 -24.949 1.00 45.03 346 LYS A CA 1
ATOM 2923 C C . LYS A 1 346 ? 32.502 34.532 -23.552 1.00 45.03 346 LYS A C 1
ATOM 2925 O O . LYS A 1 346 ? 33.096 34.096 -22.572 1.00 45.03 346 LYS A O 1
ATOM 2930 N N . LYS A 1 347 ? 31.414 35.310 -23.447 1.00 42.62 347 LYS A N 1
ATOM 2931 C CA . LYS A 1 347 ? 30.900 35.882 -22.185 1.00 42.62 347 LYS A CA 1
ATOM 2932 C C . LYS A 1 347 ? 29.662 35.186 -21.595 1.00 42.62 347 LYS A C 1
ATOM 2934 O O . LYS A 1 347 ? 29.236 35.602 -20.528 1.00 42.62 347 LYS A O 1
ATOM 2939 N N . ASN A 1 348 ? 29.092 34.146 -22.214 1.00 40.91 348 ASN A N 1
ATOM 2940 C CA . ASN A 1 348 ? 27.963 33.430 -21.596 1.00 40.91 348 ASN A CA 1
ATOM 2941 C C . ASN A 1 348 ? 28.418 32.693 -20.320 1.00 40.91 348 ASN A C 1
ATOM 2943 O O . ASN A 1 348 ? 29.403 31.958 -20.323 1.00 40.91 348 ASN A O 1
ATOM 2947 N N . GLU A 1 349 ? 27.706 32.953 -19.226 1.00 45.03 349 GLU A N 1
ATOM 2948 C CA . GLU A 1 349 ? 28.282 33.185 -17.895 1.00 45.03 349 GLU A CA 1
ATOM 2949 C C . GLU A 1 349 ? 28.431 31.969 -16.960 1.00 45.03 349 GLU A C 1
ATOM 2951 O O . GLU A 1 349 ? 28.913 32.148 -15.849 1.00 45.03 349 GLU A O 1
ATOM 2956 N N . ASP A 1 350 ? 28.131 30.734 -17.370 1.00 43.84 350 ASP A N 1
ATOM 2957 C CA . ASP A 1 350 ? 28.039 29.630 -16.389 1.00 43.84 350 ASP A CA 1
ATOM 2958 C C . ASP A 1 350 ? 29.308 28.764 -16.202 1.00 43.84 350 ASP A C 1
ATOM 2960 O O . ASP A 1 350 ? 29.381 28.007 -15.239 1.00 43.84 350 ASP A O 1
ATOM 2964 N N . ASP A 1 351 ? 30.348 28.903 -17.036 1.00 46.06 351 ASP A N 1
ATOM 2965 C CA . ASP A 1 351 ? 31.571 28.064 -16.980 1.00 46.06 351 ASP A CA 1
ATOM 2966 C C . ASP A 1 351 ? 32.880 28.892 -16.888 1.00 46.06 351 ASP A C 1
ATOM 2968 O O . ASP A 1 351 ? 33.927 28.543 -17.450 1.00 46.06 351 ASP A O 1
ATOM 2972 N N . GLN A 1 352 ? 32.844 30.035 -16.191 1.00 44.00 352 GLN A N 1
ATOM 2973 C CA . GLN A 1 352 ? 33.932 31.029 -16.224 1.00 44.00 352 GLN A CA 1
ATOM 2974 C C . GLN A 1 352 ? 35.275 30.581 -15.610 1.00 44.00 352 GLN A C 1
ATOM 2976 O O . GLN A 1 352 ? 36.311 31.128 -15.986 1.00 44.00 352 GLN A O 1
ATOM 2981 N N . SER A 1 353 ? 35.325 29.569 -14.738 1.00 45.91 353 SER A N 1
ATOM 2982 C CA . SER A 1 353 ? 36.601 29.147 -14.129 1.00 45.91 353 SER A CA 1
ATOM 2983 C C . SER A 1 353 ? 37.459 28.262 -15.044 1.00 45.91 353 SER A C 1
ATOM 2985 O O . SER A 1 353 ? 38.686 28.290 -14.952 1.00 45.91 353 SER A O 1
ATOM 2987 N N . PHE A 1 354 ? 36.839 27.508 -15.958 1.00 43.97 354 PHE A N 1
ATOM 2988 C CA . PHE A 1 354 ? 37.527 26.505 -16.782 1.00 43.97 354 PHE A CA 1
ATOM 2989 C C . PHE A 1 354 ? 37.964 27.052 -18.150 1.00 43.97 354 PHE A C 1
ATOM 2991 O O . PHE A 1 354 ? 39.027 26.692 -18.659 1.00 43.97 354 PHE A O 1
ATOM 2998 N N . LEU A 1 355 ? 37.193 27.982 -18.729 1.00 43.66 355 LEU A N 1
ATOM 2999 C CA . LEU A 1 355 ? 37.572 28.672 -19.969 1.00 43.66 355 LEU A CA 1
ATOM 3000 C C . LEU A 1 355 ? 38.842 29.520 -19.791 1.00 43.66 355 LEU A C 1
ATOM 3002 O O . LEU A 1 355 ? 39.642 29.618 -20.718 1.00 43.66 355 LEU A O 1
ATOM 3006 N N . GLN A 1 356 ? 39.081 30.074 -18.598 1.00 43.78 356 GLN A N 1
ATOM 3007 C CA . GLN A 1 356 ? 40.310 30.822 -18.304 1.00 43.78 356 GLN A CA 1
ATOM 3008 C C . GLN A 1 356 ? 41.558 29.930 -18.214 1.00 43.78 356 GLN A C 1
ATOM 3010 O O . GLN A 1 356 ? 42.637 30.376 -18.597 1.00 43.78 356 GLN A O 1
ATOM 3015 N N . THR A 1 357 ? 41.433 28.673 -17.771 1.00 39.94 357 THR A N 1
ATOM 3016 C CA . THR A 1 357 ? 42.578 27.744 -17.674 1.00 39.94 357 THR A CA 1
ATOM 3017 C C . THR A 1 357 ? 42.983 27.161 -19.028 1.00 39.94 357 THR A C 1
ATOM 3019 O O . THR A 1 357 ? 44.142 26.810 -19.220 1.00 39.94 357 THR A O 1
ATOM 3022 N N . ILE A 1 358 ? 42.048 27.074 -19.979 1.00 41.38 358 ILE A N 1
ATOM 3023 C CA . ILE A 1 358 ? 42.324 26.617 -21.349 1.00 41.38 358 ILE A CA 1
ATOM 3024 C C . ILE A 1 358 ? 42.841 27.774 -22.220 1.00 41.38 358 ILE A C 1
ATOM 3026 O O . ILE A 1 358 ? 43.786 27.592 -22.986 1.00 41.38 358 ILE A O 1
ATOM 3030 N N . ASN A 1 359 ? 42.287 28.981 -22.062 1.00 44.84 359 ASN A N 1
ATOM 3031 C CA . ASN A 1 359 ? 42.640 30.137 -22.895 1.00 44.84 359 ASN A CA 1
ATOM 3032 C C . ASN A 1 359 ? 44.023 30.735 -22.602 1.00 44.84 359 ASN A C 1
ATOM 3034 O O . ASN A 1 359 ? 44.543 31.476 -23.431 1.00 44.84 359 ASN A O 1
ATOM 3038 N N . SER A 1 360 ? 44.646 30.424 -21.464 1.00 44.81 360 SER A N 1
ATOM 3039 C CA . SER A 1 360 ? 46.003 30.893 -21.157 1.00 44.81 360 SER A CA 1
ATOM 3040 C C . SER A 1 360 ? 47.104 30.144 -21.923 1.00 44.81 360 SER A C 1
ATOM 3042 O O . SER A 1 360 ? 48.262 30.546 -21.840 1.00 44.81 360 SER A O 1
ATOM 3044 N N . SER A 1 361 ? 46.771 29.086 -22.680 1.00 43.22 361 SER A N 1
ATOM 3045 C CA . SER A 1 361 ? 47.765 28.233 -23.355 1.00 43.22 361 SER A CA 1
ATOM 3046 C C . SER A 1 361 ? 47.513 27.923 -24.842 1.00 43.22 361 SER A C 1
ATOM 3048 O O . SER A 1 361 ? 48.242 27.103 -25.396 1.00 43.22 361 SER A O 1
ATOM 3050 N N . MET A 1 362 ? 46.541 28.550 -25.525 1.00 42.00 362 MET A N 1
ATOM 3051 C CA . MET A 1 362 ? 46.241 28.214 -26.933 1.00 42.00 362 MET A CA 1
ATOM 3052 C C . MET A 1 362 ? 45.977 29.401 -27.874 1.00 42.00 362 MET A C 1
ATOM 3054 O O . MET A 1 362 ? 45.262 30.337 -27.535 1.00 42.00 362 MET A O 1
ATOM 3058 N N . GLU A 1 363 ? 46.500 29.279 -29.102 1.00 45.91 363 GLU A N 1
ATOM 3059 C CA . GLU A 1 363 ? 46.370 30.181 -30.267 1.00 45.91 363 GLU A CA 1
ATOM 3060 C C . GLU A 1 363 ? 45.049 30.010 -31.059 1.00 45.91 363 GLU A C 1
ATOM 3062 O O . GLU A 1 363 ? 44.984 30.350 -32.236 1.00 45.91 363 GLU A O 1
ATOM 3067 N N . TYR A 1 364 ? 43.983 29.461 -30.465 1.00 45.91 364 TYR A N 1
ATOM 3068 C CA . TYR A 1 364 ? 42.800 29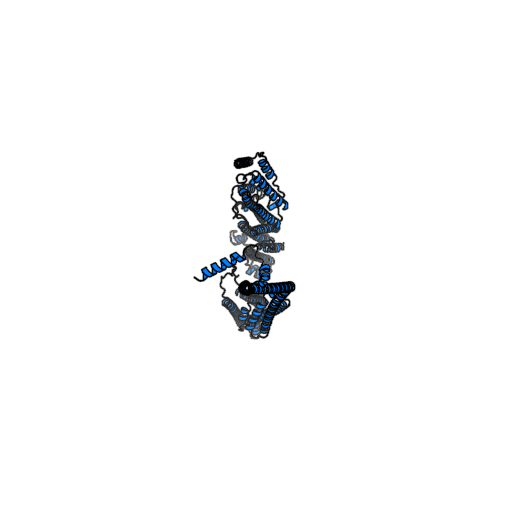.027 -31.226 1.00 45.91 364 TYR A CA 1
ATOM 3069 C C . TYR A 1 364 ? 41.488 29.590 -30.673 1.00 45.91 364 TYR A C 1
ATOM 3071 O O . TYR A 1 364 ? 41.233 29.538 -29.469 1.00 45.91 364 TYR A O 1
ATOM 3079 N N . THR A 1 365 ? 40.618 30.083 -31.563 1.00 47.41 365 THR A N 1
ATOM 3080 C CA . THR A 1 365 ? 39.295 30.628 -31.206 1.00 47.41 365 THR A CA 1
ATOM 3081 C C . THR A 1 365 ? 38.180 29.691 -31.676 1.00 47.41 365 THR A C 1
ATOM 3083 O O . THR A 1 365 ? 38.087 29.365 -32.856 1.00 47.41 365 THR A O 1
ATOM 3086 N N . LEU A 1 366 ? 37.306 29.255 -30.761 1.00 49.16 366 LEU A N 1
ATOM 3087 C CA . LEU A 1 366 ? 36.151 28.411 -31.088 1.00 49.16 366 LEU A CA 1
ATOM 3088 C C . LEU A 1 366 ? 35.072 29.241 -31.812 1.00 49.16 366 LEU A C 1
ATOM 3090 O O . LEU A 1 366 ? 34.493 30.144 -31.210 1.00 49.16 366 LEU A O 1
ATOM 3094 N N . ILE A 1 367 ? 34.777 28.930 -33.080 1.00 51.38 367 ILE A N 1
ATOM 3095 C CA . ILE A 1 367 ? 33.806 29.694 -33.892 1.00 51.38 367 ILE A CA 1
ATOM 3096 C C . ILE A 1 367 ? 32.360 29.221 -33.650 1.00 51.38 367 ILE A C 1
ATOM 3098 O O . ILE A 1 367 ? 31.446 30.039 -33.547 1.00 51.38 367 ILE A O 1
ATOM 3102 N N . ILE A 1 368 ? 32.134 27.904 -33.539 1.00 52.62 368 ILE A N 1
ATOM 3103 C CA . ILE A 1 368 ? 30.806 27.297 -33.329 1.00 52.62 368 ILE A CA 1
ATOM 3104 C C . ILE A 1 368 ? 30.919 26.126 -32.350 1.00 52.62 368 ILE A C 1
ATOM 3106 O O . ILE A 1 368 ? 31.769 25.249 -32.500 1.00 52.62 368 ILE A O 1
ATOM 3110 N N . THR A 1 369 ? 30.015 26.060 -31.373 1.00 54.72 369 THR A N 1
ATOM 3111 C CA . THR A 1 369 ? 29.946 24.936 -30.434 1.00 54.72 369 THR A CA 1
ATOM 3112 C C . THR A 1 369 ? 29.253 23.726 -31.095 1.00 54.72 369 THR A C 1
ATOM 3114 O O . THR A 1 369 ? 28.074 23.827 -31.441 1.00 54.72 369 THR A O 1
ATOM 3117 N N . PRO A 1 370 ? 29.909 22.556 -31.246 1.00 57.00 370 PRO A N 1
ATOM 3118 C CA . PRO A 1 370 ? 29.342 21.421 -31.988 1.00 57.00 370 PRO A CA 1
ATOM 3119 C C . PRO A 1 370 ? 28.128 20.805 -31.276 1.00 57.00 370 PRO A C 1
ATOM 3121 O O . PRO A 1 370 ? 28.155 20.627 -30.057 1.00 57.00 370 PRO A O 1
ATOM 3124 N N . LYS A 1 371 ? 27.063 20.466 -32.016 1.00 58.12 371 LYS A N 1
ATOM 3125 C CA . LYS A 1 371 ? 25.894 19.729 -31.488 1.00 58.12 371 LYS A CA 1
ATOM 3126 C C . LYS A 1 371 ? 26.266 18.278 -31.147 1.00 58.12 371 LYS A C 1
ATOM 3128 O O . LYS A 1 371 ? 27.210 17.742 -31.724 1.00 58.12 371 LYS A O 1
ATOM 3133 N N . ILE A 1 372 ? 25.530 17.638 -30.232 1.00 58.69 372 ILE A N 1
ATOM 3134 C CA . ILE A 1 372 ? 25.872 16.298 -29.715 1.00 58.69 372 ILE A CA 1
ATOM 3135 C C . ILE A 1 372 ? 25.909 15.226 -30.814 1.00 58.69 372 ILE A C 1
ATOM 3137 O O . ILE A 1 372 ? 26.815 14.397 -30.836 1.00 58.69 372 ILE A O 1
ATOM 3141 N N . ASP A 1 373 ? 25.001 15.332 -31.786 1.00 54.62 373 ASP A N 1
ATOM 3142 C CA . ASP A 1 373 ? 24.884 14.413 -32.925 1.00 54.62 373 ASP A CA 1
ATOM 3143 C C . ASP A 1 373 ? 26.139 14.439 -33.812 1.00 54.62 373 ASP A C 1
ATOM 3145 O O . ASP A 1 373 ? 26.499 13.455 -34.452 1.00 54.62 373 ASP A O 1
ATOM 3149 N N . ILE A 1 374 ? 26.843 15.575 -33.808 1.00 58.59 374 ILE A N 1
ATOM 3150 C CA . ILE A 1 374 ? 28.076 15.809 -34.562 1.00 58.59 374 ILE A CA 1
ATOM 3151 C C . ILE A 1 374 ? 29.303 15.489 -33.689 1.00 58.59 374 ILE A C 1
ATOM 3153 O O . ILE A 1 374 ? 30.346 15.101 -34.209 1.00 58.59 374 ILE A O 1
ATOM 3157 N N . ALA A 1 375 ? 29.191 15.582 -32.358 1.00 60.50 375 ALA A N 1
ATOM 3158 C CA . ALA A 1 375 ? 30.290 15.328 -31.425 1.00 60.50 375 ALA A CA 1
ATOM 3159 C C . ALA A 1 375 ? 30.815 13.884 -31.505 1.00 60.50 375 ALA A C 1
ATOM 3161 O O . ALA A 1 375 ? 32.027 13.685 -31.489 1.00 60.50 375 ALA A O 1
ATOM 3162 N N . ALA A 1 376 ? 29.934 12.889 -31.667 1.00 57.25 376 ALA A N 1
ATOM 3163 C CA . ALA A 1 376 ? 30.332 11.488 -31.843 1.00 57.25 376 ALA A CA 1
ATOM 3164 C C . ALA A 1 376 ? 31.106 11.258 -33.157 1.00 57.25 376 ALA A C 1
ATOM 3166 O O . ALA A 1 376 ? 32.111 10.544 -33.183 1.00 57.25 376 ALA A O 1
ATOM 3167 N N . PHE A 1 377 ? 30.676 11.912 -34.240 1.00 59.59 377 PHE A N 1
ATOM 3168 C CA . PHE A 1 377 ? 31.370 11.883 -35.527 1.00 59.59 377 PHE A CA 1
ATOM 31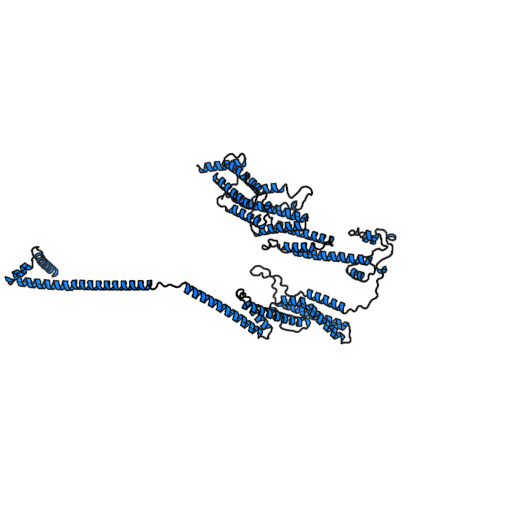69 C C . PHE A 1 377 ? 32.740 12.576 -35.453 1.00 59.59 377 PHE A C 1
ATOM 3171 O O . PHE A 1 377 ? 33.730 12.046 -35.959 1.00 59.59 377 PHE A O 1
ATOM 3178 N N . LEU A 1 378 ? 32.827 13.723 -34.774 1.00 60.62 378 LEU A N 1
ATOM 3179 C CA . LEU A 1 378 ? 34.082 14.451 -34.568 1.00 60.62 378 LEU A CA 1
ATOM 3180 C C . LEU A 1 378 ? 35.054 13.684 -33.659 1.00 60.62 378 LEU A C 1
ATOM 3182 O O . LEU A 1 378 ? 36.247 13.649 -33.945 1.00 60.62 378 LEU A O 1
ATOM 3186 N N . LEU A 1 379 ? 34.564 13.008 -32.615 1.00 63.53 379 LEU A N 1
ATOM 3187 C CA . LEU A 1 379 ? 35.374 12.148 -31.742 1.00 63.53 379 LEU A CA 1
ATOM 3188 C C . LEU A 1 379 ? 36.004 10.968 -32.489 1.00 63.53 379 LEU A C 1
ATOM 3190 O O . LEU A 1 379 ? 37.133 10.589 -32.181 1.00 63.53 379 LEU A O 1
ATOM 3194 N N . LYS A 1 380 ? 35.289 10.398 -33.468 1.00 62.72 380 LYS A N 1
ATOM 3195 C CA . LYS A 1 380 ? 35.770 9.270 -34.279 1.00 62.72 380 LYS A CA 1
ATOM 3196 C C . LYS A 1 380 ? 36.905 9.667 -35.227 1.00 62.72 380 LYS A C 1
ATOM 3198 O O . LYS A 1 380 ? 37.760 8.839 -35.519 1.00 62.72 380 LYS A O 1
ATOM 3203 N N . ASN A 1 381 ? 36.911 10.919 -35.682 1.00 56.50 381 ASN A N 1
ATOM 3204 C CA . ASN A 1 381 ? 37.818 11.398 -36.726 1.00 56.50 381 ASN A CA 1
ATOM 3205 C C . ASN A 1 381 ? 38.866 12.411 -36.223 1.00 56.50 381 ASN A C 1
ATOM 3207 O O . ASN A 1 381 ? 39.725 12.826 -36.998 1.00 56.50 381 ASN A O 1
ATOM 3211 N N . THR A 1 382 ? 38.830 12.809 -34.944 1.00 61.38 382 THR A N 1
ATOM 3212 C CA . THR A 1 382 ? 39.822 13.723 -34.359 1.00 61.38 382 THR A CA 1
ATOM 3213 C C . THR A 1 382 ? 41.078 12.984 -33.895 1.00 61.38 382 THR A C 1
ATOM 3215 O O . THR A 1 382 ? 41.027 12.060 -33.080 1.00 61.38 382 THR A O 1
ATOM 3218 N N . THR A 1 383 ? 42.236 13.434 -34.371 1.00 54.25 383 THR A N 1
ATOM 3219 C CA . THR A 1 383 ? 43.555 12.989 -33.893 1.00 54.25 383 THR A CA 1
ATOM 3220 C C . THR A 1 383 ? 44.101 13.877 -32.771 1.00 54.25 383 THR A C 1
ATOM 3222 O O . THR A 1 383 ? 45.011 13.469 -32.052 1.00 54.25 383 THR A O 1
ATOM 3225 N N . ASN A 1 384 ? 43.533 15.073 -32.576 1.00 61.19 384 ASN A N 1
ATOM 3226 C CA . ASN A 1 384 ? 43.988 16.043 -31.583 1.00 61.19 384 ASN A CA 1
ATOM 3227 C C . ASN A 1 384 ? 43.452 15.699 -30.182 1.00 61.19 384 ASN A C 1
ATOM 3229 O O . ASN A 1 384 ? 42.238 15.629 -29.968 1.00 61.19 384 ASN A O 1
ATOM 3233 N N . SER A 1 385 ? 44.359 15.519 -29.219 1.00 59.22 385 SER A N 1
ATOM 3234 C CA . SER A 1 385 ? 44.045 15.122 -27.841 1.00 59.22 385 SER A CA 1
ATOM 3235 C C . SER A 1 385 ? 43.223 16.163 -27.078 1.00 59.22 385 SER A C 1
ATOM 3237 O O . SER A 1 385 ? 42.314 15.789 -26.341 1.00 59.22 385 SER A O 1
ATOM 3239 N N . VAL A 1 386 ? 43.470 17.456 -27.287 1.00 59.09 386 VAL A N 1
ATOM 3240 C CA . VAL A 1 386 ? 42.776 18.547 -26.584 1.00 59.09 386 VAL A CA 1
ATOM 3241 C C . VAL A 1 386 ? 41.340 18.691 -27.081 1.00 59.09 386 VAL A C 1
ATOM 3243 O O . VAL A 1 386 ? 40.409 18.748 -26.277 1.00 59.09 386 VAL A O 1
ATOM 3246 N N . LEU A 1 387 ? 41.133 18.635 -28.401 1.00 61.41 387 LEU A N 1
ATOM 3247 C CA . LEU A 1 387 ? 39.787 18.619 -28.984 1.00 61.41 387 LEU A CA 1
ATOM 3248 C C . LEU A 1 387 ? 39.004 17.371 -28.546 1.00 61.41 387 LEU A C 1
ATOM 3250 O O . LEU A 1 387 ? 37.806 17.443 -28.278 1.00 61.41 387 LEU A O 1
ATOM 3254 N N . ARG A 1 388 ? 39.687 16.228 -28.423 1.00 59.66 388 ARG A N 1
ATOM 3255 C CA . ARG A 1 388 ? 39.090 14.974 -27.950 1.00 59.66 388 ARG A CA 1
ATOM 3256 C C . ARG A 1 388 ? 38.659 15.057 -26.483 1.00 59.66 388 ARG A C 1
ATOM 3258 O O . ARG A 1 388 ? 37.558 14.618 -26.166 1.00 59.66 388 ARG A O 1
ATOM 3265 N N . ILE A 1 389 ? 39.468 15.669 -25.612 1.00 62.62 389 ILE A N 1
ATOM 3266 C CA . ILE A 1 389 ? 39.111 15.940 -24.207 1.00 62.62 389 ILE A CA 1
ATOM 3267 C C . ILE A 1 389 ? 37.885 16.861 -24.131 1.00 62.62 389 ILE A C 1
ATOM 3269 O O . ILE A 1 389 ? 36.941 16.561 -23.402 1.00 62.62 389 ILE A O 1
ATOM 3273 N N . PHE A 1 390 ? 37.856 17.938 -24.922 1.00 63.44 390 PHE A N 1
ATOM 3274 C CA . PHE A 1 390 ? 36.719 18.863 -24.977 1.00 63.44 390 PHE A CA 1
ATOM 3275 C C . PHE A 1 390 ? 35.418 18.176 -25.430 1.00 63.44 390 PHE A C 1
ATOM 3277 O O . PHE A 1 390 ? 34.382 18.310 -24.776 1.00 63.44 390 PHE A O 1
ATOM 3284 N N . LEU A 1 391 ? 35.464 17.410 -26.524 1.00 63.25 391 LEU A N 1
ATOM 3285 C CA . LEU A 1 391 ? 34.292 16.711 -27.056 1.00 63.25 391 LEU A CA 1
ATOM 3286 C C . LEU A 1 391 ? 33.797 15.606 -26.112 1.00 63.25 391 LEU A C 1
ATOM 3288 O O . LEU A 1 391 ? 32.589 15.499 -25.906 1.00 63.25 391 LEU A O 1
ATOM 3292 N N . ASN A 1 392 ? 34.702 14.833 -25.499 1.00 61.19 392 ASN A N 1
ATOM 3293 C CA . ASN A 1 392 ? 34.343 13.817 -24.503 1.00 61.19 392 ASN A CA 1
ATOM 3294 C C . ASN A 1 392 ? 33.638 14.446 -23.299 1.00 61.19 392 ASN A C 1
ATOM 3296 O O . ASN A 1 392 ? 32.560 13.992 -22.926 1.00 61.19 392 ASN A O 1
ATOM 3300 N N . LYS A 1 393 ? 34.188 15.536 -22.751 1.00 63.25 393 LYS A N 1
ATOM 3301 C CA . LYS A 1 393 ? 33.592 16.238 -21.608 1.00 63.25 393 LYS A CA 1
ATOM 3302 C C . LYS A 1 393 ? 32.213 16.812 -21.950 1.00 63.25 393 LYS A C 1
ATOM 3304 O O . LYS A 1 393 ? 31.312 16.782 -21.123 1.00 63.25 393 LYS A O 1
ATOM 3309 N N . LYS A 1 394 ? 31.999 17.274 -23.188 1.00 65.19 394 LYS A N 1
ATOM 3310 C CA . LYS A 1 394 ? 30.682 17.746 -23.644 1.00 65.19 394 LYS A CA 1
ATOM 3311 C C . LYS A 1 394 ? 29.648 16.620 -23.751 1.00 65.19 394 LYS A C 1
ATOM 3313 O O . LYS A 1 394 ? 28.507 16.804 -23.328 1.00 65.19 394 LYS A O 1
ATOM 3318 N N . VAL A 1 395 ? 30.038 15.473 -24.310 1.00 63.69 395 VAL A N 1
ATOM 3319 C CA . VAL A 1 395 ? 29.186 14.272 -24.363 1.00 63.69 395 VAL A CA 1
ATOM 3320 C C . VAL A 1 395 ? 28.844 13.810 -22.948 1.00 63.69 395 VAL A C 1
ATOM 3322 O O . VAL A 1 395 ? 27.688 13.505 -22.669 1.00 63.69 395 VAL A O 1
ATOM 3325 N N . GLU A 1 396 ? 29.818 13.830 -22.044 1.00 61.50 396 GLU A N 1
ATOM 3326 C CA . GLU A 1 396 ? 29.642 13.474 -20.640 1.00 61.50 396 GLU A CA 1
ATOM 3327 C C . GLU A 1 396 ? 28.671 14.424 -19.919 1.00 61.50 396 GLU A C 1
ATOM 3329 O O . GLU A 1 396 ? 27.749 13.954 -19.251 1.00 61.50 396 GLU A O 1
ATOM 3334 N N . THR A 1 397 ? 28.783 15.743 -20.115 1.00 65.69 397 THR A N 1
ATOM 3335 C CA . THR A 1 397 ? 27.856 16.734 -19.538 1.00 65.69 397 THR A CA 1
ATOM 3336 C C . THR A 1 397 ? 26.415 16.518 -20.002 1.00 65.69 397 THR A C 1
ATOM 3338 O O . THR A 1 397 ? 25.494 16.494 -19.186 1.00 65.69 397 THR A O 1
ATOM 3341 N N . GLU A 1 398 ? 26.187 16.340 -21.302 1.00 66.00 398 GLU A N 1
ATOM 3342 C CA . GLU A 1 398 ? 24.838 16.143 -21.847 1.00 66.00 398 GLU A CA 1
ATOM 3343 C C . GLU A 1 398 ? 24.258 14.759 -21.509 1.00 66.00 398 GLU A C 1
ATOM 3345 O O . GLU A 1 398 ? 23.080 14.650 -21.165 1.00 66.00 398 GLU A O 1
ATOM 3350 N N . TYR A 1 399 ? 25.079 13.705 -21.507 1.00 62.53 399 TYR A N 1
ATOM 3351 C CA . TYR A 1 399 ? 24.673 12.387 -21.014 1.00 62.53 399 TYR A CA 1
ATOM 3352 C C . TYR A 1 399 ? 24.283 12.442 -19.531 1.00 62.53 399 TYR A C 1
ATOM 3354 O O . TYR A 1 399 ? 23.269 11.868 -19.129 1.00 62.53 399 TYR A O 1
ATOM 3362 N N . THR A 1 400 ? 25.037 13.191 -18.722 1.00 63.22 400 THR A N 1
ATOM 3363 C CA . THR A 1 400 ? 24.730 13.421 -17.305 1.00 63.22 400 THR A CA 1
ATOM 3364 C C . THR A 1 400 ? 23.407 14.172 -17.143 1.00 63.22 400 THR A C 1
ATOM 3366 O O . THR A 1 400 ? 22.582 13.755 -16.330 1.00 63.22 400 THR A O 1
ATOM 3369 N N . LYS A 1 401 ? 23.137 15.207 -17.957 1.00 68.56 401 LYS A N 1
ATOM 3370 C CA . LYS A 1 401 ? 21.835 15.906 -17.983 1.00 68.56 401 LYS A CA 1
ATOM 3371 C C . LYS A 1 401 ? 20.683 14.968 -18.348 1.00 68.56 401 LYS A C 1
ATOM 3373 O O . LYS A 1 401 ? 19.691 14.926 -17.627 1.00 68.56 401 LYS A O 1
ATOM 3378 N N . PHE A 1 402 ? 20.824 14.171 -19.407 1.00 67.25 402 PHE A N 1
ATOM 3379 C CA . PHE A 1 402 ? 19.799 13.209 -19.823 1.00 67.25 402 PHE A CA 1
ATOM 3380 C C . PHE A 1 402 ? 19.530 12.147 -18.746 1.00 67.25 402 PHE A C 1
ATOM 3382 O O . PHE A 1 402 ? 18.378 11.865 -18.406 1.00 67.25 402 PHE A O 1
ATOM 3389 N N . LYS A 1 403 ? 20.593 11.579 -18.159 1.00 66.06 403 LYS A N 1
ATOM 3390 C CA . LYS A 1 403 ? 20.493 10.633 -17.038 1.00 66.06 403 LYS A CA 1
ATOM 3391 C C . LYS A 1 403 ? 19.780 11.281 -15.847 1.00 66.06 403 LYS A C 1
ATOM 3393 O O . LYS A 1 403 ? 18.980 10.625 -15.186 1.00 66.06 403 LYS A O 1
ATOM 3398 N N . LEU A 1 404 ? 20.040 12.561 -15.585 1.00 68.31 404 LEU A N 1
ATOM 3399 C CA . LEU A 1 404 ? 19.437 13.317 -14.489 1.00 68.31 404 LEU A CA 1
ATOM 3400 C C . LEU A 1 404 ? 17.948 13.576 -14.731 1.00 68.31 404 LEU A C 1
ATOM 3402 O O . LEU A 1 404 ? 17.145 13.360 -13.828 1.00 68.31 404 LEU A O 1
ATOM 3406 N N . GLU A 1 405 ? 17.554 13.961 -15.945 1.00 74.44 405 GLU A N 1
ATOM 3407 C CA . GLU A 1 405 ? 16.143 14.105 -16.321 1.00 74.44 405 GLU A CA 1
ATOM 3408 C C . GLU A 1 405 ? 15.383 12.782 -16.233 1.00 74.44 405 GLU A C 1
ATOM 3410 O O . GLU A 1 405 ? 14.275 12.736 -15.697 1.00 74.44 405 GLU A O 1
ATOM 3415 N N . LYS A 1 406 ? 15.981 11.686 -16.712 1.00 73.06 406 LYS A N 1
ATOM 3416 C CA . LYS A 1 406 ? 15.376 10.354 -16.620 1.00 73.06 406 LYS A CA 1
ATOM 3417 C C . LYS A 1 406 ? 15.167 9.936 -15.163 1.00 73.06 406 LYS A C 1
ATOM 3419 O O . LYS A 1 406 ? 14.098 9.429 -14.833 1.00 73.06 406 LYS A O 1
ATOM 3424 N N . SER A 1 407 ? 16.154 10.164 -14.296 1.00 70.56 407 SER A N 1
ATOM 3425 C CA . SER A 1 407 ? 16.031 9.878 -12.863 1.00 70.56 407 SER A CA 1
ATOM 3426 C C . SER A 1 407 ? 14.998 10.781 -12.184 1.00 70.56 407 SER A C 1
ATOM 3428 O O . SER A 1 407 ? 14.193 10.279 -11.407 1.00 70.56 407 SER A O 1
ATOM 3430 N N . LYS A 1 408 ? 14.928 12.075 -12.529 1.00 77.12 408 LYS A N 1
ATOM 3431 C CA . LYS A 1 408 ? 13.876 12.981 -12.033 1.00 77.12 408 LYS A CA 1
ATOM 3432 C C . LYS A 1 408 ? 12.473 12.506 -12.404 1.00 77.12 408 LYS A C 1
ATOM 3434 O O . LYS A 1 408 ? 11.624 12.459 -11.527 1.00 77.12 408 LYS A O 1
ATOM 3439 N N . LYS A 1 409 ? 12.246 12.077 -13.651 1.00 79.62 409 LYS A N 1
ATOM 3440 C CA . LYS A 1 409 ? 10.940 11.539 -14.081 1.00 79.62 409 LYS A CA 1
ATOM 3441 C C . LYS A 1 409 ? 10.546 10.271 -13.321 1.00 79.62 409 LYS A C 1
ATOM 3443 O O . LYS A 1 409 ? 9.379 10.096 -12.998 1.00 79.62 409 LYS A O 1
ATOM 3448 N N . LYS A 1 410 ? 11.511 9.395 -13.019 1.00 75.81 410 LYS A N 1
ATOM 3449 C CA . LYS A 1 410 ? 11.267 8.218 -12.169 1.00 75.81 410 LYS A CA 1
ATOM 3450 C C . LYS A 1 410 ? 10.879 8.617 -10.745 1.00 75.81 410 LYS A C 1
ATOM 3452 O O . LYS A 1 410 ? 9.938 8.050 -10.208 1.00 75.81 410 LYS A O 1
ATOM 3457 N N . LEU A 1 411 ? 11.574 9.601 -10.166 1.00 77.25 411 LEU A N 1
ATOM 3458 C CA . LEU A 1 411 ? 11.200 10.165 -8.868 1.00 77.25 411 LEU A CA 1
ATOM 3459 C C . LEU A 1 411 ? 9.799 10.772 -8.920 1.00 77.25 411 LEU A C 1
ATOM 3461 O O . LEU A 1 411 ? 9.020 10.570 -8.005 1.00 77.25 411 LEU A O 1
ATOM 3465 N N . ASP A 1 412 ? 9.455 11.492 -9.986 1.00 81.38 412 ASP A N 1
ATOM 3466 C CA . ASP A 1 412 ? 8.133 12.100 -10.111 1.00 81.38 412 ASP A CA 1
ATOM 3467 C C . ASP A 1 412 ? 7.016 11.046 -10.062 1.00 81.38 412 ASP A C 1
ATOM 3469 O O . ASP A 1 412 ? 6.068 11.241 -9.309 1.00 81.38 412 ASP A O 1
ATOM 3473 N N . PHE A 1 413 ? 7.183 9.918 -10.760 1.00 80.88 413 PHE A N 1
ATOM 3474 C CA . PHE A 1 413 ? 6.217 8.814 -10.782 1.00 80.88 413 PHE A CA 1
ATOM 3475 C C . PHE A 1 413 ? 5.986 8.179 -9.399 1.00 80.88 413 PHE A C 1
ATOM 3477 O O . PHE A 1 413 ? 4.848 7.948 -9.013 1.00 80.88 413 PHE A O 1
ATOM 3484 N N . ILE A 1 414 ? 7.048 7.957 -8.616 1.00 77.88 414 ILE A N 1
ATOM 3485 C CA . ILE A 1 414 ? 6.943 7.343 -7.275 1.00 77.88 414 ILE A CA 1
ATOM 3486 C C . ILE A 1 414 ? 6.104 8.210 -6.325 1.00 77.88 414 ILE A C 1
ATOM 3488 O O . ILE A 1 414 ? 5.333 7.706 -5.517 1.00 77.88 414 ILE A O 1
ATOM 3492 N N . PHE A 1 415 ? 6.219 9.535 -6.441 1.00 78.69 415 PHE A N 1
ATOM 3493 C CA . PHE A 1 415 ? 5.465 10.480 -5.612 1.00 78.69 415 PHE A CA 1
ATOM 3494 C C . PHE A 1 415 ? 4.068 10.818 -6.178 1.00 78.69 415 PHE A C 1
ATOM 3496 O O . PHE A 1 415 ? 3.383 11.670 -5.608 1.00 78.69 415 PHE A O 1
ATOM 3503 N N . GLU A 1 416 ? 3.649 10.198 -7.289 1.00 78.69 416 GLU A N 1
ATOM 3504 C CA . GLU A 1 416 ? 2.286 10.292 -7.841 1.00 78.69 416 GLU A CA 1
ATOM 3505 C C . GLU A 1 416 ? 1.359 9.173 -7.336 1.00 78.69 416 GLU A C 1
ATOM 3507 O O . GLU A 1 416 ? 0.138 9.302 -7.446 1.00 78.69 416 GLU A O 1
ATOM 3512 N N . GLU A 1 417 ? 1.906 8.102 -6.754 1.00 73.75 417 GLU A N 1
ATOM 3513 C CA . GLU A 1 417 ? 1.118 6.997 -6.208 1.00 73.75 417 GLU A CA 1
ATOM 3514 C C . GLU A 1 417 ? 0.361 7.371 -4.920 1.00 73.75 417 GLU A C 1
ATOM 3516 O O . GLU A 1 417 ? 0.756 8.241 -4.139 1.00 73.75 417 GLU A O 1
ATOM 3521 N N . GLU A 1 418 ? -0.763 6.690 -4.682 1.00 75.06 418 GLU A N 1
ATOM 3522 C CA . GLU A 1 418 ? -1.583 6.904 -3.490 1.00 75.06 418 GLU A CA 1
ATOM 3523 C C . GLU A 1 418 ? -0.869 6.397 -2.222 1.00 75.06 418 GLU A C 1
ATOM 3525 O O . GLU A 1 418 ? -0.470 5.235 -2.128 1.00 75.06 418 GLU A O 1
ATOM 3530 N N . ILE A 1 419 ? -0.758 7.261 -1.207 1.00 80.31 419 ILE A N 1
ATOM 3531 C CA . ILE A 1 419 ? -0.066 6.958 0.054 1.00 80.31 419 ILE A CA 1
ATOM 3532 C C . ILE A 1 419 ? -0.935 6.035 0.915 1.00 80.31 419 ILE A C 1
ATOM 3534 O O . ILE A 1 419 ? -1.898 6.477 1.556 1.00 80.31 419 ILE A O 1
ATOM 3538 N N . LYS A 1 420 ? -0.561 4.755 0.981 1.00 83.31 420 LYS A N 1
ATOM 3539 C CA . LYS A 1 420 ? -1.248 3.730 1.778 1.00 83.31 420 LYS A CA 1
ATOM 3540 C C . LYS A 1 420 ? -0.434 3.370 3.018 1.00 83.31 420 LYS A C 1
ATOM 3542 O O . LYS A 1 420 ? 0.790 3.458 3.030 1.00 83.31 420 LYS A O 1
ATOM 3547 N N . CYS A 1 421 ? -1.129 2.977 4.083 1.00 83.81 421 CYS A N 1
ATOM 3548 C CA . CYS A 1 421 ? -0.487 2.387 5.258 1.00 83.81 421 CYS A CA 1
ATOM 3549 C C . CYS A 1 421 ? -0.256 0.900 4.994 1.00 83.81 421 CYS A C 1
ATOM 3551 O O . CYS A 1 421 ? -1.199 0.216 4.598 1.00 83.81 421 CYS A O 1
ATOM 3553 N N . ASP A 1 422 ? 0.952 0.412 5.254 1.00 82.88 422 ASP A N 1
ATOM 3554 C CA . ASP A 1 422 ? 1.274 -1.011 5.301 1.00 82.88 422 ASP A CA 1
ATOM 3555 C C . ASP A 1 422 ? 1.326 -1.458 6.775 1.00 82.88 422 ASP A C 1
ATOM 3557 O O . ASP A 1 422 ? 2.313 -1.198 7.469 1.00 82.88 422 ASP A O 1
ATOM 3561 N N . PRO A 1 423 ? 0.268 -2.111 7.295 1.00 75.75 423 PRO A N 1
ATOM 3562 C CA . PRO A 1 423 ? 0.216 -2.523 8.694 1.00 75.75 423 PRO A CA 1
ATOM 3563 C C . PRO A 1 423 ? 1.219 -3.631 9.027 1.00 75.75 423 PRO A C 1
ATOM 3565 O O . PRO A 1 423 ? 1.607 -3.755 10.185 1.00 75.75 423 PRO A O 1
ATOM 3568 N N . ASN A 1 424 ? 1.625 -4.437 8.037 1.00 80.44 424 ASN A N 1
ATOM 3569 C CA . ASN A 1 424 ? 2.530 -5.567 8.252 1.00 80.44 424 ASN A CA 1
ATOM 3570 C C . ASN A 1 424 ? 3.954 -5.072 8.499 1.00 80.44 424 ASN A C 1
ATOM 3572 O O . ASN A 1 424 ? 4.633 -5.562 9.398 1.00 80.44 424 ASN A O 1
ATOM 3576 N N . ASN A 1 425 ? 4.377 -4.074 7.721 1.00 80.38 425 ASN A N 1
ATOM 3577 C CA . ASN A 1 425 ? 5.701 -3.470 7.839 1.00 80.38 425 ASN A CA 1
ATOM 3578 C C . ASN A 1 425 ? 5.730 -2.244 8.764 1.00 80.38 425 ASN A C 1
ATOM 3580 O O . ASN A 1 425 ? 6.806 -1.721 9.031 1.00 80.38 425 ASN A O 1
ATOM 3584 N N . LYS A 1 426 ? 4.570 -1.797 9.271 1.00 84.44 426 LYS A N 1
ATOM 3585 C CA . LYS A 1 426 ? 4.405 -0.585 10.095 1.00 84.44 426 LYS A CA 1
ATOM 3586 C C . LYS A 1 426 ? 4.968 0.683 9.435 1.00 84.44 426 LYS A C 1
ATOM 3588 O O . LYS A 1 426 ? 5.558 1.539 10.094 1.00 84.44 426 LYS A O 1
ATOM 3593 N N . THR A 1 427 ? 4.792 0.799 8.123 1.00 87.62 427 THR A N 1
ATOM 3594 C CA . THR A 1 427 ? 5.354 1.880 7.303 1.00 87.62 427 THR A CA 1
ATOM 3595 C C . THR A 1 427 ? 4.325 2.418 6.311 1.00 87.62 427 THR A C 1
ATOM 3597 O O . THR A 1 427 ? 3.231 1.875 6.139 1.00 87.62 427 THR A O 1
ATOM 3600 N N . LEU A 1 428 ? 4.651 3.539 5.666 1.00 87.12 428 LEU A N 1
ATOM 3601 C CA . LEU A 1 428 ? 3.922 3.994 4.484 1.00 87.12 428 LEU A CA 1
ATOM 3602 C C . LEU A 1 428 ? 4.433 3.243 3.252 1.00 87.12 428 LEU A C 1
ATOM 3604 O O . LEU A 1 428 ? 5.633 3.000 3.147 1.00 87.12 428 LEU A O 1
ATOM 3608 N N . SER A 1 429 ? 3.546 2.931 2.303 1.00 85.75 429 SER A N 1
ATOM 3609 C CA . SER A 1 429 ? 3.896 2.205 1.070 1.00 85.75 429 SER A CA 1
ATOM 3610 C C . SER A 1 429 ? 5.070 2.847 0.323 1.00 85.75 429 SER A C 1
ATOM 3612 O O . SER A 1 429 ? 6.011 2.157 -0.050 1.00 85.75 429 SER A O 1
ATOM 3614 N N . ILE A 1 430 ? 5.060 4.180 0.222 1.00 85.56 430 ILE A N 1
ATOM 3615 C CA . ILE A 1 430 ? 6.087 4.976 -0.463 1.00 85.56 430 ILE A CA 1
ATOM 3616 C C . ILE A 1 430 ? 7.463 4.935 0.220 1.00 85.56 430 ILE A C 1
ATOM 3618 O O . ILE A 1 430 ? 8.479 5.246 -0.399 1.00 85.56 430 ILE A O 1
ATOM 3622 N N . TYR A 1 431 ? 7.530 4.577 1.507 1.00 86.44 431 TYR A N 1
ATOM 3623 C CA . TYR A 1 431 ? 8.778 4.667 2.262 1.00 86.44 431 TYR A CA 1
ATOM 3624 C C . TYR A 1 431 ? 9.847 3.716 1.717 1.00 86.44 431 TYR A C 1
ATOM 3626 O O . TYR A 1 431 ? 11.006 4.106 1.591 1.00 86.44 431 TYR A O 1
ATOM 3634 N N . LYS A 1 432 ? 9.448 2.501 1.326 1.00 83.06 432 LYS A N 1
ATOM 3635 C CA . LYS A 1 432 ? 10.364 1.503 0.767 1.00 83.06 432 LYS A CA 1
ATOM 3636 C C . LYS A 1 432 ? 11.000 1.987 -0.537 1.00 83.06 432 LYS A C 1
ATOM 3638 O O . LYS A 1 432 ? 12.210 1.873 -0.703 1.00 83.06 432 LYS A O 1
ATOM 3643 N N . ASP A 1 433 ? 10.208 2.602 -1.411 1.00 82.94 433 ASP A N 1
ATOM 3644 C CA . ASP A 1 433 ? 10.712 3.143 -2.674 1.00 82.94 433 ASP A CA 1
ATOM 3645 C C . ASP A 1 433 ? 11.704 4.289 -2.436 1.00 82.94 433 ASP A C 1
ATOM 3647 O O . ASP A 1 433 ? 12.732 4.376 -3.111 1.00 82.94 433 ASP A O 1
ATOM 3651 N N . ILE A 1 434 ? 11.442 5.146 -1.439 1.00 82.06 434 ILE A N 1
ATOM 3652 C CA . ILE A 1 434 ? 12.370 6.218 -1.052 1.00 82.06 434 ILE A CA 1
ATOM 3653 C C . ILE A 1 434 ? 13.675 5.634 -0.488 1.00 82.06 434 ILE A C 1
ATOM 3655 O O . ILE A 1 434 ? 14.751 6.091 -0.876 1.00 82.06 434 ILE A O 1
ATOM 3659 N N . GLN A 1 435 ? 13.609 4.611 0.368 1.00 81.81 435 GLN A N 1
ATOM 3660 C CA . GLN A 1 435 ? 14.803 3.934 0.886 1.00 81.81 435 GLN A CA 1
ATOM 3661 C C . GLN A 1 435 ? 15.634 3.301 -0.236 1.00 81.81 435 GLN A C 1
ATOM 3663 O O . GLN A 1 435 ? 16.852 3.479 -0.267 1.00 81.81 435 GLN A O 1
ATOM 3668 N N . ASP A 1 436 ? 14.997 2.622 -1.192 1.00 79.81 436 ASP A N 1
ATOM 3669 C CA . ASP A 1 436 ? 15.684 2.008 -2.333 1.00 79.81 436 ASP A CA 1
ATOM 3670 C C . ASP A 1 436 ? 16.422 3.065 -3.177 1.00 79.81 436 ASP A C 1
ATOM 3672 O O . ASP A 1 436 ? 17.553 2.843 -3.625 1.00 79.81 436 ASP A O 1
ATOM 3676 N N . ILE A 1 437 ? 15.832 4.254 -3.347 1.00 76.06 437 ILE A N 1
ATOM 3677 C CA . ILE A 1 437 ? 16.483 5.397 -4.005 1.00 76.06 437 ILE A CA 1
ATOM 3678 C C . ILE A 1 437 ? 17.700 5.876 -3.207 1.00 76.06 437 ILE A C 1
ATOM 3680 O O . ILE A 1 437 ? 18.765 6.099 -3.790 1.00 76.06 437 ILE A O 1
ATOM 3684 N N . LEU A 1 438 ? 17.552 6.066 -1.894 1.00 74.12 438 LEU A N 1
ATOM 3685 C CA . LEU A 1 438 ? 18.625 6.564 -1.029 1.00 74.12 438 LEU A CA 1
ATOM 3686 C C . LEU A 1 438 ? 19.793 5.576 -0.960 1.00 74.12 438 LEU A C 1
ATOM 3688 O O . LEU A 1 438 ? 20.955 5.985 -1.021 1.00 74.12 438 LEU A O 1
ATOM 3692 N N . GLN A 1 439 ? 19.509 4.274 -0.929 1.00 73.12 439 GLN A N 1
ATOM 3693 C CA . GLN A 1 439 ? 20.529 3.230 -0.996 1.00 73.12 439 GLN A CA 1
ATOM 3694 C C . GLN A 1 439 ? 21.275 3.249 -2.332 1.00 73.12 439 GLN A C 1
ATOM 3696 O O . GLN A 1 439 ? 22.501 3.197 -2.330 1.00 73.12 439 GLN A O 1
ATOM 3701 N N . GLN A 1 440 ? 20.580 3.400 -3.466 1.00 67.69 440 GLN A N 1
ATOM 3702 C CA . GLN A 1 440 ? 21.224 3.505 -4.785 1.00 67.69 440 GLN A CA 1
ATOM 3703 C C . GLN A 1 440 ? 22.154 4.724 -4.910 1.00 67.69 440 GLN A C 1
ATOM 3705 O O . GLN A 1 440 ? 23.110 4.682 -5.686 1.00 67.69 440 GLN A O 1
ATOM 3710 N N . GLN A 1 441 ? 21.900 5.798 -4.155 1.00 63.72 441 GLN A N 1
ATOM 3711 C CA . GLN A 1 441 ? 22.726 7.011 -4.161 1.00 63.72 441 GLN A CA 1
ATOM 3712 C C . GLN A 1 441 ? 23.999 6.888 -3.312 1.00 63.72 441 GLN A C 1
ATOM 3714 O O . GLN A 1 441 ? 25.014 7.480 -3.669 1.00 63.72 441 GLN A O 1
ATOM 3719 N N . LYS A 1 442 ? 23.996 6.087 -2.235 1.00 57.56 442 LYS A N 1
ATOM 3720 C CA . LYS A 1 442 ? 25.160 5.914 -1.337 1.00 57.56 442 LYS A CA 1
ATOM 3721 C C . LYS A 1 442 ? 26.373 5.219 -1.996 1.00 57.56 442 LYS A C 1
ATOM 3723 O O . LYS A 1 442 ? 27.439 5.197 -1.396 1.00 57.56 442 LYS A O 1
ATOM 3728 N N . PHE A 1 443 ? 26.246 4.673 -3.212 1.00 46.09 443 PHE A N 1
ATOM 3729 C CA . PHE A 1 443 ? 27.293 3.876 -3.878 1.00 46.09 443 PHE A CA 1
ATOM 3730 C C . PHE A 1 443 ? 28.195 4.627 -4.885 1.00 46.09 443 PHE A C 1
ATOM 3732 O O . PHE A 1 443 ? 29.049 3.982 -5.489 1.00 46.09 443 PHE A O 1
ATOM 3739 N N . ASN A 1 444 ? 28.062 5.947 -5.086 1.00 50.38 444 ASN A N 1
ATOM 3740 C CA . ASN A 1 444 ? 28.852 6.680 -6.097 1.00 50.38 444 ASN A CA 1
ATOM 3741 C C . ASN A 1 444 ? 29.558 7.935 -5.537 1.00 50.38 444 ASN A C 1
ATOM 3743 O O . ASN A 1 444 ? 29.093 9.053 -5.729 1.00 50.38 444 ASN A O 1
ATOM 3747 N N . ASP A 1 445 ? 30.729 7.775 -4.915 1.00 47.16 445 ASP A N 1
ATOM 3748 C CA . ASP A 1 445 ? 31.522 8.899 -4.367 1.00 47.16 445 ASP A CA 1
ATOM 3749 C C . ASP A 1 445 ? 32.098 9.870 -5.431 1.00 47.16 445 ASP A C 1
ATOM 3751 O O . ASP A 1 445 ? 32.487 11.000 -5.113 1.00 47.16 445 ASP A O 1
ATOM 3755 N N . ASP A 1 446 ? 32.101 9.483 -6.713 1.00 48.38 446 ASP A N 1
ATOM 3756 C CA . ASP A 1 446 ? 32.751 10.236 -7.798 1.00 48.38 446 ASP A CA 1
ATOM 3757 C C . ASP A 1 446 ? 31.832 11.232 -8.554 1.00 48.38 446 ASP A C 1
ATOM 3759 O O . ASP A 1 446 ? 32.304 11.945 -9.442 1.00 48.38 446 ASP A O 1
ATOM 3763 N N . GLN A 1 447 ? 30.534 11.356 -8.218 1.00 54.38 447 GLN A N 1
ATOM 3764 C CA . GLN A 1 447 ? 29.561 12.196 -8.961 1.00 54.38 447 GLN A CA 1
ATOM 3765 C C . GLN A 1 447 ? 28.886 13.323 -8.146 1.00 54.38 447 GLN A C 1
ATOM 3767 O O . GLN A 1 447 ? 27.726 13.675 -8.371 1.00 54.38 447 GLN A O 1
ATOM 3772 N N . LYS A 1 448 ? 29.658 14.016 -7.296 1.00 57.41 448 LYS A N 1
ATOM 3773 C CA . LYS A 1 448 ? 29.195 15.072 -6.359 1.00 57.41 448 LYS A CA 1
ATOM 3774 C C . LYS A 1 448 ? 28.191 16.111 -6.903 1.00 57.41 448 LYS A C 1
ATOM 3776 O O . LYS A 1 448 ? 27.367 16.604 -6.138 1.00 57.41 448 LYS A O 1
ATOM 3781 N N . SER A 1 449 ? 28.248 16.488 -8.186 1.00 56.47 449 SER A N 1
ATOM 3782 C CA . SER A 1 449 ? 27.308 17.465 -8.780 1.00 56.47 449 SER A CA 1
ATOM 3783 C C . SER A 1 449 ? 25.967 16.841 -9.206 1.00 56.47 449 SER A C 1
ATOM 3785 O O . SER A 1 449 ? 24.905 17.407 -8.935 1.00 56.47 449 SER A O 1
ATOM 3787 N N . TYR A 1 450 ? 25.999 15.653 -9.824 1.00 59.81 450 TYR A N 1
ATOM 3788 C CA . TYR A 1 450 ? 24.800 14.914 -10.243 1.00 59.81 450 TYR A CA 1
ATOM 3789 C C . TYR A 1 450 ? 23.949 14.532 -9.028 1.00 59.81 450 TYR A C 1
ATOM 3791 O O . TYR A 1 450 ? 22.742 14.797 -9.008 1.00 59.81 450 TYR A O 1
ATOM 3799 N N . ASP A 1 451 ? 24.600 14.015 -7.985 1.00 65.56 451 ASP A N 1
ATOM 3800 C CA . ASP A 1 451 ? 23.928 13.571 -6.765 1.00 65.56 451 ASP A CA 1
ATOM 3801 C C . ASP A 1 451 ? 23.321 14.752 -6.002 1.00 65.56 451 ASP A C 1
ATOM 3803 O O . ASP A 1 451 ? 22.166 14.692 -5.589 1.00 65.56 451 ASP A O 1
ATOM 3807 N N . LYS A 1 452 ? 24.013 15.899 -5.934 1.00 71.25 452 LYS A N 1
ATOM 3808 C CA . LYS A 1 452 ? 23.483 17.109 -5.281 1.00 71.25 452 LYS A CA 1
ATOM 3809 C C . LYS A 1 452 ? 22.192 17.620 -5.932 1.00 71.25 452 LYS A C 1
ATOM 3811 O O . LYS A 1 452 ? 21.262 18.028 -5.233 1.00 71.25 452 LYS A O 1
ATOM 3816 N N . HIS A 1 453 ? 22.104 17.601 -7.262 1.00 72.88 453 HIS A N 1
ATOM 3817 C CA . HIS A 1 453 ? 20.890 18.012 -7.971 1.00 72.88 453 HIS A CA 1
ATOM 3818 C C . HIS A 1 453 ? 19.741 17.008 -7.819 1.00 72.88 453 HIS A C 1
ATOM 3820 O O . HIS A 1 453 ? 18.579 17.426 -7.777 1.00 72.88 453 HIS A O 1
ATOM 3826 N N . LEU A 1 454 ? 20.045 15.710 -7.742 1.00 73.19 454 LEU A N 1
ATOM 3827 C CA . LEU A 1 454 ? 19.044 14.670 -7.519 1.00 73.19 454 LEU A CA 1
ATOM 3828 C C . LEU A 1 454 ? 18.498 14.723 -6.083 1.00 73.19 454 LEU A C 1
ATOM 3830 O O . LEU A 1 454 ? 17.282 14.755 -5.909 1.00 73.19 454 LEU A O 1
ATOM 3834 N N . VAL A 1 455 ? 19.376 14.842 -5.081 1.00 73.81 455 VAL A N 1
ATOM 3835 C CA . VAL A 1 455 ? 19.025 15.023 -3.660 1.00 73.81 455 VAL A CA 1
ATOM 3836 C C . VAL A 1 455 ? 18.188 16.286 -3.466 1.00 73.81 455 VAL A C 1
ATOM 3838 O O . VAL A 1 455 ? 17.158 16.254 -2.802 1.00 73.81 455 VAL A O 1
ATOM 3841 N N . SER A 1 456 ? 18.547 17.396 -4.121 1.00 80.81 456 SER A N 1
ATOM 3842 C CA . SER A 1 456 ? 17.734 18.618 -4.081 1.00 80.81 456 SER A CA 1
ATOM 3843 C C . SER A 1 456 ? 16.323 18.413 -4.654 1.00 80.81 456 SER A C 1
ATOM 3845 O O . SER A 1 456 ? 15.356 18.955 -4.117 1.00 80.81 456 SER A O 1
ATOM 3847 N N . HIS A 1 457 ? 16.176 17.632 -5.732 1.00 83.56 457 HIS A N 1
ATOM 3848 C CA . HIS A 1 457 ? 14.858 17.296 -6.292 1.00 83.56 457 HIS A CA 1
ATOM 3849 C C . HIS A 1 457 ? 14.068 16.370 -5.364 1.00 83.56 457 HIS A C 1
ATOM 3851 O O . HIS A 1 457 ? 12.880 16.603 -5.149 1.00 83.56 457 HIS A O 1
ATOM 3857 N N . LEU A 1 458 ? 14.731 15.374 -4.772 1.00 82.06 458 LEU A N 1
ATOM 3858 C CA . LEU A 1 458 ? 14.142 14.462 -3.794 1.00 82.06 458 LEU A CA 1
ATOM 3859 C C . LEU A 1 458 ? 13.635 15.220 -2.558 1.00 82.06 458 LEU A C 1
ATOM 3861 O O . LEU A 1 458 ? 12.475 15.060 -2.191 1.00 82.06 458 LEU A O 1
ATOM 3865 N N . ASN A 1 459 ? 14.431 16.132 -1.993 1.00 81.12 459 ASN A N 1
ATOM 3866 C CA . ASN A 1 459 ? 14.023 16.966 -0.858 1.00 81.12 459 ASN A CA 1
ATOM 3867 C C . ASN A 1 459 ? 12.778 17.801 -1.177 1.00 81.12 459 ASN A C 1
ATOM 3869 O O . ASN A 1 459 ? 11.852 17.860 -0.373 1.00 81.12 459 ASN A O 1
ATOM 3873 N N . LYS A 1 460 ? 12.694 18.393 -2.378 1.00 85.81 460 LYS A N 1
ATOM 3874 C CA . LYS A 1 460 ? 11.483 19.117 -2.810 1.00 85.81 460 LYS A CA 1
ATOM 3875 C C . LYS A 1 460 ? 10.248 18.215 -2.842 1.00 85.81 460 LYS A C 1
ATOM 3877 O O . LYS A 1 460 ? 9.155 18.666 -2.508 1.00 85.81 460 LYS A O 1
ATOM 3882 N N . LYS A 1 461 ? 10.407 16.954 -3.249 1.00 87.62 461 LYS A N 1
ATOM 3883 C CA . LYS A 1 461 ? 9.316 15.972 -3.273 1.00 87.62 461 LYS A CA 1
ATOM 3884 C C . LYS A 1 461 ? 8.923 15.513 -1.875 1.00 87.62 461 LYS A C 1
ATOM 3886 O O . LYS A 1 461 ? 7.730 15.458 -1.600 1.00 87.62 461 LYS A O 1
ATOM 3891 N N . ILE A 1 462 ? 9.890 15.292 -0.986 1.00 85.25 462 ILE A N 1
ATOM 3892 C CA . ILE A 1 462 ? 9.649 14.968 0.428 1.00 85.25 462 ILE A CA 1
ATOM 3893 C C . ILE A 1 462 ? 8.899 16.105 1.130 1.00 85.25 462 ILE A C 1
ATOM 3895 O O . ILE A 1 462 ? 7.938 15.834 1.838 1.00 85.25 462 ILE A O 1
ATOM 3899 N N . ILE A 1 463 ? 9.261 17.370 0.889 1.00 85.06 463 ILE A N 1
ATOM 3900 C CA . ILE A 1 463 ? 8.536 18.521 1.458 1.00 85.06 463 ILE A CA 1
ATOM 3901 C C . ILE A 1 463 ? 7.083 18.535 0.976 1.00 85.06 463 ILE A C 1
ATOM 3903 O O . ILE A 1 463 ? 6.169 18.674 1.781 1.00 85.06 463 ILE A O 1
ATOM 3907 N N . LYS A 1 464 ? 6.846 18.337 -0.326 1.00 87.69 464 LYS A N 1
ATOM 3908 C CA . LYS A 1 464 ? 5.481 18.288 -0.868 1.00 87.69 464 LYS A CA 1
ATOM 3909 C C . LYS A 1 464 ? 4.681 17.105 -0.305 1.00 87.69 464 LYS A C 1
ATOM 3911 O O . LYS A 1 464 ? 3.492 17.234 -0.029 1.00 87.69 464 LYS A O 1
ATOM 3916 N N . LEU A 1 465 ? 5.332 15.955 -0.131 1.00 87.81 465 LEU A N 1
ATOM 3917 C CA . LEU A 1 465 ? 4.748 14.779 0.511 1.00 87.81 465 LEU A CA 1
ATOM 3918 C C . LEU A 1 465 ? 4.363 15.086 1.964 1.00 87.81 465 LEU A C 1
ATOM 3920 O O . LEU A 1 465 ? 3.246 14.780 2.375 1.00 87.81 465 LEU A O 1
ATOM 3924 N N . PHE A 1 466 ? 5.260 15.732 2.709 1.00 87.94 466 PHE A N 1
ATOM 3925 C CA . PHE A 1 466 ? 5.004 16.223 4.058 1.00 87.94 466 PHE A CA 1
ATOM 3926 C C . PHE A 1 466 ? 3.796 17.154 4.095 1.00 87.94 466 PHE A C 1
ATOM 3928 O O . PHE A 1 466 ? 2.892 16.899 4.880 1.00 87.94 466 PHE A O 1
ATOM 3935 N N . GLU A 1 467 ? 3.729 18.169 3.231 1.00 86.19 467 GLU A N 1
ATOM 3936 C CA . GLU A 1 467 ? 2.600 19.108 3.182 1.00 86.19 467 GLU A CA 1
ATOM 3937 C C . GLU A 1 467 ? 1.266 18.382 2.958 1.00 86.19 467 GLU A C 1
ATOM 3939 O O . GLU A 1 467 ? 0.307 18.615 3.693 1.00 86.19 467 GLU A O 1
ATOM 3944 N N . ASN A 1 468 ? 1.225 17.450 2.000 1.00 88.12 468 ASN A N 1
ATOM 3945 C CA . ASN A 1 468 ? 0.027 16.667 1.698 1.00 88.12 468 ASN A CA 1
ATOM 3946 C C . ASN A 1 468 ? -0.426 15.816 2.895 1.00 88.12 468 ASN A C 1
ATOM 3948 O O . ASN A 1 468 ? -1.602 15.833 3.255 1.00 88.12 468 ASN A O 1
ATOM 3952 N N . ILE A 1 469 ? 0.500 15.078 3.518 1.00 88.88 469 ILE A N 1
ATOM 3953 C CA . ILE A 1 469 ? 0.198 14.226 4.678 1.00 88.88 469 ILE A CA 1
ATOM 3954 C C . ILE A 1 469 ? -0.210 15.088 5.879 1.00 88.88 469 ILE A C 1
ATOM 3956 O O . ILE A 1 469 ? -1.159 14.755 6.591 1.00 88.88 469 ILE A O 1
ATOM 3960 N N . PHE A 1 470 ? 0.494 16.195 6.109 1.00 88.19 470 PHE A N 1
ATOM 3961 C CA . PHE A 1 470 ? 0.245 17.107 7.217 1.00 88.19 470 PHE A CA 1
ATOM 3962 C C . PHE A 1 470 ? -1.162 17.702 7.135 1.00 88.19 470 PHE A C 1
ATOM 3964 O O . PHE A 1 470 ? -1.903 17.644 8.114 1.00 88.19 470 PHE A O 1
ATOM 3971 N N . ASP A 1 471 ? -1.553 18.205 5.962 1.00 85.25 471 ASP A N 1
ATOM 3972 C CA . ASP A 1 471 ? -2.883 18.775 5.726 1.00 85.25 471 ASP A CA 1
ATOM 3973 C C . ASP A 1 471 ? -4.005 17.730 5.839 1.00 85.25 471 ASP A C 1
ATOM 3975 O O . ASP A 1 471 ? -5.115 18.045 6.273 1.00 85.25 471 ASP A O 1
ATOM 3979 N N . GLU A 1 472 ? -3.730 16.481 5.459 1.00 86.75 472 GLU A N 1
ATOM 3980 C CA . GLU A 1 472 ? -4.693 15.385 5.563 1.00 86.75 472 GLU A CA 1
ATOM 3981 C C . GLU A 1 472 ? -4.942 14.965 7.023 1.00 86.75 472 GLU A C 1
ATOM 3983 O O . GLU A 1 472 ? -6.082 14.695 7.419 1.00 86.75 472 GLU A O 1
ATOM 3988 N N . ILE A 1 473 ? -3.879 14.886 7.827 1.00 88.56 473 ILE A N 1
ATOM 3989 C CA . ILE A 1 473 ? -3.932 14.386 9.207 1.00 88.56 473 ILE A CA 1
ATOM 3990 C C . ILE A 1 473 ? -4.357 15.493 10.175 1.00 88.56 473 ILE A C 1
ATOM 3992 O O . ILE A 1 473 ? -5.255 15.285 10.999 1.00 88.56 473 ILE A O 1
ATOM 3996 N N . PHE A 1 474 ? -3.743 16.672 10.083 1.00 87.56 474 PHE A N 1
ATOM 3997 C CA . PHE A 1 474 ? -3.924 17.760 11.038 1.00 87.56 474 PHE A CA 1
ATOM 3998 C C . PHE A 1 474 ? -4.914 18.796 10.505 1.00 87.56 474 PHE A C 1
ATOM 4000 O O . PHE A 1 474 ? -4.556 19.792 9.887 1.00 87.56 474 PHE A O 1
ATOM 4007 N N . VAL A 1 475 ? -6.198 18.583 10.792 1.00 82.31 475 VAL A N 1
ATOM 4008 C CA . VAL A 1 475 ? -7.284 19.493 10.369 1.00 82.31 475 VAL A CA 1
ATOM 4009 C C . VAL A 1 475 ? -7.604 20.547 11.444 1.00 82.31 475 VAL A C 1
ATOM 4011 O O . VAL A 1 475 ? -8.253 21.564 11.183 1.00 82.31 475 VAL A O 1
ATOM 4014 N N . SER A 1 476 ? -7.168 20.321 12.686 1.00 81.56 476 SER A N 1
ATOM 4015 C CA . SER A 1 476 ? -7.487 21.197 13.813 1.00 81.56 476 SER A CA 1
ATOM 4016 C C . SER A 1 476 ? -6.708 22.510 13.769 1.00 81.56 476 SER A C 1
ATOM 4018 O O . SER A 1 476 ? -5.488 22.526 13.893 1.00 81.56 476 SER A O 1
ATOM 4020 N N . LYS A 1 477 ? -7.424 23.640 13.741 1.00 75.06 477 LYS A N 1
ATOM 4021 C CA . LYS A 1 477 ? -6.830 24.990 13.832 1.00 75.06 477 LYS A CA 1
ATOM 4022 C C . LYS A 1 477 ? -6.107 25.273 15.156 1.00 75.06 477 LYS A C 1
ATOM 4024 O O . LYS A 1 477 ? -5.429 26.284 15.256 1.00 75.06 477 LYS A O 1
ATOM 4029 N N . ILE A 1 478 ? -6.324 24.446 16.182 1.00 75.25 478 ILE A N 1
ATOM 4030 C CA . ILE A 1 478 ? -5.646 24.555 17.485 1.00 75.25 478 ILE A CA 1
ATOM 4031 C C . ILE A 1 478 ? -4.258 23.899 17.416 1.00 75.25 478 ILE A C 1
ATOM 4033 O O . ILE A 1 478 ? -3.332 24.320 18.099 1.00 75.25 478 ILE A O 1
ATOM 4037 N N . VAL A 1 479 ? -4.123 22.872 16.577 1.00 73.88 479 VAL A N 1
ATOM 4038 C CA . VAL A 1 479 ? -2.913 22.053 16.438 1.00 73.88 479 VAL A CA 1
ATOM 4039 C C . VAL A 1 479 ? -2.024 22.583 15.322 1.00 73.88 479 VAL A C 1
ATOM 4041 O O . VAL A 1 479 ? -0.809 22.648 15.484 1.00 73.88 479 VAL A O 1
ATOM 4044 N N . VAL A 1 480 ? -2.635 22.992 14.209 1.00 70.50 480 VAL A N 1
ATOM 4045 C CA . VAL A 1 480 ? -1.939 23.496 13.027 1.00 70.50 480 VAL A CA 1
ATOM 4046 C C . VAL A 1 480 ? -1.363 24.887 13.317 1.00 70.50 480 VAL A C 1
ATOM 4048 O O . VAL A 1 480 ? -2.138 25.821 13.551 1.00 70.50 480 VAL A O 1
ATOM 4051 N N . PRO A 1 481 ? -0.029 25.067 13.273 1.00 66.00 481 PRO A N 1
ATOM 4052 C CA . PRO A 1 481 ? 0.574 26.393 13.313 1.00 66.00 481 PRO A CA 1
ATOM 4053 C C . PRO A 1 481 ? 0.152 27.199 12.078 1.00 66.00 481 PRO A C 1
ATOM 4055 O O . PRO A 1 481 ? -0.136 26.630 11.026 1.00 66.00 481 PRO A O 1
ATOM 4058 N N . ASP A 1 482 ? 0.169 28.533 12.156 1.00 63.84 482 ASP A N 1
ATOM 4059 C CA . ASP A 1 482 ? -0.003 29.367 10.958 1.00 63.84 482 ASP A CA 1
ATOM 4060 C C . ASP A 1 482 ? 1.001 28.921 9.876 1.00 63.84 482 ASP A C 1
ATOM 4062 O O . ASP A 1 482 ? 2.206 28.871 10.134 1.00 63.84 482 ASP A O 1
ATOM 4066 N N . ARG A 1 483 ? 0.519 28.597 8.665 1.00 60.25 483 ARG A N 1
ATOM 4067 C CA . ARG A 1 483 ? 1.343 28.084 7.553 1.00 60.25 483 ARG A CA 1
ATOM 4068 C C . ARG A 1 483 ? 2.549 28.970 7.253 1.00 60.25 483 ARG A C 1
ATOM 4070 O O . ARG A 1 483 ? 3.595 28.467 6.857 1.00 60.25 483 ARG A O 1
ATOM 4077 N N . LYS A 1 484 ? 2.436 30.282 7.489 1.00 55.41 484 LYS A N 1
ATOM 4078 C CA . LYS A 1 484 ? 3.554 31.226 7.333 1.00 55.41 484 LYS A CA 1
ATOM 4079 C C . LYS A 1 484 ? 4.675 30.988 8.350 1.00 55.41 484 LYS A C 1
ATOM 4081 O O . LYS A 1 484 ? 5.839 31.193 8.027 1.00 55.41 484 LYS A O 1
ATOM 4086 N N . LYS A 1 485 ? 4.340 30.512 9.551 1.00 56.62 485 LYS A N 1
ATOM 4087 C CA . LYS A 1 485 ? 5.292 30.140 10.606 1.00 56.62 485 LYS A CA 1
ATOM 4088 C C . LYS A 1 485 ? 5.901 28.755 10.367 1.00 56.62 485 LYS A C 1
ATOM 4090 O O . LYS A 1 485 ? 7.040 28.548 10.761 1.00 56.62 485 LYS A O 1
ATOM 4095 N N . ILE A 1 486 ? 5.207 27.849 9.661 1.00 56.81 486 ILE A N 1
ATOM 4096 C CA . ILE A 1 486 ? 5.701 26.493 9.342 1.00 56.81 486 ILE A CA 1
ATOM 4097 C C . ILE A 1 486 ? 7.027 26.525 8.557 1.00 56.81 486 ILE A C 1
ATOM 4099 O O . ILE A 1 486 ? 7.841 25.626 8.758 1.00 56.81 486 ILE A O 1
ATOM 4103 N N . PHE A 1 487 ? 7.307 27.579 7.765 1.00 54.19 487 PHE A N 1
ATOM 4104 C CA . PHE A 1 487 ? 8.521 27.692 6.929 1.00 54.19 487 PHE A CA 1
ATOM 4105 C C . PHE A 1 487 ? 9.482 28.877 7.206 1.00 54.19 487 PHE A C 1
ATOM 4107 O O . PHE A 1 487 ? 10.534 28.959 6.572 1.00 54.19 487 PHE A O 1
ATOM 4114 N N . MET A 1 488 ? 9.254 29.726 8.215 1.00 46.88 488 MET A N 1
ATOM 4115 C CA . MET A 1 488 ? 10.251 30.732 8.641 1.00 46.88 488 MET A CA 1
ATOM 4116 C C . MET A 1 488 ? 11.166 30.170 9.740 1.00 46.88 488 MET A C 1
ATOM 4118 O O . MET A 1 488 ? 10.673 29.636 10.725 1.00 46.88 488 MET A O 1
ATOM 4122 N N . TYR A 1 489 ? 12.486 30.201 9.551 1.00 44.41 489 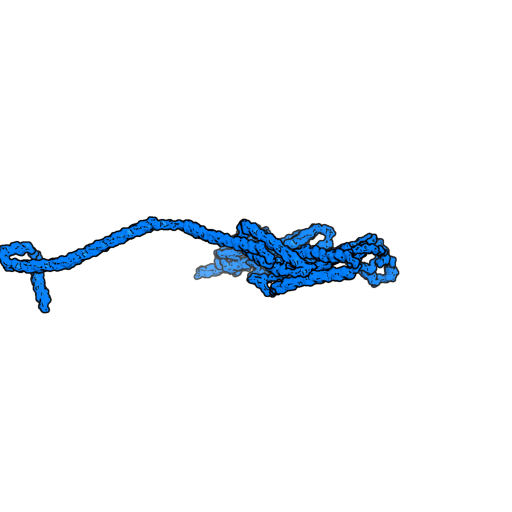TYR A N 1
ATOM 4123 C CA . TYR A 1 489 ? 13.469 29.920 10.607 1.00 44.41 489 TYR A CA 1
ATOM 4124 C C . TYR A 1 489 ? 14.355 31.152 10.719 1.00 44.41 489 TYR A C 1
ATOM 4126 O O . TYR A 1 489 ? 14.998 31.512 9.732 1.00 44.41 489 TYR A O 1
ATOM 4134 N N . ASP A 1 490 ? 14.399 31.767 11.897 1.00 42.12 490 ASP A N 1
ATOM 4135 C CA . ASP A 1 490 ? 15.350 32.835 12.191 1.00 42.12 490 ASP A CA 1
ATOM 4136 C C . ASP A 1 490 ? 16.564 32.216 12.885 1.00 42.12 490 ASP A C 1
ATOM 4138 O O . ASP A 1 490 ? 16.435 31.546 13.906 1.00 42.12 490 ASP A O 1
ATOM 4142 N N . GLY A 1 491 ? 17.735 32.386 12.271 1.00 43.41 491 GLY A N 1
ATOM 4143 C CA . GLY A 1 491 ? 18.992 31.670 12.528 1.00 43.41 491 GLY A CA 1
ATOM 4144 C C . GLY A 1 491 ? 19.517 31.643 13.968 1.00 43.41 491 GLY A C 1
ATOM 4145 O O . GLY A 1 491 ? 20.478 30.929 14.227 1.00 43.41 491 GLY A O 1
ATOM 4146 N N . GLU A 1 492 ? 18.926 32.403 14.889 1.00 39.78 492 GLU A N 1
ATOM 4147 C CA . GLU A 1 492 ? 19.563 32.787 16.155 1.00 39.78 492 GLU A CA 1
ATOM 4148 C C . GLU A 1 492 ? 18.723 32.508 17.412 1.00 39.78 492 GLU A C 1
ATOM 4150 O O . GLU A 1 492 ? 19.235 32.634 18.524 1.00 39.78 492 GLU A O 1
ATOM 4155 N N . LYS A 1 493 ? 17.455 32.094 17.284 1.00 39.62 493 LYS A N 1
ATOM 4156 C CA . LYS A 1 493 ? 16.614 31.715 18.433 1.00 39.62 493 LYS A CA 1
ATOM 4157 C C . LYS A 1 493 ? 16.047 30.323 18.199 1.00 39.62 493 LYS A C 1
ATOM 4159 O O . LYS A 1 493 ? 15.303 30.110 17.250 1.00 39.62 493 LYS A O 1
ATOM 4164 N N . GLY A 1 494 ? 16.485 29.377 19.026 1.00 36.75 494 GLY A N 1
ATOM 4165 C CA . GLY A 1 494 ? 16.220 27.954 18.857 1.00 36.75 494 GLY A CA 1
ATOM 4166 C C . GLY A 1 494 ? 14.736 27.606 18.752 1.00 36.75 494 GLY A C 1
ATOM 4167 O O . GLY A 1 494 ? 13.911 28.171 19.459 1.00 36.75 494 GLY A O 1
ATOM 4168 N N . GLY A 1 495 ? 14.454 26.624 17.895 1.00 43.66 495 GLY A N 1
ATOM 4169 C CA . GLY A 1 495 ? 13.241 25.812 17.910 1.00 43.66 495 GLY A CA 1
ATOM 4170 C C . GLY A 1 495 ? 11.938 26.488 17.471 1.00 43.66 495 GLY A C 1
ATOM 4171 O O . GLY A 1 495 ? 11.706 27.687 17.609 1.00 43.66 495 GLY A O 1
ATOM 4172 N N . PHE A 1 496 ? 11.016 25.661 16.982 1.00 48.50 496 PHE A N 1
ATOM 4173 C CA . PHE A 1 496 ? 9.587 25.969 16.989 1.00 48.50 496 PHE A CA 1
ATOM 4174 C C . PHE A 1 496 ? 9.078 26.033 18.442 1.00 48.50 496 PHE A C 1
ATOM 4176 O O . PHE A 1 496 ? 8.476 25.094 18.943 1.00 48.50 496 PHE A O 1
ATOM 4183 N N . GLY A 1 497 ? 9.322 27.128 19.150 1.00 50.84 497 GLY A N 1
ATOM 4184 C CA . GLY A 1 497 ? 8.882 27.294 20.539 1.00 50.84 497 GLY A CA 1
ATOM 4185 C C . GLY A 1 497 ? 9.491 28.573 21.077 1.00 50.84 497 GLY A C 1
ATOM 4186 O O . GLY A 1 497 ? 10.686 28.779 20.960 1.00 50.84 497 GLY A O 1
ATOM 4187 N N . ILE A 1 498 ? 8.713 29.579 21.463 1.00 43.66 498 ILE A N 1
ATOM 4188 C CA . ILE A 1 498 ? 8.304 29.750 22.867 1.00 43.66 498 ILE A CA 1
ATOM 4189 C C . ILE A 1 498 ? 6.855 30.286 22.981 1.00 43.66 498 ILE A C 1
ATOM 4191 O O . ILE A 1 498 ? 6.220 30.125 24.010 1.00 43.66 498 ILE A O 1
ATOM 4195 N N . GLY A 1 499 ? 6.270 30.862 21.919 1.00 48.22 499 GLY A N 1
ATOM 4196 C CA . GLY A 1 499 ? 4.926 31.476 21.984 1.00 48.22 499 GLY A CA 1
ATOM 4197 C C . GLY A 1 499 ? 3.740 30.550 21.674 1.00 48.22 499 GLY A C 1
ATOM 4198 O O . GLY A 1 499 ? 2.603 30.864 22.004 1.00 48.22 499 GLY A O 1
ATOM 4199 N N . PHE A 1 500 ? 3.973 29.403 21.029 1.00 60.81 500 PHE A N 1
ATOM 4200 C CA . PHE A 1 500 ? 2.889 28.545 20.521 1.00 60.81 500 PHE A CA 1
ATOM 4201 C C . PHE A 1 500 ? 2.372 27.524 21.558 1.00 60.81 500 PHE A C 1
ATOM 4203 O O . PHE A 1 500 ? 1.370 26.851 21.314 1.00 60.81 500 PHE A O 1
ATOM 4210 N N . GLU A 1 501 ? 3.049 27.354 22.698 1.00 68.50 501 GLU A N 1
ATOM 4211 C CA . GLU A 1 501 ? 2.593 26.473 23.787 1.00 68.50 501 GLU A CA 1
ATOM 4212 C C . GLU A 1 501 ? 1.550 27.146 24.680 1.00 68.50 501 GLU A C 1
ATOM 4214 O O . GLU A 1 501 ? 0.513 26.543 24.953 1.00 68.50 501 GLU A O 1
ATOM 4219 N N . GLU A 1 502 ? 1.762 28.410 25.057 1.00 69.19 502 GLU A N 1
ATOM 4220 C CA . GLU A 1 502 ? 0.772 29.192 25.808 1.00 69.19 502 GLU A CA 1
ATOM 4221 C C . GLU A 1 502 ? -0.512 29.402 24.992 1.00 69.19 502 GLU A C 1
ATOM 4223 O O . GLU A 1 502 ? -1.608 29.144 25.486 1.00 69.19 502 GLU A O 1
ATOM 4228 N N . GLU A 1 503 ? -0.394 29.754 23.704 1.00 73.00 503 GLU A N 1
ATOM 4229 C CA . GLU A 1 503 ? -1.546 29.873 22.792 1.00 73.00 503 GLU A CA 1
ATOM 4230 C C . GLU A 1 503 ? -2.338 28.557 22.668 1.00 73.00 503 GLU A C 1
ATOM 4232 O O . GLU A 1 503 ? -3.569 28.572 22.545 1.00 73.00 503 GLU A O 1
ATOM 4237 N N . PHE A 1 504 ? -1.647 27.410 22.708 1.00 79.81 504 PHE A N 1
ATOM 4238 C CA . PHE A 1 504 ? -2.272 26.087 22.682 1.00 79.81 504 PHE A CA 1
ATOM 4239 C C . PHE A 1 504 ? -3.000 25.789 23.999 1.00 79.81 504 PHE A C 1
ATOM 4241 O O . PHE A 1 504 ? -4.188 25.456 23.958 1.00 79.81 504 PHE A O 1
ATOM 4248 N N . LYS A 1 505 ? -2.333 25.991 25.147 1.00 80.12 505 LYS A N 1
ATOM 4249 C CA . LYS A 1 505 ? -2.913 25.874 26.500 1.00 80.12 505 LYS A CA 1
ATOM 4250 C C . LYS A 1 505 ? -4.184 26.718 26.638 1.00 80.12 505 LYS A C 1
ATOM 4252 O O . LYS A 1 505 ? -5.231 26.208 27.038 1.00 80.12 505 LYS A O 1
ATOM 4257 N N . GLU A 1 506 ? -4.142 27.980 26.213 1.00 77.50 506 GLU A N 1
ATOM 4258 C CA . GLU A 1 506 ? -5.319 28.855 26.229 1.00 77.50 506 GLU A CA 1
ATOM 4259 C C . GLU A 1 506 ? -6.423 28.406 25.259 1.00 77.50 506 GLU A C 1
ATOM 4261 O O . GLU A 1 506 ? -7.614 28.552 25.550 1.00 77.50 506 GLU A O 1
ATOM 4266 N N . SER A 1 507 ? -6.059 27.874 24.091 1.00 80.56 507 SER A N 1
ATOM 4267 C CA . SER A 1 507 ? -7.027 27.439 23.077 1.00 80.56 507 SER A CA 1
ATOM 4268 C C . SER A 1 507 ? -7.774 26.166 23.470 1.00 80.56 507 SER A C 1
ATOM 4270 O O . SER A 1 507 ? -8.959 26.060 23.143 1.00 80.56 507 SER A O 1
ATOM 4272 N N . LEU A 1 508 ? -7.117 25.238 24.178 1.00 78.12 508 LEU A N 1
ATOM 4273 C CA . LEU A 1 508 ? -7.755 24.055 24.775 1.00 78.12 508 LEU A CA 1
ATOM 4274 C C . LEU A 1 508 ? -8.850 24.450 25.774 1.00 78.12 508 LEU A C 1
ATOM 4276 O O . LEU A 1 508 ? -9.870 23.777 25.879 1.00 78.12 508 LEU A O 1
ATOM 4280 N N . TYR A 1 509 ? -8.643 25.566 26.473 1.00 74.75 509 TYR A N 1
ATOM 4281 C CA . TYR A 1 509 ? -9.584 26.129 27.435 1.00 74.75 509 TYR A CA 1
ATOM 4282 C C . TYR A 1 509 ? -10.754 26.880 26.768 1.00 74.75 509 TYR A C 1
ATOM 4284 O O . TYR A 1 509 ? -11.914 26.643 27.098 1.00 74.75 509 TYR A O 1
ATOM 4292 N N . LYS A 1 510 ? -10.478 27.802 25.833 1.00 67.31 510 LYS A N 1
ATOM 4293 C CA . LYS A 1 510 ? -11.478 28.783 25.350 1.00 67.31 510 LYS A CA 1
ATOM 4294 C C . LYS A 1 510 ? -12.442 28.254 24.281 1.00 67.31 510 LYS A C 1
ATOM 4296 O O . LYS A 1 510 ? -13.463 28.894 24.026 1.00 67.31 510 LYS A O 1
ATOM 4301 N N . LYS A 1 511 ? -12.120 27.159 23.586 1.00 66.69 511 LYS A N 1
ATOM 4302 C CA . LYS A 1 511 ? -12.878 26.697 22.408 1.00 66.69 511 LYS A CA 1
ATOM 4303 C C . LYS A 1 511 ? -13.490 25.322 22.632 1.00 66.69 511 LYS A C 1
ATOM 4305 O O . LYS A 1 511 ? -12.828 24.408 23.101 1.00 66.69 511 LYS A O 1
ATOM 4310 N N . TYR A 1 512 ? -14.736 25.151 22.191 1.00 67.94 512 TYR A N 1
ATOM 4311 C CA . TYR A 1 512 ? -15.353 23.829 22.121 1.00 67.94 512 TYR A CA 1
ATOM 4312 C C . TYR A 1 512 ? -14.584 22.948 21.128 1.00 67.94 512 TYR A C 1
ATOM 4314 O O . TYR A 1 512 ? -14.474 23.288 19.944 1.00 67.94 512 TYR A O 1
ATOM 4322 N N . ILE A 1 513 ? -14.050 21.823 21.606 1.00 80.56 513 ILE A N 1
ATOM 4323 C CA . ILE A 1 513 ? -13.288 20.892 20.776 1.00 80.56 513 ILE A CA 1
ATOM 4324 C C . ILE A 1 513 ? -14.268 20.120 19.890 1.00 80.56 513 ILE A C 1
ATOM 4326 O O . ILE A 1 513 ? -15.113 19.360 20.364 1.00 80.56 513 ILE A O 1
ATOM 4330 N N . ASN A 1 514 ? -14.175 20.326 18.578 1.00 79.25 514 ASN A N 1
ATOM 4331 C CA . ASN A 1 514 ? -15.052 19.652 17.632 1.00 79.25 514 ASN A CA 1
ATOM 4332 C C . ASN A 1 514 ? -14.580 18.209 17.401 1.00 79.25 514 ASN A C 1
ATOM 4334 O O . ASN A 1 514 ? -13.412 17.953 17.116 1.00 79.25 514 ASN A O 1
ATOM 4338 N N . LYS A 1 515 ? -15.516 17.260 17.423 1.00 82.31 515 LYS A N 1
ATOM 4339 C CA . LYS A 1 515 ? -15.256 15.858 17.089 1.00 82.31 515 LYS A CA 1
ATOM 4340 C C . LYS A 1 515 ? -14.637 15.684 15.694 1.00 82.31 515 LYS A C 1
ATOM 4342 O O . LYS A 1 515 ? -13.833 14.782 15.490 1.00 82.31 515 LYS A O 1
ATOM 4347 N N . SER A 1 516 ? -14.985 16.535 14.724 1.00 81.69 516 SER A N 1
ATOM 4348 C CA . SER A 1 516 ? -14.462 16.433 13.353 1.00 81.69 516 SER A CA 1
ATOM 4349 C C . SER A 1 516 ? -12.980 16.801 13.219 1.00 81.69 516 SER A C 1
ATOM 4351 O O . SER A 1 516 ? -12.381 16.490 12.195 1.00 81.69 516 SER A O 1
ATOM 4353 N N . SER A 1 517 ? -12.391 17.465 14.220 1.00 81.75 517 SER A N 1
ATOM 4354 C CA . SER A 1 517 ? -10.973 17.857 14.233 1.00 81.75 517 SER A CA 1
ATOM 4355 C C . SER A 1 517 ? -10.050 16.836 14.912 1.00 81.75 517 SER A C 1
ATOM 4357 O O . SER A 1 517 ? -8.893 17.137 15.193 1.00 81.75 517 SER A O 1
ATOM 4359 N N . LEU A 1 518 ? -10.564 15.639 15.193 1.00 83.81 518 LEU A N 1
ATOM 4360 C CA . LEU A 1 518 ? -9.871 14.567 15.904 1.00 83.81 518 LEU A CA 1
ATOM 4361 C C . LEU A 1 518 ? -9.578 13.396 14.956 1.00 83.81 518 LEU A C 1
ATOM 4363 O O . LEU A 1 518 ? -10.276 13.205 13.949 1.00 83.81 518 LEU A O 1
ATOM 4367 N N . LEU A 1 519 ? -8.568 12.585 15.274 1.00 82.44 519 LEU A N 1
ATOM 4368 C CA . LEU A 1 519 ? -8.222 11.418 14.472 1.00 82.44 519 LEU A CA 1
ATOM 4369 C C . LEU A 1 519 ? -9.268 10.309 14.666 1.00 82.44 519 LEU A C 1
ATOM 4371 O O . LEU A 1 519 ? -9.765 9.797 13.659 1.00 82.44 519 LEU A O 1
ATOM 4375 N N . LEU A 1 520 ? -9.678 10.013 15.912 1.00 73.31 520 LEU A N 1
ATOM 4376 C CA . LEU A 1 520 ? -10.757 9.090 16.363 1.00 73.31 520 LEU A CA 1
ATOM 4377 C C . LEU A 1 520 ? -10.737 7.641 15.845 1.00 73.31 520 LEU A C 1
ATOM 4379 O O . LEU A 1 520 ? -11.357 6.765 16.443 1.00 73.31 520 LEU A O 1
ATOM 4383 N N . LYS A 1 521 ? -10.098 7.375 14.709 1.00 83.19 521 LYS A N 1
ATOM 4384 C CA . LYS A 1 521 ? -10.004 6.085 14.037 1.00 83.19 521 LYS A CA 1
ATOM 4385 C C . LYS A 1 521 ? -8.575 5.586 14.164 1.00 83.19 521 LYS A C 1
ATOM 4387 O O . LYS A 1 521 ? -7.642 6.305 13.814 1.00 83.19 521 LYS A O 1
ATOM 4392 N N . LYS A 1 522 ? -8.422 4.316 14.550 1.00 83.62 522 LYS A N 1
ATOM 4393 C CA . LYS A 1 522 ? -7.124 3.628 14.646 1.00 83.62 522 LYS A CA 1
ATOM 4394 C C . LYS A 1 522 ? -6.250 3.828 13.401 1.00 83.62 522 LYS A C 1
ATOM 4396 O O . LYS A 1 522 ? -5.078 4.158 13.529 1.00 83.62 522 LYS A O 1
ATOM 4401 N N . SER A 1 523 ? -6.840 3.730 12.207 1.00 85.00 523 SER A N 1
ATOM 4402 C CA . SER A 1 523 ? -6.125 3.913 10.936 1.00 85.00 523 SER A CA 1
ATOM 4403 C C . SER A 1 523 ? -5.496 5.300 10.771 1.00 85.00 523 SER A C 1
ATOM 4405 O O . SER A 1 523 ? -4.440 5.421 10.157 1.00 85.00 523 SER A O 1
ATOM 4407 N N . LYS A 1 524 ? -6.105 6.351 11.333 1.00 87.88 524 LYS A N 1
ATOM 4408 C CA . LYS A 1 524 ? -5.546 7.706 11.278 1.00 87.88 524 LYS A CA 1
ATOM 4409 C C . LYS A 1 524 ? -4.352 7.873 12.217 1.00 87.88 524 LYS A C 1
ATOM 4411 O O . LYS A 1 524 ? -3.374 8.498 11.823 1.00 87.88 524 LYS A O 1
ATOM 4416 N N . TYR A 1 525 ? -4.396 7.276 13.411 1.00 88.75 525 TYR A N 1
ATOM 4417 C CA . TYR A 1 525 ? -3.230 7.242 14.300 1.00 88.75 525 TYR A CA 1
ATOM 4418 C C . TYR A 1 525 ? -2.087 6.426 13.697 1.00 88.75 525 TYR A C 1
ATOM 4420 O O . TYR A 1 525 ? -0.954 6.885 13.719 1.00 88.75 525 TYR A O 1
ATOM 4428 N N . GLN A 1 526 ? -2.379 5.267 13.094 1.00 89.81 526 GLN A N 1
ATOM 4429 C CA . GLN A 1 526 ? -1.375 4.472 12.373 1.00 89.81 526 GLN A CA 1
ATOM 4430 C C . GLN A 1 526 ? -0.711 5.291 11.270 1.00 89.81 526 GLN A C 1
ATOM 4432 O O . GLN A 1 526 ? 0.511 5.359 11.212 1.00 89.81 526 GLN A O 1
ATOM 4437 N N . LYS A 1 527 ? -1.506 5.991 10.451 1.00 90.31 527 LYS A N 1
ATOM 4438 C CA . LYS A 1 527 ? -0.969 6.866 9.407 1.00 90.31 527 LYS A CA 1
ATOM 4439 C C . LYS A 1 527 ? -0.068 7.960 9.985 1.00 90.31 527 LYS A C 1
ATOM 4441 O O . LYS A 1 527 ? 1.006 8.188 9.439 1.00 90.31 527 LYS A O 1
ATOM 4446 N N . ALA A 1 528 ? -0.457 8.598 11.091 1.00 91.81 528 ALA A N 1
ATOM 4447 C CA . ALA A 1 528 ? 0.361 9.614 11.757 1.00 91.81 528 ALA A CA 1
ATOM 4448 C C . ALA A 1 528 ? 1.674 9.043 12.315 1.00 91.81 528 ALA A C 1
ATOM 4450 O O . ALA A 1 528 ? 2.733 9.614 12.069 1.00 91.81 528 ALA A O 1
ATOM 4451 N N . ILE A 1 529 ? 1.625 7.892 12.990 1.00 92.19 529 ILE A N 1
ATOM 4452 C CA . ILE A 1 529 ? 2.804 7.215 13.549 1.00 92.19 529 ILE A CA 1
ATOM 4453 C C . ILE A 1 529 ? 3.764 6.786 12.434 1.00 92.19 529 ILE A C 1
ATOM 4455 O O . ILE A 1 529 ? 4.955 7.079 12.497 1.00 92.19 529 ILE A O 1
ATOM 4459 N N . TYR A 1 530 ? 3.256 6.147 11.379 1.00 93.06 530 TYR A N 1
ATOM 4460 C CA . TYR A 1 530 ? 4.087 5.683 10.265 1.00 93.06 530 TYR A CA 1
ATOM 4461 C C . TYR A 1 530 ? 4.691 6.856 9.487 1.00 93.06 530 TYR A C 1
ATOM 4463 O O . TYR A 1 530 ? 5.843 6.781 9.067 1.00 93.06 530 TYR A O 1
ATOM 4471 N N . SER A 1 531 ? 3.953 7.964 9.354 1.00 92.56 531 SER A N 1
ATOM 4472 C CA . SER A 1 531 ? 4.484 9.206 8.778 1.00 92.56 531 SER A CA 1
ATOM 4473 C C . SER A 1 531 ? 5.594 9.799 9.645 1.00 92.56 531 SER A C 1
ATOM 4475 O O . SER A 1 531 ? 6.631 10.188 9.119 1.00 92.56 531 SER A O 1
ATOM 4477 N N . LEU A 1 532 ? 5.406 9.841 10.969 1.00 92.62 532 LEU A N 1
ATOM 4478 C CA . LEU A 1 532 ? 6.410 10.357 11.898 1.00 92.62 532 LEU A CA 1
ATOM 4479 C C . LEU A 1 532 ? 7.707 9.540 11.840 1.00 92.62 532 LEU A C 1
ATOM 4481 O O . LEU A 1 532 ? 8.783 10.123 11.730 1.00 92.62 532 LEU A O 1
ATOM 4485 N N . ASN A 1 533 ? 7.598 8.209 11.869 1.00 90.56 533 ASN A N 1
ATOM 4486 C CA . ASN A 1 533 ? 8.747 7.307 11.765 1.00 90.56 533 ASN A CA 1
ATOM 4487 C C . ASN A 1 533 ? 9.470 7.485 10.426 1.00 90.56 533 ASN A C 1
ATOM 4489 O O . ASN A 1 533 ? 10.685 7.639 10.406 1.00 90.56 533 ASN A O 1
ATOM 4493 N N . MET A 1 534 ? 8.720 7.574 9.321 1.00 91.00 534 MET A N 1
ATOM 4494 C CA . MET A 1 534 ? 9.290 7.869 8.007 1.00 91.00 534 MET A CA 1
ATOM 4495 C C . MET A 1 534 ? 10.072 9.190 8.015 1.00 91.00 534 MET A C 1
ATOM 4497 O O . MET A 1 534 ? 11.201 9.225 7.541 1.00 91.00 534 MET A O 1
ATOM 4501 N N . PHE A 1 535 ? 9.512 10.283 8.549 1.00 90.12 535 PHE A N 1
ATOM 4502 C CA . PHE A 1 535 ? 10.219 11.570 8.580 1.00 90.12 535 PHE A CA 1
ATOM 4503 C C . PHE A 1 535 ? 11.451 11.552 9.484 1.00 90.12 535 PHE A C 1
ATOM 4505 O O . PHE A 1 535 ? 12.448 12.174 9.131 1.00 90.12 535 PHE A O 1
ATOM 4512 N N . LYS A 1 536 ? 11.402 10.825 10.605 1.00 90.31 536 LYS A N 1
ATOM 4513 C CA . LYS A 1 536 ? 12.554 10.627 11.493 1.00 90.31 536 LYS A CA 1
ATOM 4514 C C . LYS A 1 536 ? 13.694 9.912 10.773 1.00 90.31 536 LYS A C 1
ATOM 4516 O O . LYS A 1 536 ? 14.841 10.345 10.840 1.00 90.31 536 LYS A O 1
ATOM 4521 N N . ASP A 1 537 ? 13.371 8.836 10.068 1.00 88.75 537 ASP A N 1
ATOM 4522 C CA . ASP A 1 537 ? 14.367 8.060 9.343 1.00 88.75 537 ASP A CA 1
ATOM 4523 C C . ASP A 1 537 ? 14.928 8.852 8.156 1.00 88.75 537 ASP A C 1
ATOM 4525 O O . ASP A 1 537 ? 16.140 8.891 7.962 1.00 88.75 537 ASP A O 1
ATOM 4529 N N . LEU A 1 538 ? 14.072 9.552 7.402 1.00 85.69 538 LEU A N 1
ATOM 4530 C CA . LEU A 1 538 ? 14.510 10.428 6.313 1.00 85.69 538 LEU A CA 1
ATOM 4531 C C . LEU A 1 538 ? 15.414 11.553 6.813 1.00 85.69 538 LEU A C 1
ATOM 4533 O O . LEU A 1 538 ? 16.382 11.887 6.134 1.00 85.69 538 LEU A O 1
ATOM 4537 N N . ASP A 1 539 ? 15.125 12.123 7.982 1.00 85.19 539 ASP A N 1
ATOM 4538 C CA . ASP A 1 539 ? 16.007 13.102 8.607 1.00 85.19 539 ASP A CA 1
ATOM 4539 C C . ASP A 1 539 ? 17.378 12.507 8.939 1.00 85.19 539 ASP A C 1
ATOM 4541 O O . ASP A 1 539 ? 18.401 13.077 8.568 1.00 85.19 539 ASP A O 1
ATOM 4545 N N . HIS A 1 540 ? 17.414 11.311 9.525 1.00 86.12 540 HIS A N 1
ATOM 4546 C CA . HIS A 1 540 ? 18.667 10.613 9.803 1.00 86.12 540 HIS A CA 1
ATOM 4547 C C . HIS A 1 540 ? 19.453 10.266 8.522 1.00 86.12 540 HIS A C 1
ATOM 4549 O O . HIS A 1 540 ? 20.681 10.362 8.497 1.00 86.12 540 HIS A O 1
ATOM 4555 N N . GLU A 1 541 ? 18.775 9.845 7.451 1.00 82.06 541 GLU A N 1
ATOM 4556 C CA . GLU A 1 541 ? 19.428 9.414 6.211 1.00 82.06 541 GLU A CA 1
ATOM 4557 C C . GLU A 1 541 ? 19.912 10.564 5.326 1.00 82.06 541 GLU A C 1
ATOM 4559 O O . GLU A 1 541 ? 20.991 10.465 4.737 1.00 82.06 541 GLU A O 1
ATOM 4564 N N . LEU A 1 542 ? 19.118 11.629 5.200 1.00 79.19 542 LEU A N 1
ATOM 4565 C CA . LEU A 1 542 ? 19.434 12.781 4.353 1.00 79.19 542 LEU A CA 1
ATOM 4566 C C . LEU A 1 542 ? 20.204 13.866 5.108 1.00 79.19 542 LEU A C 1
ATOM 4568 O O . LEU A 1 542 ? 20.973 14.598 4.483 1.00 79.19 542 LEU A O 1
ATOM 4572 N N . ASN A 1 543 ? 19.995 13.971 6.424 1.00 79.25 543 ASN A N 1
ATOM 4573 C CA . ASN A 1 543 ? 20.614 14.946 7.323 1.00 79.25 543 ASN A CA 1
ATOM 4574 C C . ASN A 1 543 ? 20.574 16.378 6.758 1.00 79.25 543 ASN A C 1
ATOM 4576 O O . ASN A 1 543 ? 21.574 17.103 6.734 1.00 79.25 543 ASN A O 1
ATOM 4580 N N . THR A 1 544 ? 19.414 16.766 6.220 1.00 77.56 544 THR A N 1
ATOM 4581 C CA . THR A 1 544 ? 19.196 18.104 5.662 1.00 77.56 544 THR A CA 1
ATOM 4582 C C . THR A 1 544 ? 18.371 18.962 6.605 1.00 77.56 544 THR A C 1
ATOM 4584 O O . THR A 1 544 ? 17.519 18.479 7.347 1.00 77.56 544 THR A O 1
ATOM 4587 N N . ARG A 1 545 ? 18.578 20.279 6.546 1.00 79.19 545 ARG A N 1
ATOM 4588 C CA . ARG A 1 545 ? 17.821 21.225 7.374 1.00 79.19 545 ARG A CA 1
ATOM 4589 C C . ARG A 1 545 ? 16.315 21.143 7.105 1.00 79.19 545 ARG A C 1
ATOM 4591 O O . ARG A 1 545 ? 15.508 21.375 8.001 1.00 79.19 545 ARG A O 1
ATOM 4598 N N . GLU A 1 546 ? 15.934 20.839 5.870 1.00 78.25 546 GLU A N 1
ATOM 4599 C CA . GLU A 1 546 ? 14.549 20.699 5.443 1.00 78.25 546 GLU A CA 1
ATOM 4600 C C . GLU A 1 546 ? 13.878 19.447 6.021 1.00 78.25 546 GLU A C 1
ATOM 4602 O O . GLU A 1 546 ? 12.733 19.533 6.466 1.00 78.25 546 GLU A O 1
ATOM 4607 N N . THR A 1 547 ? 14.573 18.305 6.047 1.00 79.75 547 THR A N 1
ATOM 4608 C CA . THR A 1 547 ? 14.043 17.050 6.607 1.00 79.75 547 THR A CA 1
ATOM 4609 C C . THR A 1 547 ? 13.889 17.128 8.120 1.00 79.75 547 THR A C 1
ATOM 4611 O O . THR A 1 547 ? 12.815 16.785 8.619 1.00 79.75 547 THR A O 1
ATOM 4614 N N . LEU A 1 548 ? 14.879 17.697 8.817 1.00 83.31 548 LEU A N 1
ATOM 4615 C CA . LEU A 1 548 ? 14.832 17.927 10.265 1.00 83.31 548 LEU A CA 1
ATOM 4616 C C . LEU A 1 548 ? 13.609 18.757 10.633 1.00 83.31 548 LEU A C 1
ATOM 4618 O O . LEU A 1 548 ? 12.831 18.412 11.518 1.00 83.31 548 LEU A O 1
ATOM 4622 N N . ARG A 1 549 ? 13.379 19.826 9.871 1.00 79.88 549 ARG A N 1
ATOM 4623 C CA . ARG A 1 549 ? 12.227 20.700 10.059 1.00 79.88 549 ARG A CA 1
ATOM 4624 C C . ARG A 1 549 ? 10.897 19.979 9.847 1.00 79.88 549 ARG A C 1
ATOM 4626 O O . ARG A 1 549 ? 9.967 20.196 10.620 1.00 79.88 549 ARG A O 1
ATOM 4633 N N . CYS A 1 550 ? 10.780 19.163 8.797 1.00 84.38 550 CYS A N 1
ATOM 4634 C CA . CYS A 1 550 ? 9.562 18.388 8.549 1.00 84.38 550 CYS A CA 1
ATOM 4635 C C . CYS A 1 550 ? 9.278 17.455 9.732 1.00 84.38 550 CYS A C 1
ATOM 4637 O O . CYS A 1 550 ? 8.152 17.431 10.227 1.00 84.38 550 CYS A O 1
ATOM 4639 N N . TYR A 1 551 ? 10.305 16.758 10.226 1.00 88.12 551 TYR A N 1
ATOM 4640 C CA . TYR A 1 551 ? 10.204 15.897 11.399 1.00 88.12 551 TYR A CA 1
ATOM 4641 C C . TYR A 1 551 ? 9.776 16.676 12.652 1.00 88.12 551 TYR A C 1
ATOM 4643 O O . TYR A 1 551 ? 8.761 16.331 13.253 1.00 88.12 551 TYR A O 1
ATOM 4651 N N . GLU A 1 552 ? 10.466 17.762 13.010 1.00 85.62 552 GLU A N 1
ATOM 4652 C CA . GLU A 1 552 ? 10.157 18.570 14.200 1.00 85.62 552 GLU A CA 1
ATOM 4653 C C . GLU A 1 552 ? 8.735 19.148 14.171 1.00 85.62 552 GLU A C 1
ATOM 4655 O O . GLU A 1 552 ? 8.014 19.112 15.173 1.00 85.62 552 GLU A O 1
ATOM 4660 N N . VAL A 1 553 ? 8.300 19.680 13.023 1.00 84.50 553 VAL A N 1
ATOM 4661 C CA . VAL A 1 553 ? 6.946 20.234 12.874 1.00 84.50 553 VAL A CA 1
ATOM 4662 C C . VAL A 1 553 ? 5.898 19.131 12.990 1.00 84.50 553 VAL A C 1
ATOM 4664 O O . VAL A 1 553 ? 4.890 19.322 13.681 1.00 84.50 553 VAL A O 1
ATOM 4667 N N . PHE A 1 554 ? 6.121 17.984 12.340 1.00 89.19 554 PHE A N 1
ATOM 4668 C CA . PHE A 1 554 ? 5.205 16.847 12.420 1.00 89.19 554 PHE A CA 1
ATOM 4669 C C . PHE A 1 554 ? 5.105 16.326 13.853 1.00 89.19 554 PHE A C 1
ATOM 4671 O O . PHE A 1 554 ? 4.003 16.145 14.366 1.00 89.19 554 PHE A O 1
ATOM 4678 N N . TYR A 1 555 ? 6.250 16.144 14.511 1.00 89.50 555 TYR A N 1
ATOM 4679 C CA . TYR A 1 555 ? 6.367 15.650 15.876 1.00 89.50 555 TYR A CA 1
ATOM 4680 C C . TYR A 1 555 ? 5.592 16.526 16.864 1.00 89.50 555 TYR A C 1
ATOM 4682 O O . TYR A 1 555 ? 4.702 16.047 17.569 1.00 89.50 555 TYR A O 1
ATOM 4690 N N . ASN A 1 556 ? 5.853 17.835 16.847 1.00 85.94 556 ASN A N 1
ATOM 4691 C CA . ASN A 1 556 ? 5.190 18.785 17.738 1.00 85.94 556 ASN A CA 1
ATOM 4692 C C . ASN A 1 556 ? 3.685 18.899 17.460 1.00 85.94 556 ASN A C 1
ATOM 4694 O O . ASN A 1 556 ? 2.882 19.006 18.389 1.00 85.94 556 ASN A O 1
ATOM 4698 N N . SER A 1 557 ? 3.282 18.850 16.189 1.00 87.44 557 SER A N 1
ATOM 4699 C CA . SER A 1 557 ? 1.861 18.870 15.819 1.00 87.44 557 SER A CA 1
ATOM 4700 C C . SER A 1 557 ? 1.162 17.583 16.250 1.00 87.44 557 SER A C 1
ATOM 4702 O O . SER A 1 557 ? 0.042 17.632 16.752 1.00 87.44 557 SER A O 1
ATOM 4704 N N . PHE A 1 558 ? 1.833 16.435 16.145 1.00 90.50 558 PHE A N 1
ATOM 4705 C CA . PHE A 1 558 ? 1.294 15.164 16.610 1.00 90.50 558 PHE A CA 1
ATOM 4706 C C . PHE A 1 558 ? 1.126 15.145 18.131 1.00 90.50 558 PHE A C 1
ATOM 4708 O O . PHE A 1 558 ? 0.020 14.891 18.600 1.00 90.50 558 PHE A O 1
ATOM 4715 N N . LYS A 1 559 ? 2.147 15.551 18.895 1.00 89.12 559 LYS A N 1
ATOM 4716 C CA . LYS A 1 559 ? 2.074 15.746 20.358 1.00 89.12 559 LYS A CA 1
ATOM 4717 C C . LYS A 1 559 ? 0.868 16.605 20.771 1.00 89.12 559 LYS A C 1
ATOM 4719 O O . LYS A 1 559 ? 0.101 16.245 21.668 1.00 89.12 559 LYS A O 1
ATOM 4724 N N . LYS A 1 560 ? 0.629 17.717 20.068 1.00 87.81 560 LYS A N 1
ATOM 4725 C CA . LYS A 1 560 ? -0.534 18.595 20.301 1.00 87.81 560 LYS A CA 1
ATOM 4726 C C . LYS A 1 560 ? -1.863 17.966 19.899 1.00 87.81 560 LYS A C 1
ATOM 4728 O O . LYS A 1 560 ? -2.858 18.155 20.596 1.00 87.81 560 LYS A O 1
ATOM 4733 N N . GLN A 1 561 ? -1.899 17.217 18.802 1.00 89.81 561 GLN A N 1
ATOM 4734 C CA . GLN A 1 561 ? -3.087 16.483 18.376 1.00 89.81 561 GLN A CA 1
ATOM 4735 C C . GLN A 1 561 ? -3.497 15.441 19.422 1.00 89.81 561 GLN A C 1
ATOM 4737 O O . GLN A 1 561 ? -4.678 15.345 19.746 1.00 89.81 561 GLN A O 1
ATOM 4742 N N . LEU A 1 562 ? -2.536 14.719 20.003 1.00 89.81 562 LEU A N 1
ATOM 4743 C CA . LEU A 1 562 ? -2.796 13.752 21.071 1.00 89.81 562 LEU A CA 1
ATOM 4744 C C . LEU A 1 562 ? -3.357 14.421 22.327 1.00 89.81 562 LEU A C 1
ATOM 4746 O O . LEU A 1 562 ? -4.370 13.970 22.862 1.00 89.81 562 LEU A O 1
ATOM 4750 N N . ASN A 1 563 ? -2.767 15.549 22.732 1.00 89.06 563 ASN A N 1
ATOM 4751 C CA . ASN A 1 563 ? -3.301 16.383 23.810 1.00 89.06 563 ASN A CA 1
ATOM 4752 C C . ASN A 1 563 ? -4.744 16.831 23.515 1.00 89.06 563 ASN A C 1
ATOM 4754 O O . ASN A 1 563 ? -5.621 16.697 24.361 1.00 89.06 563 ASN A O 1
ATOM 4758 N N . LEU A 1 564 ? -5.032 17.322 22.306 1.00 89.00 564 LEU A N 1
ATOM 4759 C CA . LEU A 1 564 ? -6.382 17.751 21.923 1.00 89.00 564 LEU A CA 1
ATOM 4760 C C . LEU A 1 564 ? -7.406 16.608 22.020 1.00 89.00 564 LEU A C 1
ATOM 4762 O O . LEU A 1 564 ? -8.542 16.825 22.440 1.00 89.00 564 LEU A O 1
ATOM 4766 N N . GLU A 1 565 ? -7.016 15.396 21.632 1.00 88.19 565 GLU A N 1
ATOM 4767 C CA . GLU A 1 565 ? -7.881 14.216 21.694 1.00 88.19 565 GLU A CA 1
ATOM 4768 C C . GLU A 1 565 ? -8.131 13.745 23.118 1.00 88.19 565 GLU A C 1
ATOM 4770 O O . GLU A 1 565 ? -9.275 13.426 23.454 1.00 88.19 565 GLU A O 1
ATOM 4775 N N . PHE A 1 566 ? -7.108 13.804 23.969 1.00 89.88 566 PHE A N 1
ATOM 4776 C CA . PHE A 1 566 ? -7.279 13.655 25.406 1.00 89.88 566 PHE A CA 1
ATOM 4777 C C . PHE A 1 566 ? -8.302 14.661 25.936 1.00 89.88 566 PHE A C 1
ATOM 4779 O O . PHE A 1 566 ? -9.309 14.259 26.520 1.00 89.88 566 PHE A O 1
ATOM 4786 N N . PHE A 1 567 ? -8.107 15.956 25.665 1.00 89.56 567 PHE A N 1
ATOM 4787 C CA . PHE A 1 567 ? -8.979 17.002 26.199 1.00 89.56 567 PHE A CA 1
ATOM 4788 C C . PHE A 1 567 ? -10.403 16.914 25.678 1.00 89.56 567 PHE A C 1
ATOM 4790 O O . PHE A 1 567 ? -11.313 17.253 26.417 1.00 89.56 567 PHE A O 1
ATOM 4797 N N . TYR A 1 568 ? -10.640 16.407 24.469 1.00 89.19 568 TYR A N 1
ATOM 4798 C CA . TYR A 1 568 ? -12.003 16.174 23.997 1.00 89.19 568 TYR A CA 1
ATOM 4799 C C . TYR A 1 568 ? -12.765 15.179 24.884 1.00 89.19 568 TYR A C 1
ATOM 4801 O O . TYR A 1 568 ? -13.889 15.450 25.311 1.00 89.19 568 TYR A O 1
ATOM 4809 N N . TYR A 1 569 ? -12.166 14.018 25.163 1.00 87.19 569 TYR A N 1
ATOM 4810 C CA . TYR A 1 569 ? -12.799 12.997 25.998 1.00 87.19 569 TYR A CA 1
ATOM 4811 C C . TYR A 1 569 ? -12.794 13.380 27.477 1.00 87.19 569 TYR A C 1
ATOM 4813 O O . TYR A 1 569 ? -13.770 13.106 28.178 1.00 87.19 569 TYR A O 1
ATOM 4821 N N . PHE A 1 570 ? -11.737 14.048 27.936 1.00 89.06 570 PHE A N 1
ATOM 4822 C CA . PHE A 1 570 ? -11.629 14.524 29.306 1.00 89.06 570 PHE A CA 1
ATOM 4823 C C . PHE A 1 570 ? -12.648 15.634 29.595 1.00 89.06 570 PHE A C 1
ATOM 4825 O O . PHE A 1 570 ? -13.321 15.581 30.612 1.00 89.06 570 PHE A O 1
ATOM 4832 N N . ASP A 1 571 ? -12.861 16.582 28.682 1.00 88.00 571 ASP A N 1
ATOM 4833 C CA . ASP A 1 571 ? -13.888 17.632 28.784 1.00 88.00 571 ASP A CA 1
ATOM 4834 C C . ASP A 1 571 ? -15.315 17.043 28.798 1.00 88.00 571 ASP A C 1
ATOM 4836 O O . ASP A 1 571 ? -16.200 17.551 29.485 1.00 88.00 571 ASP A O 1
ATOM 4840 N N . LEU A 1 572 ? -15.572 15.935 28.090 1.00 86.88 572 LEU A N 1
ATOM 4841 C CA . LEU A 1 572 ? -16.841 15.200 28.219 1.00 86.88 572 LEU A CA 1
ATOM 4842 C C . LEU A 1 572 ? -16.980 14.553 29.601 1.00 86.88 572 LEU A C 1
ATOM 4844 O O . LEU A 1 572 ? -17.996 14.751 30.265 1.00 86.88 572 LEU A O 1
ATOM 4848 N N . PHE A 1 573 ? -15.946 13.853 30.068 1.00 87.50 573 PHE A N 1
ATOM 4849 C CA . PHE A 1 573 ? -15.895 13.274 31.413 1.00 87.50 573 PHE A CA 1
ATOM 4850 C C . PHE A 1 573 ? -16.117 14.327 32.512 1.00 87.50 573 PHE A C 1
ATOM 4852 O O . PHE A 1 573 ? -16.959 14.150 33.395 1.00 87.50 573 PHE A O 1
ATOM 4859 N N . PHE A 1 574 ? -15.420 15.457 32.406 1.00 87.81 574 PHE A N 1
ATOM 4860 C CA . PHE A 1 574 ? -15.411 16.558 33.364 1.00 87.81 574 PHE A CA 1
ATOM 4861 C C . PHE A 1 574 ? -16.768 17.279 33.450 1.00 87.81 574 PHE A C 1
ATOM 4863 O O . PHE A 1 574 ? -17.213 17.656 34.538 1.00 87.81 574 PHE A O 1
ATOM 4870 N N . ARG A 1 575 ? -17.465 17.446 32.317 1.00 86.44 575 ARG A N 1
ATOM 4871 C CA . ARG A 1 575 ? -18.762 18.146 32.252 1.00 86.44 575 ARG A CA 1
ATOM 4872 C C . ARG A 1 575 ? -19.973 17.249 32.463 1.00 86.44 575 ARG A C 1
ATOM 4874 O O . ARG A 1 575 ? -20.989 17.725 32.955 1.00 86.44 575 ARG A O 1
ATOM 4881 N N . GLU A 1 576 ? -19.915 15.980 32.073 1.00 85.44 576 GLU A N 1
ATOM 4882 C CA . GLU A 1 576 ? -21.059 15.075 32.235 1.00 85.44 576 GLU A CA 1
ATOM 4883 C C . GLU A 1 576 ? -21.179 14.555 33.671 1.00 85.44 576 GLU A C 1
ATOM 4885 O O . GLU A 1 576 ? -22.289 14.286 34.124 1.00 85.44 576 GLU A O 1
ATOM 4890 N N . GLY A 1 577 ? -20.080 14.498 34.431 1.00 76.25 577 GLY A N 1
ATOM 4891 C CA . GLY A 1 577 ? -20.104 14.127 35.852 1.00 76.25 577 GLY A CA 1
ATOM 4892 C C . GLY A 1 577 ? -20.387 12.644 36.117 1.00 76.25 577 GLY A C 1
ATOM 4893 O O . GLY A 1 577 ? -20.737 12.265 37.232 1.00 76.25 577 GLY A O 1
ATOM 4894 N N . ASN A 1 578 ? -20.244 11.786 35.102 1.00 74.81 578 ASN A N 1
ATOM 4895 C CA . ASN A 1 578 ? -20.429 10.335 35.205 1.00 74.81 578 ASN A CA 1
ATOM 4896 C C . ASN A 1 578 ? -19.177 9.642 35.781 1.00 74.81 578 ASN A C 1
ATOM 4898 O O . ASN A 1 578 ? -18.613 8.741 35.163 1.00 74.81 578 ASN A O 1
ATOM 4902 N N . PHE A 1 579 ? -18.740 10.050 36.977 1.00 79.88 579 PHE A N 1
ATOM 4903 C CA . PHE A 1 579 ? -17.490 9.580 37.599 1.00 79.88 579 PHE A CA 1
ATOM 4904 C C . PHE A 1 579 ? -17.495 8.091 37.986 1.00 79.88 579 PHE A C 1
ATOM 4906 O O . PHE A 1 579 ? -16.447 7.517 38.250 1.00 79.88 579 PHE A O 1
ATOM 4913 N N . THR A 1 580 ? -18.657 7.437 37.990 1.00 70.88 580 THR A N 1
ATOM 4914 C CA . THR A 1 580 ? -18.789 5.994 38.255 1.00 70.88 580 THR A CA 1
ATOM 4915 C C . THR A 1 580 ? -18.626 5.133 37.002 1.00 70.88 580 THR A C 1
ATOM 4917 O O . THR A 1 580 ? -18.319 3.945 37.096 1.00 70.88 580 THR A O 1
ATOM 4920 N N . GLN A 1 581 ? -18.838 5.707 35.815 1.00 67.81 581 GLN A N 1
ATOM 4921 C CA . GLN A 1 581 ? -18.759 4.995 34.545 1.00 67.81 581 GLN A CA 1
ATOM 4922 C C . GLN A 1 581 ? -17.462 5.384 33.841 1.00 67.81 581 GLN A C 1
ATOM 4924 O O . GLN A 1 581 ? -17.381 6.402 33.160 1.00 67.81 581 GLN A O 1
ATOM 4929 N N . ASN A 1 582 ? -16.449 4.528 33.969 1.00 71.06 582 ASN A N 1
ATOM 4930 C CA . ASN A 1 582 ? -15.088 4.732 33.457 1.00 71.06 582 ASN A CA 1
ATOM 4931 C C . ASN A 1 582 ? -14.939 4.759 31.920 1.00 71.06 582 ASN A C 1
ATOM 4933 O O . ASN A 1 582 ? -13.879 4.488 31.366 1.00 71.06 582 ASN A O 1
ATOM 4937 N N . PHE A 1 583 ? -16.011 5.055 31.192 1.00 78.75 583 PHE A N 1
ATOM 4938 C CA . PHE A 1 583 ? -16.080 4.952 29.742 1.00 78.75 583 PHE A CA 1
ATOM 4939 C C . PHE A 1 583 ? -15.129 5.912 29.016 1.00 78.75 583 PHE A C 1
ATOM 4941 O O . PHE A 1 583 ? -14.435 5.498 28.087 1.00 78.75 583 PHE A O 1
ATOM 4948 N N . TYR A 1 584 ? -15.091 7.184 29.421 1.00 80.62 584 TYR A N 1
ATOM 4949 C CA . TYR A 1 584 ? -14.271 8.204 28.760 1.00 80.62 584 TYR A CA 1
ATOM 4950 C C . TYR A 1 584 ? -12.780 8.032 29.056 1.00 80.62 584 TYR A C 1
ATOM 4952 O O . TYR A 1 584 ? -11.979 8.051 28.124 1.00 80.62 584 TYR A O 1
ATOM 4960 N N . LEU A 1 585 ? -12.423 7.775 30.318 1.00 80.69 585 LEU A N 1
ATOM 4961 C CA . LEU A 1 585 ? -11.040 7.503 30.714 1.00 80.69 585 LEU A CA 1
ATOM 4962 C C . LEU A 1 585 ? -10.506 6.225 30.061 1.00 80.69 585 LEU A C 1
ATOM 4964 O O . LEU A 1 585 ? -9.415 6.249 29.506 1.00 80.69 585 LEU A O 1
ATOM 4968 N N . ARG A 1 586 ? -11.299 5.146 29.980 1.00 81.31 586 ARG A N 1
ATOM 4969 C CA . ARG A 1 586 ? -10.894 3.932 29.242 1.00 81.31 586 ARG A CA 1
ATOM 4970 C C . ARG A 1 586 ? -10.619 4.193 27.764 1.00 81.31 586 ARG A C 1
ATOM 4972 O O . ARG A 1 586 ? -9.698 3.609 27.206 1.00 81.31 586 ARG A O 1
ATOM 4979 N N . LYS A 1 587 ? -11.404 5.060 27.115 1.00 81.56 587 LYS A N 1
ATOM 4980 C CA . LYS A 1 587 ? -11.137 5.447 25.721 1.00 81.56 587 LYS A CA 1
ATOM 4981 C C . LYS A 1 587 ? -9.820 6.198 25.588 1.00 81.56 587 LYS A C 1
ATOM 4983 O O . LYS A 1 587 ? -9.059 5.883 24.680 1.00 81.56 587 LYS A O 1
ATOM 4988 N N . ILE A 1 588 ? -9.555 7.141 26.490 1.00 82.31 588 ILE A N 1
ATOM 4989 C CA . ILE A 1 588 ? -8.288 7.877 26.545 1.00 82.31 588 ILE A CA 1
ATOM 4990 C C . ILE A 1 588 ? -7.115 6.903 26.704 1.00 82.31 588 ILE A C 1
ATOM 4992 O O . ILE A 1 588 ? -6.221 6.888 25.862 1.00 82.31 588 ILE A O 1
ATOM 4996 N N . VAL A 1 589 ? -7.178 6.041 27.722 1.00 83.44 589 VAL A N 1
ATOM 4997 C CA . VAL A 1 589 ? -6.156 5.027 28.015 1.00 83.44 589 VAL A CA 1
ATOM 4998 C C . VAL A 1 589 ? -5.900 4.145 26.796 1.00 83.44 589 VAL A C 1
ATOM 5000 O O . VAL A 1 589 ? -4.763 4.039 26.357 1.00 83.44 589 VAL A O 1
ATOM 5003 N N . SER A 1 590 ? -6.950 3.622 26.153 1.00 84.44 590 SER A N 1
ATOM 5004 C CA . SER A 1 590 ? -6.790 2.743 24.985 1.00 84.44 590 SER A CA 1
ATOM 5005 C C . SER A 1 590 ? -6.074 3.404 23.799 1.00 84.44 590 SER A C 1
ATOM 5007 O O . SER A 1 590 ? -5.408 2.727 23.018 1.00 84.44 590 SER A O 1
ATOM 5009 N N . VAL A 1 591 ? -6.209 4.727 23.640 1.00 84.69 591 VAL A N 1
ATOM 5010 C CA . VAL A 1 591 ? -5.509 5.483 22.593 1.00 84.69 591 VAL A CA 1
ATOM 5011 C C . VAL A 1 591 ? -4.036 5.646 22.958 1.00 84.69 591 VAL A C 1
ATOM 5013 O O . VAL A 1 591 ? -3.176 5.461 22.099 1.00 84.69 591 VAL A O 1
ATOM 5016 N N . PHE A 1 592 ? -3.738 5.963 24.215 1.00 86.38 592 PHE A N 1
ATOM 5017 C CA . PHE A 1 592 ? -2.370 6.163 24.685 1.00 86.38 592 PHE A CA 1
ATOM 5018 C C . PHE A 1 592 ? -1.580 4.858 24.756 1.00 86.38 592 PHE A C 1
ATOM 5020 O O . PHE A 1 592 ? -0.474 4.810 24.223 1.00 86.38 592 PHE A O 1
ATOM 5027 N N . GLU A 1 593 ? -2.173 3.783 25.278 1.00 85.88 593 GLU A N 1
ATOM 5028 C CA . GLU A 1 593 ? -1.614 2.427 25.220 1.00 85.88 593 GLU A CA 1
ATOM 5029 C C . GLU A 1 593 ? -1.311 2.024 23.777 1.00 85.88 593 GLU A C 1
ATOM 5031 O O . GLU A 1 593 ? -0.230 1.521 23.481 1.00 85.88 593 GLU A O 1
ATOM 5036 N N . PHE A 1 594 ? -2.237 2.290 22.847 1.00 87.81 594 PHE A N 1
ATOM 5037 C CA . PHE A 1 594 ? -2.013 2.008 21.434 1.00 87.81 594 PHE A CA 1
ATOM 5038 C C . PHE A 1 594 ? -0.805 2.784 20.885 1.00 87.81 594 PHE A C 1
ATOM 5040 O O . PHE A 1 594 ? 0.077 2.181 20.273 1.00 87.81 594 PHE A O 1
ATOM 5047 N N . ILE A 1 595 ? -0.724 4.094 21.127 1.00 87.69 595 ILE A N 1
ATOM 5048 C CA . ILE A 1 595 ? 0.387 4.931 20.646 1.00 87.69 595 ILE A CA 1
ATOM 5049 C C . ILE A 1 595 ? 1.713 4.487 21.257 1.00 87.69 595 ILE A C 1
ATOM 5051 O O . ILE A 1 595 ? 2.705 4.367 20.535 1.00 87.69 595 ILE A O 1
ATOM 5055 N N . TYR A 1 596 ? 1.738 4.209 22.558 1.00 86.75 596 TYR A N 1
ATOM 5056 C CA . TYR A 1 596 ? 2.937 3.733 23.231 1.00 86.75 596 TYR A CA 1
ATOM 5057 C C . TYR A 1 596 ? 3.355 2.356 22.713 1.00 86.75 596 TYR A C 1
ATOM 5059 O O . TYR A 1 596 ? 4.513 2.172 22.359 1.00 86.75 596 TYR A O 1
ATOM 5067 N N . SER A 1 597 ? 2.417 1.420 22.539 1.00 86.06 597 SER A N 1
ATOM 5068 C CA . SER A 1 597 ? 2.718 0.087 22.000 1.00 86.06 597 SER A CA 1
ATOM 5069 C C . SER A 1 597 ? 3.359 0.139 20.606 1.00 86.06 597 SER A C 1
ATOM 5071 O O . SER A 1 597 ? 4.218 -0.684 20.289 1.00 86.06 597 SER A O 1
ATOM 5073 N N . GLU A 1 598 ? 2.986 1.127 19.786 1.00 84.81 598 GLU A N 1
ATOM 5074 C CA . GLU A 1 598 ? 3.513 1.308 18.432 1.00 84.81 598 GLU A CA 1
ATOM 5075 C C . GLU A 1 598 ? 4.813 2.124 18.374 1.00 84.81 598 GLU A C 1
ATOM 5077 O O . GLU A 1 598 ? 5.616 1.897 17.470 1.00 84.81 598 GLU A O 1
ATOM 5082 N N . THR A 1 599 ? 5.029 3.072 19.294 1.00 85.12 599 THR A N 1
ATOM 5083 C CA . THR A 1 599 ? 6.153 4.031 19.223 1.00 85.12 599 THR A CA 1
ATOM 5084 C C . THR A 1 599 ? 7.227 3.837 20.287 1.00 85.12 599 THR A C 1
ATOM 5086 O O . THR A 1 599 ? 8.369 4.226 20.052 1.00 85.12 599 THR A O 1
ATOM 5089 N N . GLN A 1 600 ? 6.866 3.289 21.450 1.00 85.12 600 GLN A N 1
ATOM 5090 C CA . GLN A 1 600 ? 7.688 3.235 22.665 1.00 85.12 600 GLN A CA 1
ATOM 5091 C C . GLN A 1 600 ? 8.261 4.611 23.059 1.00 85.12 600 GLN A C 1
ATOM 5093 O O . GLN A 1 600 ? 9.343 4.707 23.629 1.00 85.12 600 GLN A O 1
ATOM 5098 N N . ASN A 1 601 ? 7.560 5.697 22.703 1.00 83.94 601 ASN A N 1
ATOM 5099 C CA . ASN A 1 601 ? 8.038 7.062 22.886 1.00 83.94 601 ASN A CA 1
ATOM 5100 C C . ASN A 1 601 ? 7.124 7.861 23.825 1.00 83.94 601 ASN A C 1
ATOM 5102 O O . ASN A 1 601 ? 6.109 8.415 23.400 1.00 83.94 601 ASN A O 1
ATOM 5106 N N . THR A 1 602 ? 7.525 7.972 25.092 1.00 84.00 602 THR A N 1
ATOM 5107 C CA . THR A 1 602 ? 6.800 8.728 26.127 1.00 84.00 602 THR A CA 1
ATOM 5108 C C . THR A 1 602 ? 6.835 10.241 25.912 1.00 84.00 602 THR A C 1
ATOM 5110 O O . THR A 1 602 ? 5.908 10.937 26.324 1.00 84.00 602 THR A O 1
ATOM 5113 N N . SER A 1 603 ? 7.831 10.766 25.186 1.00 86.25 603 SER A N 1
ATOM 5114 C CA . SER A 1 603 ? 7.952 12.213 24.936 1.00 86.25 603 SER A CA 1
ATOM 5115 C C . SER A 1 603 ? 6.826 12.788 24.056 1.00 86.25 603 SER A C 1
ATOM 5117 O O . SER A 1 603 ? 6.628 14.004 23.999 1.00 86.25 603 SER A O 1
ATOM 5119 N N . LEU A 1 604 ? 6.019 11.929 23.417 1.00 87.12 604 LEU A N 1
ATOM 5120 C CA . LEU A 1 604 ? 4.786 12.326 22.724 1.00 87.12 604 LEU A CA 1
ATOM 5121 C C . LEU A 1 604 ? 3.673 12.784 23.680 1.00 87.12 604 LEU A C 1
ATOM 5123 O O . LEU A 1 604 ? 2.732 13.445 23.233 1.00 87.12 604 LEU A O 1
ATOM 5127 N N . PHE A 1 605 ? 3.770 12.445 24.967 1.00 87.00 605 PHE A N 1
ATOM 5128 C CA . PHE A 1 605 ? 2.784 12.784 25.997 1.00 87.00 605 PHE A CA 1
ATOM 5129 C C . PHE A 1 605 ? 3.230 13.926 26.916 1.00 87.00 605 PHE A C 1
ATOM 5131 O O . PHE A 1 605 ? 2.428 14.414 27.702 1.00 87.00 605 PHE A O 1
ATOM 5138 N N . GLU A 1 606 ? 4.475 14.388 26.803 1.00 84.94 606 GLU A N 1
ATOM 5139 C CA . GLU A 1 606 ? 5.004 15.500 27.604 1.00 84.94 606 GLU A CA 1
ATOM 5140 C C . GLU A 1 606 ? 4.092 16.740 27.581 1.00 84.94 606 GLU A C 1
ATOM 5142 O O . GLU A 1 606 ? 3.546 17.131 26.539 1.00 84.94 606 GLU A O 1
ATOM 5147 N N . GLY A 1 607 ? 3.969 17.401 28.729 1.00 84.00 607 GLY A N 1
ATOM 5148 C CA . GLY A 1 607 ? 3.138 18.593 28.902 1.00 84.00 607 GLY A CA 1
ATOM 5149 C C . GLY A 1 607 ? 1.636 18.305 28.976 1.00 84.00 607 GLY A C 1
ATOM 5150 O O . GLY A 1 607 ? 0.847 19.240 29.134 1.00 84.00 607 GLY A O 1
ATOM 5151 N N . LEU A 1 608 ? 1.216 17.039 28.886 1.00 89.19 608 LEU A N 1
ATOM 5152 C CA . LEU A 1 608 ? -0.168 16.636 29.110 1.00 89.19 608 LEU A CA 1
ATOM 5153 C C . LEU A 1 608 ? -0.627 16.976 30.529 1.00 89.19 608 LEU A C 1
ATOM 5155 O O . LEU A 1 608 ? -1.714 17.539 30.687 1.00 89.19 608 LEU A O 1
ATOM 5159 N N . TYR A 1 609 ? 0.177 16.659 31.548 1.00 90.75 609 TYR A N 1
ATOM 5160 C CA . TYR A 1 609 ? -0.222 16.884 32.937 1.00 90.75 609 TYR A CA 1
ATOM 5161 C C . TYR A 1 609 ? -0.251 18.367 33.272 1.00 90.75 609 TYR A C 1
ATOM 5163 O O . TYR A 1 609 ? -1.228 18.834 33.854 1.00 90.75 609 TYR A O 1
ATOM 5171 N N . ASP A 1 610 ? 0.719 19.139 32.785 1.00 88.50 610 ASP A N 1
ATOM 5172 C CA . ASP A 1 610 ? 0.687 20.601 32.863 1.00 88.50 610 ASP A CA 1
ATOM 5173 C C . ASP A 1 610 ? -0.610 21.181 32.283 1.00 88.50 610 ASP A C 1
ATOM 5175 O O . ASP A 1 610 ? -1.263 22.034 32.896 1.00 88.50 610 ASP A O 1
ATOM 5179 N N . ASN A 1 611 ? -1.005 20.717 31.092 1.00 89.19 611 ASN A N 1
ATOM 5180 C CA . ASN A 1 611 ? -2.244 21.145 30.450 1.00 89.19 611 ASN A CA 1
ATOM 5181 C C . ASN A 1 611 ? -3.468 20.729 31.279 1.00 89.19 611 ASN A C 1
ATOM 5183 O O . ASN A 1 611 ? -4.435 21.486 31.367 1.00 89.19 611 ASN A O 1
ATOM 5187 N N . LEU A 1 612 ? -3.439 19.538 31.883 1.00 90.38 612 LEU A N 1
ATOM 5188 C CA . LEU A 1 612 ? -4.541 18.977 32.663 1.00 90.38 612 LEU A CA 1
ATOM 5189 C C . LEU A 1 612 ? -4.729 19.733 33.981 1.00 90.38 612 LEU A C 1
ATOM 5191 O O . LEU A 1 612 ? -5.851 20.129 34.306 1.00 90.38 612 LEU A O 1
ATOM 5195 N N . ILE A 1 613 ? -3.637 19.996 34.701 1.00 90.00 613 ILE A N 1
ATOM 5196 C CA . ILE A 1 613 ? -3.616 20.807 35.921 1.00 90.00 613 ILE A CA 1
ATOM 5197 C C . ILE A 1 613 ? -4.193 22.191 35.616 1.00 90.00 613 ILE A C 1
ATOM 5199 O O . ILE A 1 613 ? -5.115 22.648 36.300 1.00 90.00 613 ILE A O 1
ATOM 5203 N N . TYR A 1 614 ? -3.698 22.836 34.555 1.00 89.12 614 TYR A N 1
ATOM 5204 C CA . TYR A 1 614 ? -4.178 24.147 34.125 1.00 89.12 614 TYR A CA 1
ATOM 5205 C C . TYR A 1 614 ? -5.668 24.124 33.756 1.00 89.12 614 TYR A C 1
ATOM 5207 O O . TYR A 1 614 ? -6.429 24.991 34.191 1.00 89.12 614 TYR A O 1
ATOM 5215 N N . TYR A 1 615 ? -6.109 23.129 32.982 1.00 89.25 615 TYR A N 1
ATOM 5216 C CA . TYR A 1 615 ? -7.499 22.997 32.551 1.00 89.25 615 TYR A CA 1
ATOM 5217 C C . TYR A 1 615 ? -8.444 22.810 33.745 1.00 89.25 615 TYR A C 1
ATOM 5219 O O . TYR A 1 615 ? -9.454 23.509 33.839 1.00 89.25 615 TYR A O 1
ATOM 5227 N N . CYS A 1 616 ? -8.115 21.911 34.675 1.00 89.25 616 CYS A N 1
ATOM 5228 C CA . CYS A 1 616 ? -8.945 21.627 35.844 1.00 89.25 616 CYS A CA 1
ATOM 5229 C C . CYS A 1 616 ? -9.064 22.842 36.770 1.00 89.25 616 CYS A C 1
ATOM 5231 O O . CYS A 1 616 ? -10.175 23.178 37.179 1.00 89.25 616 CYS A O 1
ATOM 5233 N N . LYS A 1 617 ? -7.954 23.538 37.056 1.00 89.00 617 LYS A N 1
ATOM 5234 C CA . LYS A 1 617 ? -7.949 24.727 37.928 1.00 89.00 617 LYS A CA 1
ATOM 5235 C C . LYS A 1 617 ? -8.773 25.884 37.347 1.00 89.00 617 LYS A C 1
ATOM 5237 O O . LYS A 1 617 ? -9.424 26.603 38.102 1.00 89.00 617 LYS A O 1
ATOM 5242 N N . ASN A 1 618 ? -8.809 26.034 36.020 1.00 86.75 618 ASN A N 1
ATOM 5243 C CA . ASN A 1 618 ? -9.479 27.159 35.351 1.00 86.75 618 ASN A CA 1
ATOM 5244 C C . ASN A 1 618 ? -10.916 26.873 34.862 1.00 86.75 618 ASN A C 1
ATOM 5246 O O . ASN A 1 618 ? -11.644 27.815 34.547 1.00 86.75 618 ASN A O 1
ATOM 5250 N N . ASN A 1 619 ? -11.371 25.610 34.819 1.00 85.00 619 ASN A N 1
ATOM 5251 C CA . ASN A 1 619 ? -12.711 25.232 34.326 1.00 85.00 619 ASN A CA 1
ATOM 5252 C C . ASN A 1 619 ? -13.700 24.753 35.400 1.00 85.00 619 ASN A C 1
ATOM 5254 O O . ASN A 1 619 ? -14.731 24.161 35.073 1.00 85.00 619 ASN A O 1
ATOM 5258 N N . LEU A 1 620 ? -13.460 25.038 36.681 1.00 85.62 620 LEU A N 1
ATOM 5259 C CA . LEU A 1 620 ? -14.291 24.527 37.787 1.00 85.62 620 LEU A CA 1
ATOM 5260 C C . LEU A 1 620 ? -15.790 24.862 37.685 1.00 85.62 620 LEU A C 1
ATOM 5262 O O . LEU A 1 620 ? -16.630 24.142 38.228 1.00 85.62 620 LEU A O 1
ATOM 5266 N N . ASN A 1 621 ? -16.157 25.918 36.957 1.00 79.06 621 ASN A N 1
ATOM 5267 C CA . ASN A 1 621 ? -17.558 26.274 36.721 1.00 79.06 621 ASN A CA 1
ATOM 5268 C C . ASN A 1 621 ? -18.324 25.186 35.954 1.00 79.06 621 ASN A C 1
ATOM 5270 O O . ASN A 1 621 ? -19.498 24.938 36.249 1.00 79.06 621 ASN A O 1
ATOM 5274 N N . VAL A 1 622 ? -17.655 24.525 35.006 1.00 83.19 622 VAL A N 1
ATOM 5275 C CA . VAL A 1 622 ? -18.247 23.512 34.121 1.00 83.19 622 VAL A CA 1
ATOM 5276 C C . VAL A 1 622 ? -18.132 22.098 34.701 1.00 83.19 622 VAL A C 1
ATOM 5278 O O . VAL A 1 622 ? -18.821 21.197 34.233 1.00 83.19 622 VAL A O 1
ATOM 5281 N N . LEU A 1 623 ? -17.326 21.911 35.755 1.00 87.19 623 LEU A N 1
ATOM 5282 C CA . LEU A 1 623 ? -17.239 20.655 36.499 1.00 87.19 623 LEU A CA 1
ATOM 5283 C C . LEU A 1 623 ? -18.610 20.292 37.089 1.00 87.19 623 LEU A C 1
ATOM 5285 O O . LEU A 1 623 ? -19.167 21.031 37.917 1.00 87.19 623 LEU A O 1
ATOM 5289 N N . ASN A 1 624 ? -19.157 19.146 36.687 1.00 85.88 624 ASN A N 1
ATOM 5290 C CA . ASN A 1 624 ? -20.475 18.692 37.129 1.00 85.88 624 ASN A CA 1
ATOM 5291 C C . ASN A 1 624 ? -20.398 17.876 38.425 1.00 85.88 624 ASN A C 1
ATOM 5293 O O . ASN A 1 624 ? -20.583 16.664 38.435 1.00 85.88 624 ASN A O 1
ATOM 5297 N N . VAL A 1 625 ? -20.139 18.575 39.529 1.00 87.50 625 VAL A N 1
ATOM 5298 C CA . VAL A 1 625 ? -20.159 18.036 40.897 1.00 87.50 625 VAL A CA 1
ATOM 5299 C C . VAL A 1 625 ? -21.237 18.740 41.720 1.00 87.50 625 VAL A C 1
ATOM 5301 O O . VAL A 1 625 ? -21.404 19.966 41.639 1.00 87.50 625 VAL A O 1
ATOM 5304 N N . LYS A 1 626 ? -21.994 17.974 42.509 1.00 85.19 626 LYS A N 1
ATOM 5305 C CA . LYS A 1 626 ? -23.064 18.483 43.382 1.00 85.19 626 LYS A CA 1
ATOM 5306 C C . LYS A 1 626 ? -22.690 18.381 44.854 1.00 85.19 626 LYS A C 1
ATOM 5308 O O . LYS A 1 626 ? -23.096 19.244 45.629 1.00 85.19 626 LYS A O 1
ATOM 5313 N N . THR A 1 627 ? -21.917 17.367 45.224 1.00 86.44 627 THR A N 1
ATOM 5314 C CA . THR A 1 627 ? -21.516 17.065 46.599 1.00 86.44 627 THR A CA 1
ATOM 5315 C C . THR A 1 627 ? -19.998 16.952 46.730 1.00 86.44 627 THR A C 1
ATOM 5317 O O . THR A 1 627 ? -19.285 16.791 45.740 1.00 86.44 627 THR A O 1
ATOM 5320 N N . LYS A 1 628 ? -19.488 17.017 47.967 1.00 87.81 628 LYS A N 1
ATOM 5321 C CA . LYS A 1 628 ? -18.077 16.702 48.250 1.00 87.81 628 LYS A CA 1
ATOM 5322 C C . LYS A 1 628 ? -17.701 15.275 47.853 1.00 87.81 628 LYS A C 1
ATOM 5324 O O . LYS A 1 628 ? -16.549 15.032 47.517 1.00 87.81 628 LYS A O 1
ATOM 5329 N N . GLU A 1 629 ? -18.655 14.349 47.886 1.00 88.12 629 GLU A N 1
ATOM 5330 C CA . GLU A 1 629 ? -18.415 12.964 47.489 1.00 88.12 629 GLU A CA 1
ATOM 5331 C C . GLU A 1 629 ? -18.179 12.846 45.979 1.00 88.12 629 GLU A C 1
ATOM 5333 O O . GLU A 1 629 ? -17.258 12.155 45.564 1.00 88.12 629 GLU A O 1
ATOM 5338 N N . ASP A 1 630 ? -18.903 13.617 45.160 1.00 87.69 630 ASP A N 1
ATOM 5339 C CA . ASP A 1 630 ? -18.666 13.665 43.709 1.00 87.69 630 ASP A CA 1
ATOM 5340 C C . ASP A 1 630 ? -17.251 14.168 43.380 1.00 87.69 630 ASP A C 1
ATOM 5342 O O . ASP A 1 630 ? -16.621 13.697 42.437 1.00 87.69 630 ASP A O 1
ATOM 5346 N N . VAL A 1 631 ? -16.734 15.115 44.174 1.00 89.56 631 VAL A N 1
ATOM 5347 C CA . VAL A 1 631 ? -15.362 15.624 44.031 1.00 89.56 631 VAL A CA 1
ATOM 5348 C C . VAL A 1 631 ? -14.339 14.547 44.389 1.00 89.56 631 VAL A C 1
ATOM 5350 O O . VAL A 1 631 ? -13.365 14.388 43.660 1.00 89.56 631 VAL A O 1
ATOM 5353 N N . LYS A 1 632 ? -14.562 13.769 45.457 1.00 90.38 632 LYS A N 1
ATOM 5354 C CA . LYS A 1 632 ? -13.687 12.632 45.784 1.00 90.38 632 LYS A CA 1
ATOM 5355 C C . LYS A 1 632 ? -13.691 11.577 44.683 1.00 90.38 632 LYS A C 1
ATOM 5357 O O . LYS A 1 632 ? -12.620 11.142 44.283 1.00 90.38 632 LYS A O 1
ATOM 5362 N N . LEU A 1 633 ? -14.870 11.219 44.168 1.00 89.50 633 LEU A N 1
ATOM 5363 C CA . LEU A 1 633 ? -15.003 10.260 43.069 1.00 89.50 633 LEU A CA 1
ATOM 5364 C C . LEU A 1 633 ? -14.276 10.749 41.812 1.00 89.50 633 LEU A C 1
ATOM 5366 O O . LEU A 1 633 ? -13.592 9.970 41.158 1.00 89.50 633 LEU A O 1
ATOM 5370 N N . PHE A 1 634 ? -14.377 12.040 41.486 1.00 90.88 634 PHE A N 1
ATOM 5371 C CA . PHE A 1 634 ? -13.605 12.635 40.398 1.00 90.88 634 PHE A CA 1
ATOM 5372 C C . PHE A 1 634 ? -12.090 12.486 40.618 1.00 90.88 634 PHE A C 1
ATOM 5374 O O . PHE A 1 634 ? -11.401 12.002 39.722 1.00 90.88 634 PHE A O 1
ATOM 5381 N N . ILE A 1 635 ? -11.577 12.855 41.799 1.00 91.25 635 ILE A N 1
ATOM 5382 C CA . ILE A 1 635 ? -10.144 12.740 42.127 1.00 91.25 635 ILE A CA 1
ATOM 5383 C C . ILE A 1 635 ? -9.683 11.283 42.054 1.00 91.25 635 ILE A C 1
ATOM 5385 O O . ILE A 1 635 ? -8.621 11.014 41.505 1.00 91.25 635 ILE A O 1
ATOM 5389 N N . GLU A 1 636 ? -10.475 10.344 42.574 1.00 90.06 636 GLU A N 1
ATOM 5390 C CA . GLU A 1 636 ? -10.172 8.911 42.535 1.00 90.06 636 GLU A CA 1
ATOM 5391 C C . GLU A 1 636 ? -10.021 8.412 41.095 1.00 90.06 636 GLU A C 1
ATOM 5393 O O . GLU A 1 636 ? -9.053 7.729 40.779 1.00 90.06 636 GLU A O 1
ATOM 5398 N N . GLN A 1 637 ? -10.912 8.819 40.188 1.00 88.38 637 GLN A N 1
ATOM 5399 C CA . GLN A 1 637 ? -10.783 8.457 38.776 1.00 88.38 637 GLN A CA 1
ATOM 5400 C C . GLN A 1 637 ? -9.566 9.096 38.095 1.00 88.38 637 GLN A C 1
ATOM 5402 O O . GLN A 1 637 ? -8.935 8.462 37.251 1.00 88.38 637 GLN A O 1
ATOM 5407 N N . VAL A 1 638 ? -9.211 10.332 38.458 1.00 89.38 638 VAL A N 1
ATOM 5408 C CA . VAL A 1 638 ? -7.983 10.973 37.959 1.00 89.38 638 VAL A CA 1
ATOM 5409 C C . VAL A 1 638 ? -6.736 10.261 38.494 1.00 89.38 638 VAL A C 1
ATOM 5411 O O . VAL A 1 638 ? -5.796 10.077 37.730 1.00 89.38 638 VAL A O 1
ATOM 5414 N N . ARG A 1 639 ? -6.748 9.783 39.746 1.00 89.38 639 ARG A N 1
ATOM 5415 C CA . ARG A 1 639 ? -5.666 8.958 40.313 1.00 89.38 639 ARG A CA 1
ATOM 5416 C C . ARG A 1 639 ? -5.517 7.625 39.595 1.00 89.38 639 ARG A C 1
ATOM 5418 O O . ARG A 1 639 ? -4.406 7.257 39.252 1.00 89.38 639 ARG A O 1
ATOM 5425 N N . ILE A 1 640 ? -6.625 6.943 39.303 1.00 87.00 640 ILE A N 1
ATOM 5426 C CA . ILE A 1 640 ? -6.595 5.705 38.509 1.00 87.00 640 ILE A CA 1
ATOM 5427 C C . ILE A 1 640 ? -5.992 5.975 37.124 1.00 87.00 640 ILE A C 1
ATOM 5429 O O . ILE A 1 640 ? -5.200 5.183 36.628 1.00 87.00 640 ILE A O 1
ATOM 5433 N N . PHE A 1 641 ? -6.348 7.096 36.490 1.00 87.56 641 PHE A N 1
ATOM 5434 C CA . PHE A 1 641 ? -5.722 7.496 35.231 1.00 87.56 641 PHE A CA 1
ATOM 5435 C C . PHE A 1 641 ? -4.208 7.730 35.387 1.00 87.56 641 PHE A C 1
ATOM 5437 O O . PHE A 1 641 ? -3.450 7.246 34.553 1.00 87.56 641 PHE A O 1
ATOM 5444 N N . ASP A 1 642 ? -3.775 8.414 36.446 1.00 88.56 642 ASP A N 1
ATOM 5445 C CA . ASP A 1 642 ? -2.360 8.673 36.744 1.00 88.56 642 ASP A CA 1
ATOM 5446 C C . ASP A 1 642 ? -1.560 7.380 36.974 1.00 88.56 642 ASP A C 1
ATOM 5448 O O . ASP A 1 642 ? -0.488 7.198 36.404 1.00 88.56 642 ASP A O 1
ATOM 5452 N N . GLU A 1 643 ? -2.127 6.426 37.717 1.00 85.69 643 GLU A N 1
ATOM 5453 C CA . GLU A 1 643 ? -1.547 5.095 37.933 1.00 85.69 643 GLU A CA 1
ATOM 5454 C C . GLU A 1 643 ? -1.348 4.338 36.612 1.00 85.69 643 GLU A C 1
ATOM 5456 O O . GLU A 1 643 ? -0.259 3.825 36.353 1.00 85.69 643 GLU A O 1
ATOM 5461 N N . ILE A 1 644 ? -2.367 4.322 35.744 1.00 82.81 644 ILE A N 1
ATOM 5462 C CA . ILE A 1 644 ? -2.288 3.676 34.424 1.00 82.81 644 ILE A CA 1
ATOM 5463 C C . ILE A 1 644 ? -1.221 4.345 33.548 1.00 82.81 644 ILE A C 1
ATOM 5465 O O . ILE A 1 644 ? -0.472 3.664 32.854 1.00 82.81 644 ILE A O 1
ATOM 5469 N N . MET A 1 645 ? -1.123 5.674 33.575 1.00 82.38 645 MET A N 1
ATOM 5470 C CA . MET A 1 645 ? -0.071 6.389 32.846 1.00 82.38 645 MET A CA 1
ATOM 5471 C C . MET A 1 645 ? 1.325 6.092 33.406 1.00 82.38 645 MET A C 1
ATOM 5473 O O . MET A 1 645 ? 2.278 5.990 32.631 1.00 82.38 645 MET A O 1
ATOM 5477 N N . GLY A 1 646 ? 1.445 5.884 34.719 1.00 81.69 646 GLY A N 1
ATOM 5478 C CA . GLY A 1 646 ? 2.675 5.434 35.368 1.00 81.69 646 GLY A CA 1
ATOM 5479 C C . GLY A 1 646 ? 3.141 4.050 34.898 1.00 81.69 646 GLY A C 1
ATOM 5480 O O . GLY A 1 646 ? 4.345 3.837 34.747 1.00 81.69 646 GLY A O 1
ATOM 5481 N N . GLU A 1 647 ? 2.220 3.130 34.579 1.00 79.00 647 GLU A N 1
ATOM 5482 C CA . GLU A 1 647 ? 2.553 1.823 33.975 1.00 79.00 647 GLU A CA 1
ATOM 5483 C C . GLU A 1 647 ? 3.160 1.950 32.564 1.00 79.00 647 GLU A C 1
ATOM 5485 O O . GLU A 1 647 ? 3.862 1.049 32.108 1.00 79.00 647 GLU A O 1
ATOM 5490 N N . ILE A 1 648 ? 2.945 3.085 31.890 1.00 74.88 648 ILE A N 1
ATOM 5491 C CA . ILE A 1 648 ? 3.495 3.420 30.564 1.00 74.88 648 ILE A CA 1
ATOM 5492 C C . ILE A 1 648 ? 4.860 4.146 30.700 1.00 74.88 648 ILE A C 1
ATOM 5494 O O . ILE A 1 648 ? 5.355 4.766 29.760 1.00 74.88 648 ILE A O 1
ATOM 5498 N N . GLU A 1 649 ? 5.493 4.087 31.879 1.00 71.88 649 GLU A N 1
ATOM 5499 C CA . GLU A 1 649 ? 6.747 4.787 32.212 1.00 71.88 649 GLU A CA 1
ATOM 5500 C C . GLU A 1 649 ? 6.669 6.314 32.009 1.00 71.88 649 GLU A C 1
ATOM 5502 O O . GLU A 1 649 ? 7.667 6.986 31.738 1.00 71.88 649 GLU A O 1
ATOM 5507 N N . PHE A 1 650 ? 5.475 6.898 32.133 1.00 76.12 650 PHE A N 1
ATOM 5508 C CA . PHE A 1 650 ? 5.318 8.346 32.100 1.00 76.12 650 PHE A CA 1
ATOM 5509 C C . PHE A 1 650 ? 5.761 8.944 33.445 1.00 76.12 650 PHE A C 1
ATOM 5511 O O . PHE A 1 650 ? 5.256 8.564 34.496 1.00 76.12 650 PHE A O 1
ATOM 5518 N N . HIS A 1 651 ? 6.742 9.851 33.423 1.00 73.56 651 HIS A N 1
ATOM 5519 C CA . HIS A 1 651 ? 7.417 10.345 34.634 1.00 73.56 651 HIS A CA 1
ATOM 5520 C C . HIS A 1 651 ? 6.898 11.699 35.166 1.00 73.56 651 HIS A C 1
ATOM 5522 O O . HIS A 1 651 ? 7.500 12.253 36.086 1.00 73.56 651 HIS A O 1
ATOM 5528 N N . GLU A 1 652 ? 5.817 12.255 34.608 1.00 80.38 652 GLU A N 1
ATOM 5529 C CA . GLU A 1 652 ? 5.130 13.423 35.193 1.00 80.38 652 GLU A CA 1
ATOM 5530 C C . GLU A 1 652 ? 4.156 12.965 36.300 1.00 80.38 652 GLU A C 1
ATOM 5532 O O . GLU A 1 652 ? 3.763 11.801 36.331 1.00 80.38 652 GLU A O 1
ATOM 5537 N N . ASN A 1 653 ? 3.754 13.857 37.217 1.00 82.69 653 ASN A N 1
ATOM 5538 C CA . ASN A 1 653 ? 2.774 13.548 38.270 1.00 82.69 653 ASN A CA 1
ATOM 5539 C C . ASN A 1 653 ? 1.685 14.630 38.407 1.00 82.69 653 ASN A C 1
ATOM 5541 O O . ASN A 1 653 ? 1.842 15.761 37.942 1.00 82.69 653 ASN A O 1
ATOM 5545 N N . LEU A 1 654 ? 0.557 14.272 39.027 1.00 90.50 654 LEU A N 1
ATOM 5546 C CA . LEU A 1 654 ? -0.585 15.174 39.245 1.00 90.50 654 LEU A CA 1
ATOM 5547 C C . LEU A 1 654 ? -0.703 15.666 40.698 1.00 90.50 654 LEU A C 1
ATOM 5549 O O . LEU A 1 654 ? -1.776 16.114 41.113 1.00 90.50 654 LEU A O 1
ATOM 5553 N N . ASP A 1 655 ? 0.390 15.646 41.466 1.00 88.06 655 ASP A N 1
ATOM 5554 C CA . ASP A 1 655 ? 0.411 16.019 42.890 1.00 88.06 655 ASP A CA 1
ATOM 5555 C C . ASP A 1 655 ? -0.179 17.417 43.138 1.00 88.06 655 ASP A C 1
ATOM 5557 O O . ASP A 1 655 ? -1.041 17.600 44.003 1.00 88.06 655 ASP A O 1
ATOM 5561 N N . ASP A 1 656 ? 0.192 18.391 42.306 1.00 87.81 656 ASP A N 1
ATOM 5562 C CA . ASP A 1 656 ? -0.312 19.770 42.357 1.00 87.81 656 ASP A CA 1
ATOM 5563 C C . ASP A 1 656 ? -1.827 19.888 42.134 1.00 87.81 656 ASP A C 1
ATOM 5565 O O . ASP A 1 656 ? -2.451 20.883 42.534 1.00 87.81 656 ASP A O 1
ATOM 5569 N N . LEU A 1 657 ? -2.428 18.917 41.442 1.00 91.19 657 LEU A N 1
ATOM 5570 C CA . LEU A 1 657 ? -3.870 18.836 41.241 1.00 91.19 657 LEU A CA 1
ATOM 5571 C C . LEU A 1 657 ? -4.554 18.202 42.452 1.00 91.19 657 LEU A C 1
ATOM 5573 O O . LEU A 1 657 ? -5.603 18.690 42.877 1.00 91.19 657 LEU A O 1
ATOM 5577 N N . TYR A 1 658 ? -3.959 17.150 43.018 1.00 92.44 658 TYR A N 1
ATOM 5578 C CA . TYR A 1 658 ? -4.477 16.479 44.210 1.00 92.44 658 TYR A CA 1
ATOM 5579 C C . TYR A 1 658 ? -4.503 17.428 45.405 1.00 92.44 658 TYR A C 1
ATOM 5581 O O . TYR A 1 658 ? -5.563 17.621 45.998 1.00 92.44 658 TYR A O 1
ATOM 5589 N N . VAL A 1 659 ? -3.389 18.120 45.667 1.00 91.19 659 VAL A N 1
ATOM 5590 C CA . VAL A 1 659 ? -3.294 19.133 46.731 1.00 91.19 659 VAL A CA 1
ATOM 5591 C C . VAL A 1 659 ? -4.366 20.210 46.553 1.00 91.19 659 VAL A C 1
ATOM 5593 O O . VAL A 1 659 ? -5.063 20.562 47.504 1.00 91.19 659 VAL A O 1
ATOM 5596 N N . PHE A 1 660 ? -4.564 20.692 45.323 1.00 91.44 660 PHE A N 1
ATOM 5597 C CA . PHE A 1 660 ? -5.563 21.717 45.027 1.00 91.44 660 PHE A CA 1
ATOM 5598 C C . PHE A 1 660 ? -6.994 21.283 45.379 1.00 91.44 660 PHE A C 1
ATOM 5600 O O . PHE A 1 660 ? -7.742 22.049 45.993 1.00 91.44 660 PHE A O 1
ATOM 5607 N N . PHE A 1 661 ? -7.399 20.065 45.014 1.00 91.31 661 PHE A N 1
ATOM 5608 C CA . PHE A 1 661 ? -8.740 19.579 45.337 1.00 91.31 661 PHE A CA 1
ATOM 5609 C C . PHE A 1 661 ? -8.896 19.163 46.806 1.00 91.31 661 PHE A C 1
ATOM 5611 O O . PHE A 1 661 ? -9.971 19.378 47.376 1.00 91.31 661 PHE A O 1
ATOM 5618 N N . ASP A 1 662 ? -7.847 18.649 47.446 1.00 90.69 662 ASP A N 1
ATOM 5619 C CA . ASP A 1 662 ? -7.855 18.338 48.879 1.00 90.69 662 ASP A CA 1
ATOM 5620 C C . ASP A 1 662 ? -8.061 19.618 49.712 1.00 90.69 662 ASP A C 1
ATOM 5622 O O . ASP A 1 662 ? -8.930 19.664 50.589 1.00 90.69 662 ASP A O 1
ATOM 5626 N N . GLU A 1 663 ? -7.400 20.725 49.356 1.00 90.56 663 GLU A N 1
ATOM 5627 C CA . GLU A 1 663 ? -7.649 22.039 49.967 1.00 90.56 663 GLU A CA 1
ATOM 5628 C C . GLU A 1 663 ? -9.098 22.528 49.779 1.00 90.56 663 GLU A C 1
ATOM 5630 O O . GLU A 1 663 ? -9.659 23.214 50.647 1.00 90.56 663 GLU A O 1
ATOM 5635 N N . ILE A 1 664 ? -9.739 22.200 48.652 1.00 88.81 664 ILE A N 1
ATOM 5636 C CA . ILE A 1 664 ? -11.155 22.513 48.405 1.00 88.81 664 ILE A CA 1
ATOM 5637 C C . ILE A 1 664 ? -12.053 21.692 49.337 1.00 88.81 664 ILE A C 1
ATOM 5639 O O . ILE A 1 664 ? -12.949 22.256 49.976 1.00 88.81 664 ILE A O 1
ATOM 5643 N N . LEU A 1 665 ? -11.795 20.388 49.463 1.00 88.38 665 LEU A N 1
ATOM 5644 C CA . LEU A 1 665 ? -12.546 19.472 50.326 1.00 88.38 665 LEU A CA 1
ATOM 5645 C C . LEU A 1 665 ? -12.434 19.849 51.811 1.00 88.38 665 LEU A C 1
ATOM 5647 O O . LEU A 1 665 ? -13.443 19.818 52.533 1.00 88.38 665 LEU A O 1
ATOM 5651 N N . GLU A 1 666 ? -11.246 20.279 52.240 1.00 88.12 666 GLU A N 1
ATOM 5652 C CA . GLU A 1 666 ? -10.940 20.730 53.603 1.00 88.12 666 GLU A CA 1
ATOM 5653 C C . GLU A 1 666 ? -11.402 22.162 53.915 1.00 88.12 666 GLU A C 1
ATOM 5655 O O . GLU A 1 666 ? -11.306 22.599 55.063 1.00 88.12 666 GLU A O 1
ATOM 5660 N N . ASN A 1 667 ? -11.953 22.891 52.936 1.00 82.44 667 ASN A N 1
ATOM 5661 C CA . ASN A 1 667 ? -12.313 24.312 53.045 1.00 82.44 667 ASN A CA 1
ATOM 5662 C C . ASN A 1 667 ? -11.119 25.256 53.327 1.00 82.44 667 ASN A C 1
ATOM 5664 O O . ASN A 1 667 ? -11.303 26.298 53.959 1.00 82.44 667 ASN A O 1
ATOM 5668 N N . LYS A 1 668 ? -9.913 24.912 52.865 1.00 88.19 668 LYS A N 1
ATOM 5669 C CA . LYS A 1 668 ? -8.671 25.683 53.075 1.00 88.19 668 LYS A CA 1
ATOM 5670 C C . LYS A 1 668 ? -8.133 26.372 51.817 1.00 88.19 668 LYS A C 1
ATOM 5672 O O . LYS A 1 668 ? -7.176 27.129 51.921 1.00 88.19 668 LYS A O 1
ATOM 5677 N N . SER A 1 669 ? -8.746 26.138 50.653 1.00 84.31 669 SER A N 1
ATOM 5678 C CA . SER A 1 669 ? -8.269 26.702 49.383 1.00 84.31 669 SER A CA 1
ATOM 5679 C C . SER A 1 669 ? -8.204 28.236 49.399 1.00 84.31 669 SER A C 1
ATOM 5681 O O . SER A 1 669 ? -9.196 28.925 49.664 1.00 84.31 669 SER A O 1
ATOM 5683 N N . ASN A 1 670 ? -7.021 28.770 49.087 1.00 79.56 670 ASN A N 1
ATOM 5684 C CA . ASN A 1 670 ? -6.774 30.209 48.972 1.00 79.56 670 ASN A CA 1
ATOM 5685 C C . ASN A 1 670 ? -7.021 30.754 47.555 1.00 79.56 670 ASN A C 1
ATOM 5687 O O . ASN A 1 670 ? -7.193 31.968 47.401 1.00 79.56 670 ASN A O 1
ATOM 5691 N N . ASP A 1 671 ? -7.103 29.867 46.565 1.00 84.94 671 ASP A N 1
ATOM 5692 C CA . ASP A 1 671 ? -7.325 30.170 45.153 1.00 84.94 671 ASP A CA 1
ATOM 5693 C C . ASP A 1 671 ? -8.754 30.678 44.876 1.00 84.94 671 ASP A C 1
ATOM 5695 O O . ASP A 1 671 ? -9.730 30.225 45.484 1.00 84.94 671 ASP A O 1
ATOM 5699 N N . GLU A 1 672 ? -8.890 31.648 43.969 1.00 84.19 672 GLU A N 1
ATOM 5700 C CA . GLU A 1 672 ? -10.178 32.276 43.654 1.00 84.19 672 GLU A CA 1
ATOM 5701 C C . GLU A 1 672 ? -11.154 31.289 42.995 1.00 84.19 672 GLU A C 1
ATOM 5703 O O . GLU A 1 672 ? -12.312 31.199 43.414 1.00 84.19 672 GLU A O 1
ATOM 5708 N N . ASN A 1 673 ? -10.681 30.468 42.052 1.00 83.06 673 ASN A N 1
ATOM 5709 C CA . ASN A 1 673 ? -11.499 29.436 41.414 1.00 83.06 673 ASN A CA 1
ATOM 5710 C C . ASN A 1 673 ? -11.861 28.334 42.421 1.00 83.06 673 ASN A C 1
ATOM 5712 O O . ASN A 1 673 ? -13.010 27.879 42.466 1.00 83.06 673 ASN A O 1
ATOM 5716 N N . GLY A 1 674 ? -10.918 27.950 43.288 1.00 84.81 674 GLY A N 1
ATOM 5717 C CA . GLY A 1 674 ? -11.166 27.000 44.375 1.00 84.81 674 GLY A CA 1
ATOM 5718 C C . GLY A 1 674 ? -12.288 27.452 45.320 1.00 84.81 674 GLY A C 1
ATOM 5719 O O . GLY A 1 674 ? -13.186 26.672 45.655 1.00 84.81 674 GLY A O 1
ATOM 5720 N N . LYS A 1 675 ? -12.315 28.740 45.684 1.00 85.44 675 LYS A N 1
ATOM 5721 C CA . LYS A 1 675 ? -13.384 29.346 46.501 1.00 85.44 675 LYS A CA 1
ATOM 5722 C C . LYS A 1 675 ? -14.747 29.325 45.803 1.00 85.44 675 LYS A C 1
ATOM 5724 O O . LYS A 1 675 ? -15.759 29.076 46.465 1.00 85.44 675 LYS A O 1
ATOM 5729 N N . ILE A 1 676 ? -14.791 29.535 44.485 1.00 84.25 676 ILE A N 1
ATOM 5730 C CA . ILE A 1 676 ? -16.031 29.448 43.690 1.00 84.25 676 ILE A CA 1
ATOM 5731 C C . ILE A 1 676 ? -16.625 28.036 43.776 1.00 84.25 676 ILE A C 1
ATOM 5733 O O . ILE A 1 676 ? -17.824 27.880 44.039 1.00 84.25 676 ILE A O 1
ATOM 5737 N N . LEU A 1 677 ? -15.796 26.997 43.632 1.00 85.38 677 LEU A N 1
ATOM 5738 C CA . LEU A 1 677 ? -16.265 25.617 43.754 1.00 85.38 677 LEU A CA 1
ATOM 5739 C C . LEU A 1 677 ? -16.725 25.291 45.184 1.00 85.38 677 LEU A C 1
ATOM 5741 O O . LEU A 1 677 ? -17.788 24.693 45.359 1.00 85.38 677 LEU A O 1
ATOM 5745 N N . GLN A 1 678 ? -15.999 25.735 46.215 1.00 87.00 678 GLN A N 1
ATOM 5746 C CA . GLN A 1 678 ? -16.433 25.568 47.610 1.00 87.00 678 GLN A CA 1
ATOM 5747 C C . GLN A 1 678 ? -17.811 26.199 47.862 1.00 87.00 678 GLN A C 1
ATOM 5749 O O . GLN A 1 678 ? -18.665 25.590 48.514 1.00 87.00 678 GLN A O 1
ATOM 5754 N N . ALA A 1 679 ? -18.055 27.401 47.332 1.00 82.94 679 ALA A N 1
ATOM 5755 C CA . ALA A 1 679 ? -19.348 28.068 47.442 1.00 82.94 679 ALA A CA 1
ATOM 5756 C C . ALA A 1 679 ? -20.465 27.273 46.739 1.00 82.94 679 ALA A C 1
ATOM 5758 O O . ALA A 1 679 ? -21.542 27.094 47.315 1.00 82.94 679 ALA A O 1
ATOM 5759 N N . LYS A 1 680 ? -20.192 26.729 45.541 1.00 85.06 680 LYS A N 1
ATOM 5760 C CA . LYS A 1 680 ? -21.109 25.852 44.785 1.00 85.06 680 LYS A CA 1
ATOM 5761 C C . LYS A 1 680 ? -21.484 24.595 45.581 1.00 85.06 680 LYS A C 1
ATOM 5763 O O . LYS A 1 680 ? -22.665 24.258 45.666 1.00 85.06 680 LYS A O 1
ATOM 5768 N N . LEU A 1 681 ? -20.510 23.939 46.214 1.00 86.69 681 LEU A N 1
ATOM 5769 C CA . LEU A 1 681 ? -20.735 22.737 47.027 1.00 86.69 681 LEU A CA 1
ATOM 5770 C C . LEU A 1 681 ? -21.559 23.041 48.287 1.00 86.69 681 LEU A C 1
ATOM 5772 O O . LEU A 1 681 ? -22.548 22.359 48.550 1.00 86.69 681 LEU A O 1
ATOM 5776 N N . ARG A 1 682 ? -21.231 24.116 49.020 1.00 83.88 682 ARG A N 1
ATOM 5777 C CA . ARG A 1 682 ? -21.992 24.537 50.215 1.00 83.88 682 ARG A CA 1
ATOM 5778 C C . ARG A 1 682 ? -23.444 24.887 49.884 1.00 83.88 682 ARG A C 1
ATOM 5780 O O . ARG A 1 682 ? -24.35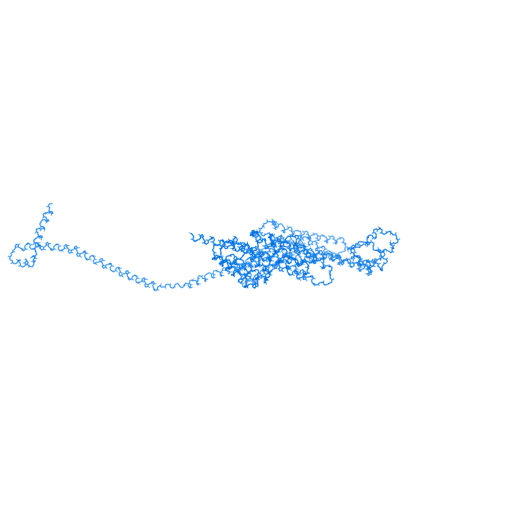2 24.525 50.630 1.00 83.88 682 ARG A O 1
ATOM 5787 N N . ALA A 1 683 ? -23.675 25.574 48.764 1.00 80.88 683 ALA A N 1
ATOM 5788 C CA . ALA A 1 683 ? -25.019 25.929 48.312 1.00 80.88 683 ALA A CA 1
ATOM 5789 C C . ALA A 1 683 ? -25.867 24.690 47.972 1.00 80.88 683 ALA A C 1
ATOM 5791 O O . ALA A 1 683 ? -27.058 24.654 48.286 1.00 80.88 683 ALA A O 1
ATOM 5792 N N . ASN A 1 684 ? -25.262 23.664 47.370 1.00 80.31 684 ASN A N 1
ATOM 5793 C CA . ASN A 1 684 ? -25.941 22.410 47.048 1.00 80.31 684 ASN A CA 1
ATOM 5794 C C . ASN A 1 684 ? -26.195 21.545 48.292 1.00 80.31 684 ASN A C 1
ATOM 5796 O O . ASN A 1 684 ? -27.299 21.031 48.449 1.00 80.31 684 ASN A O 1
ATOM 5800 N N . GLU A 1 685 ? -25.246 21.454 49.227 1.00 78.88 685 GLU A N 1
ATOM 5801 C CA . GLU A 1 685 ? -25.449 20.771 50.514 1.00 78.88 685 GLU A CA 1
ATOM 5802 C C . GLU A 1 685 ? -26.592 21.402 51.328 1.00 78.88 685 GLU A C 1
ATOM 5804 O O . GLU A 1 685 ? -27.399 20.691 51.928 1.00 78.88 685 GLU A O 1
ATOM 5809 N N . ALA A 1 686 ? -26.711 22.733 51.310 1.00 72.12 686 ALA A N 1
ATOM 5810 C CA . ALA A 1 686 ? -27.811 23.449 51.956 1.00 72.12 686 ALA A CA 1
ATOM 5811 C C . ALA A 1 686 ? -29.175 23.223 51.272 1.00 72.12 686 ALA A C 1
ATOM 5813 O O . ALA A 1 686 ? -30.207 23.329 51.932 1.00 72.12 686 ALA A O 1
ATOM 5814 N N . ARG A 1 687 ? -29.192 22.914 49.966 1.00 70.44 687 ARG A N 1
ATOM 5815 C CA . ARG A 1 687 ? -30.407 22.557 49.209 1.00 70.44 687 ARG A CA 1
ATOM 5816 C C . ARG A 1 687 ? -30.835 21.106 49.409 1.00 70.44 687 ARG A C 1
ATOM 5818 O O . ARG A 1 687 ? -32.022 20.851 49.339 1.00 70.44 687 ARG A O 1
ATOM 5825 N N . ILE A 1 688 ? -29.896 20.189 49.641 1.00 66.94 688 ILE A N 1
ATOM 5826 C CA . ILE A 1 688 ? -30.175 18.761 49.889 1.00 66.94 688 ILE A CA 1
ATOM 5827 C C . ILE A 1 688 ? -30.666 18.527 51.330 1.00 66.94 688 ILE A C 1
ATOM 5829 O O . ILE A 1 688 ? -31.391 17.575 51.592 1.00 66.94 688 ILE A O 1
ATOM 5833 N N . LYS A 1 689 ? -30.271 19.392 52.276 1.00 62.16 689 LYS A N 1
ATOM 5834 C CA . LYS A 1 689 ? -30.713 19.346 53.684 1.00 62.16 689 LYS A CA 1
ATOM 5835 C C . LYS A 1 689 ? -32.068 20.026 53.948 1.00 62.16 689 LYS A C 1
ATOM 5837 O O . LYS A 1 689 ? -32.547 19.953 55.078 1.00 62.16 689 LYS A O 1
ATOM 5842 N N . LYS A 1 690 ? -32.639 20.716 52.958 1.00 50.09 690 LYS A N 1
ATOM 5843 C CA . LYS A 1 690 ? -34.013 21.244 52.970 1.00 50.09 690 LYS A CA 1
ATOM 5844 C C . LYS A 1 690 ? -34.912 20.290 52.207 1.00 50.09 690 LYS A C 1
ATOM 5846 O O . LYS A 1 690 ? -36.084 20.173 52.631 1.00 50.09 690 LYS A O 1
#